Protein AF-A0A9J7LSZ1-F1 (afdb_monomer_lite)

Secondary structure (DSSP, 8-state):
-------------SS-------TT-PPPPPPP--S----------------------SSS----SSSTT-S--------HHHHHHHHHHHHHHHHTTSS-------------------------------------------------HHHHHHHHHHH-TTGGG--STT---TTTHHHHHHHHHHHH---THHHHHHHHHHHHHHHS-HHHHHHHHHHHHHHHTT-SSS--SS-HHHHHHHHHTT--HHHHHHHHHHHHHT--HHHHHHHHHHHHHHHHHHHHHHTSS-TTTHHHHHHHHHHHHHHHHHHHHHHHHHHHHHHHHHHHHHHHHHHHHHHHHHHHHHHHHHHHHHHHHTTS-TTHHHHHHHHHHHHHHHHHHHHHHHHHHHHHHHHHHHHHHHHHHHHHHHHHHHHHHHHHHHHHHHHHHHHHHHHHHHHHHHHHHHHHHHHHHHHHHHHHHHHHHHHHHHHHHHHHT-S----------------B-TTSPBP-TT-EEEEEEPSS--EEEEEEEEEEEE--SSS--EEEEEEEEEEETTEEEE-PPPEEEEGGGEEES-----EETTEEPPPPHHHHHHHHHHHHHHHHHH-

Foldseek 3Di:
DDDDDDDDDDDDDDDDDDWDADPVGDGDDDDDDDDDDDDDDDDDDDDDDDDDDDDDPPDPDDDPDDPPPPPPDDDDDDDPVNVVVVVVVVVVVVVVPPPPDDDDDDDDDDDDDDDDDDDDDDDDDDDDDDDDDDDDDDDDDDPDDDDDLCVVLVVLCVLPVCLVVDPDPPDPPPDCLVVSLVVVCVVVVDHSVVVVLCVLLSSQSNPADPLLVVLVVLLVVCVVVVNAPPDDPDDPSSVLSNLLPPDDRVLSNVLSVVRNPHDHPVRSSVSSVVVVVVVVVVVVVVPPPDPPCPVVVVVVVVVVVVVVVVVVVVVVVVVVVVVVVVVVVVVVVVVVVVVVVVVVVVVVVVVVVVVVPPPDDPPVVVVVVVVVVVVVVVVVVVVVVVVVVVVVVVVVVVVVVVVVVVVVVVVVVVVVVVVVVVVVVVVVVVVVVVVVVVVVVVVVVVVVVVVVVVVVVVVVVVVVVVVVVVVVVVVVPPDDDDDDDDDDDDPDDFDAAQVRHTDDQQFKFWFADDDDDLDIWIWGFHDWDFDPPPPTFIWTFTQTWDDDDFFTHRDDDTDIDTRHRTQDRPFDFDDPDPTTGDGDPVSVVVVVVSSVVSVVVVD

Sequence (603 aa):
MADGTGLWFFSTSDDRVVTYTDRNSKLLPVKRVRPGTVSETVHIQFTNSTSKTAYLDSYLTPPDSEWSELEGIEGGTRSFCQRFNEKFDELVRAHDFESDKEGEDKEHEEDEDEDEEESATGSVEEEVAGQVHSSPVDNAVKTGPLVDFYSIVHRMREIHPDLHTVKRPDQPLRRRLKTWCTQIEDIVGKPKKHVSDNLCVHKTVSTMSKRCFQQAQAIMVKWNNKTLRDQCSTDLTQYVFQGLQGFEEAIMFELLSGFNHESSFYEFKRRCEEVRHNRRDQTENIQKPAEGHAANVLDDAKELEAALAAKEEEIKNLIREHEKEKGDHQHAMAEKEKQMQELMKKHAEAMASHRENQTMDSQKDESRVHELEKQVALLQRQKEQLKKNASDLQERNTELEKKLSLLQAERSKAETNLKDSQKDESRVHELEKQVALLQGQKEQLKKNASDLQERNTELEKKLSLPQAERSKAETNLKRPSSEDPVPASKKRKTVSNWEGGELKAGQLVAVVYSEPQRCFYVGKVLALQTREDEGEEEEVKIQFFKPAKKFMVKEGQPEWVHKKFVLDTNVHISTAGHKLLPLTKSEQLRLKKKEEEYWSLVV

pLDDT: mean 70.09, std 21.81, range [26.55, 95.62]

Structure (mmCIF, N/CA/C/O backbone):
data_AF-A0A9J7LSZ1-F1
#
_entry.id   AF-A0A9J7LSZ1-F1
#
loop_
_atom_site.group_PDB
_atom_site.id
_atom_site.type_symbol
_atom_site.label_atom_id
_atom_site.label_alt_id
_atom_site.label_comp_id
_atom_site.label_asym_id
_atom_site.label_entity_id
_atom_site.label_seq_id
_atom_site.pdbx_PDB_ins_code
_atom_site.Cartn_x
_atom_site.Cartn_y
_atom_site.Cartn_z
_atom_site.occupancy
_atom_site.B_iso_or_equiv
_atom_site.auth_seq_id
_atom_site.auth_comp_id
_atom_site.auth_asym_id
_atom_site.auth_atom_id
_atom_site.pdbx_PDB_model_num
ATOM 1 N N . MET A 1 1 ? 2.393 41.630 -23.275 1.00 39.81 1 MET A N 1
ATOM 2 C CA . MET A 1 1 ? 1.290 40.892 -23.926 1.00 39.81 1 MET A CA 1
ATOM 3 C C . MET A 1 1 ? 1.851 40.172 -25.136 1.00 39.81 1 MET A C 1
ATOM 5 O O . MET A 1 1 ? 1.841 40.703 -26.232 1.00 39.81 1 MET A O 1
ATOM 9 N N . ALA A 1 2 ? 2.397 38.998 -24.896 1.00 35.31 2 ALA A N 1
ATOM 10 C CA . ALA A 1 2 ? 2.692 37.947 -25.854 1.00 35.31 2 ALA A CA 1
ATOM 11 C C . ALA A 1 2 ? 3.004 36.764 -24.943 1.00 35.31 2 ALA A C 1
ATOM 13 O O . ALA A 1 2 ? 3.747 36.976 -23.995 1.00 35.31 2 ALA A O 1
ATOM 14 N N . ASP A 1 3 ? 2.290 35.657 -25.117 1.00 36.84 3 ASP A N 1
ATOM 15 C CA . ASP A 1 3 ? 2.685 34.291 -24.753 1.00 36.84 3 ASP A CA 1
ATOM 16 C C . ASP A 1 3 ? 1.478 33.397 -25.040 1.00 36.84 3 ASP A C 1
ATOM 18 O O . ASP A 1 3 ? 0.404 33.536 -24.453 1.00 36.84 3 ASP A O 1
ATOM 22 N N . GLY A 1 4 ? 1.624 32.531 -26.036 1.00 32.38 4 GLY A N 1
ATOM 23 C CA . GLY A 1 4 ? 0.530 31.718 -26.546 1.00 32.38 4 GLY A CA 1
ATOM 24 C C . GLY A 1 4 ? 1.018 30.633 -27.490 1.00 32.38 4 GLY A C 1
ATOM 25 O O . GLY A 1 4 ? 0.535 30.530 -28.613 1.00 32.38 4 GLY A O 1
ATOM 26 N N . THR A 1 5 ? 1.980 29.828 -27.052 1.00 37.41 5 THR A N 1
ATOM 27 C CA . THR A 1 5 ? 2.332 28.565 -27.704 1.00 37.41 5 THR A CA 1
ATOM 28 C C . THR A 1 5 ? 1.301 27.502 -27.317 1.00 37.41 5 THR A C 1
ATOM 30 O O . THR A 1 5 ? 1.302 26.964 -26.214 1.00 37.41 5 THR A O 1
ATOM 33 N N . GLY A 1 6 ? 0.362 27.225 -28.224 1.00 34.34 6 GLY A N 1
ATOM 34 C CA . GLY A 1 6 ? -0.568 26.100 -28.109 1.00 34.34 6 GLY A CA 1
ATOM 35 C C . GLY A 1 6 ? 0.028 24.839 -28.733 1.00 34.34 6 GLY A C 1
ATOM 36 O O . GLY A 1 6 ? 0.421 24.859 -29.898 1.00 34.34 6 GLY A O 1
ATOM 37 N N . LEU A 1 7 ? 0.086 23.750 -27.965 1.00 29.39 7 LEU A N 1
ATOM 38 C CA . LEU A 1 7 ? 0.487 22.425 -28.441 1.00 29.39 7 LEU A CA 1
ATOM 39 C C . LEU A 1 7 ? -0.679 21.765 -29.198 1.00 29.39 7 LEU A C 1
ATOM 41 O O . LEU A 1 7 ? -1.789 21.678 -28.669 1.00 29.39 7 LEU A O 1
ATOM 45 N N . TRP A 1 8 ? -0.422 21.268 -30.408 1.00 35.56 8 TRP A N 1
ATOM 46 C CA . TRP A 1 8 ? -1.385 20.507 -31.210 1.00 35.56 8 TRP A CA 1
ATOM 47 C C . TRP A 1 8 ? -0.972 19.037 -31.227 1.00 35.56 8 TRP A C 1
ATOM 49 O O . TRP A 1 8 ? 0.188 18.725 -31.488 1.00 35.56 8 TRP A O 1
ATOM 59 N N . PHE A 1 9 ? -1.917 18.133 -30.967 1.00 29.89 9 PHE A N 1
ATOM 60 C CA . PHE A 1 9 ? -1.682 16.693 -31.035 1.00 29.89 9 PHE A CA 1
ATOM 61 C C . PHE A 1 9 ? -2.308 16.122 -32.303 1.00 29.89 9 PHE A C 1
ATOM 63 O O . PHE A 1 9 ? -3.503 16.289 -32.543 1.00 29.89 9 PHE A O 1
ATOM 70 N N . PHE A 1 10 ? -1.503 15.398 -33.073 1.00 32.59 10 PHE A N 1
ATOM 71 C CA . PHE A 1 10 ? -1.970 14.516 -34.134 1.00 32.59 10 PHE A CA 1
ATOM 72 C C . PHE A 1 10 ? -1.747 13.081 -33.670 1.00 32.59 10 PHE A C 1
ATOM 74 O O . PHE A 1 10 ? -0.644 12.720 -33.268 1.00 32.59 10 PHE A O 1
ATOM 81 N N . SER A 1 11 ? -2.798 12.268 -33.707 1.00 36.00 11 SER A N 1
ATOM 82 C CA . SER A 1 11 ? -2.684 10.824 -33.540 1.00 36.00 11 SER A CA 1
ATOM 83 C C . SER A 1 11 ? -2.971 10.184 -34.888 1.00 36.00 11 SER A C 1
ATOM 85 O O . SER A 1 11 ? -4.037 10.393 -35.466 1.00 36.00 11 SER A O 1
ATOM 87 N N . THR A 1 12 ? -1.999 9.440 -35.405 1.00 41.22 12 THR A N 1
ATOM 88 C CA . THR A 1 12 ? -2.173 8.588 -36.577 1.00 41.22 12 THR A CA 1
ATOM 89 C C . THR A 1 12 ? -1.989 7.146 -36.135 1.00 41.22 12 THR A C 1
ATOM 91 O O . THR A 1 12 ? -0.870 6.646 -36.060 1.00 41.22 12 THR A O 1
ATOM 94 N N . SER A 1 13 ? -3.102 6.491 -35.829 1.00 33.69 13 SER A N 1
ATOM 95 C CA . SER A 1 13 ? -3.216 5.038 -35.899 1.00 33.69 13 SER A CA 1
ATOM 96 C C . SER A 1 13 ? -4.425 4.723 -36.773 1.00 33.69 13 SER A C 1
ATOM 98 O O . SER A 1 13 ? -5.456 5.380 -36.648 1.00 33.69 13 SER A O 1
ATOM 100 N N . ASP A 1 14 ? -4.222 3.784 -37.682 1.00 37.28 14 ASP A N 1
ATOM 101 C CA . ASP A 1 14 ? -4.939 3.507 -38.926 1.00 37.28 14 ASP A CA 1
ATOM 102 C C . ASP A 1 14 ? -6.472 3.699 -39.001 1.00 37.28 14 ASP A C 1
ATOM 104 O O . ASP A 1 14 ? -7.235 3.449 -38.073 1.00 37.28 14 ASP A O 1
ATOM 108 N N . ASP A 1 15 ? -6.875 4.096 -40.216 1.00 38.56 15 ASP A N 1
ATOM 109 C CA . ASP A 1 15 ? -8.214 4.251 -40.805 1.00 38.56 15 ASP A CA 1
ATOM 110 C C . ASP A 1 15 ? -9.166 5.377 -40.322 1.00 38.56 15 ASP A C 1
ATOM 112 O O . ASP A 1 15 ? -10.153 5.199 -39.615 1.00 38.56 15 ASP A O 1
ATOM 116 N N . ARG A 1 16 ? -8.931 6.557 -40.925 1.00 47.81 16 ARG A N 1
ATOM 117 C CA . ARG A 1 16 ? -9.914 7.501 -41.508 1.00 47.81 16 ARG A CA 1
ATOM 118 C C . ARG A 1 16 ? -11.114 7.947 -40.656 1.00 47.81 16 ARG A C 1
ATOM 120 O O . ARG A 1 16 ? -12.251 7.780 -41.092 1.00 47.81 16 ARG A O 1
ATOM 127 N N . VAL A 1 17 ? -10.877 8.724 -39.598 1.00 39.44 17 VAL A N 1
ATOM 128 C CA . VAL A 1 17 ? -11.744 9.869 -39.233 1.00 39.44 17 VAL A CA 1
ATOM 129 C C . VAL A 1 17 ? -10.897 10.947 -38.546 1.00 39.44 17 VAL A C 1
ATOM 131 O O . VAL A 1 17 ? -10.288 10.684 -37.517 1.00 39.44 17 VAL A O 1
ATOM 134 N N . VAL A 1 18 ? -10.895 12.175 -39.074 1.00 36.34 18 VAL A N 1
ATOM 135 C CA . VAL A 1 18 ? -10.393 13.356 -38.349 1.00 36.34 18 VAL A CA 1
ATOM 136 C C . VAL A 1 18 ? -11.602 14.091 -37.780 1.00 36.34 18 VAL A C 1
ATOM 138 O O . VAL A 1 18 ? -12.423 14.611 -38.535 1.00 36.34 18 VAL A O 1
ATOM 141 N N . THR A 1 19 ? -11.744 14.121 -36.457 1.00 40.84 19 THR A N 1
ATOM 142 C CA . THR A 1 19 ? -12.748 14.952 -35.776 1.00 40.84 19 THR A CA 1
ATOM 143 C C . THR A 1 19 ? -12.114 16.235 -35.265 1.00 40.84 19 THR A C 1
ATOM 145 O O . THR A 1 19 ? -11.066 16.196 -34.626 1.00 40.84 19 THR A O 1
ATOM 148 N N . TYR A 1 20 ? -12.782 17.362 -35.509 1.00 40.44 20 TYR A N 1
ATOM 149 C CA . TYR A 1 20 ? -12.401 18.663 -34.969 1.00 40.44 20 TYR A CA 1
ATOM 150 C C . TYR A 1 20 ? -13.296 19.034 -33.785 1.00 40.44 20 TYR A C 1
ATOM 152 O O . TYR A 1 20 ? -14.516 18.872 -33.844 1.00 40.44 20 TYR A O 1
ATOM 160 N N . THR A 1 21 ? -12.694 19.588 -32.739 1.00 36.62 21 THR A N 1
ATOM 161 C CA . THR A 1 21 ? -13.405 20.232 -31.630 1.00 36.62 21 THR A CA 1
ATOM 162 C C . THR A 1 21 ? -12.857 21.636 -31.433 1.00 36.62 21 THR A C 1
ATOM 164 O O . THR A 1 21 ? -11.674 21.811 -31.154 1.00 36.62 21 THR A O 1
ATOM 167 N N . ASP A 1 22 ? -13.735 22.628 -31.570 1.00 42.00 22 ASP A N 1
ATOM 168 C CA . ASP A 1 22 ? -13.489 24.014 -31.160 1.00 42.00 22 ASP A CA 1
ATOM 169 C C . ASP A 1 22 ? -13.403 24.116 -29.618 1.00 42.00 22 ASP A C 1
ATOM 171 O O . ASP A 1 22 ? -13.896 23.242 -28.900 1.00 42.00 22 ASP A O 1
ATOM 175 N N . ARG A 1 23 ? -12.827 25.214 -29.104 1.00 40.62 23 ARG A N 1
ATOM 176 C CA . ARG A 1 23 ? -12.705 25.612 -27.687 1.00 40.62 23 ARG A CA 1
ATOM 177 C C . ARG A 1 23 ? -13.996 25.492 -26.867 1.00 40.62 23 ARG A C 1
ATOM 179 O O . ARG A 1 23 ? -13.913 25.447 -25.645 1.00 40.62 23 ARG A O 1
ATOM 186 N N . ASN A 1 24 ? -15.163 25.412 -27.507 1.00 43.41 24 ASN A N 1
ATOM 187 C CA . ASN A 1 24 ? -16.464 25.261 -26.849 1.00 43.41 24 ASN A CA 1
ATOM 188 C C . ASN A 1 24 ? -17.058 23.836 -26.905 1.00 43.41 24 ASN A C 1
ATOM 190 O O . ASN A 1 24 ? -18.224 23.651 -26.556 1.00 43.41 24 ASN A O 1
ATOM 194 N N . SER A 1 25 ? -16.296 22.827 -27.340 1.00 42.66 25 SER A N 1
ATOM 195 C CA . SER A 1 25 ? -16.663 21.399 -27.268 1.00 42.66 25 SER A CA 1
ATOM 196 C C . SER A 1 25 ? -18.006 21.016 -27.918 1.00 42.66 25 SER A C 1
ATOM 198 O O . SER A 1 25 ? -18.671 20.083 -27.468 1.00 42.66 25 SER A O 1
ATOM 200 N N . LYS A 1 26 ? -18.427 21.696 -28.994 1.00 38.16 26 LYS A N 1
ATOM 201 C CA . LYS A 1 26 ? -19.558 21.245 -29.826 1.00 38.16 26 LYS A CA 1
ATOM 202 C C . LYS A 1 26 ? -19.055 20.456 -31.033 1.00 38.16 26 LYS A C 1
ATOM 204 O O . LYS A 1 26 ? -18.317 20.985 -31.858 1.00 38.16 26 LYS A O 1
ATOM 209 N N . LEU A 1 27 ? -19.494 19.202 -31.142 1.00 38.78 27 LEU A N 1
ATOM 210 C CA . LEU A 1 27 ? -19.269 18.349 -32.311 1.00 38.78 27 LEU A CA 1
ATOM 211 C C . LEU A 1 27 ? -20.217 18.767 -33.443 1.00 38.78 27 LEU A C 1
ATOM 213 O O . LEU A 1 27 ? -21.434 18.790 -33.257 1.00 38.78 27 LEU A O 1
ATOM 217 N N . LEU A 1 28 ? -19.665 19.088 -34.614 1.00 39.50 28 LEU A N 1
ATOM 218 C CA . LEU A 1 28 ? -20.445 19.343 -35.829 1.00 39.50 28 LEU A CA 1
ATOM 219 C C . LEU A 1 28 ? -20.533 18.070 -36.693 1.00 39.50 28 LEU A C 1
ATOM 221 O O . LEU A 1 28 ? -19.591 17.275 -36.709 1.00 39.50 28 LEU A O 1
ATOM 225 N N . PRO A 1 29 ? -21.650 17.848 -37.413 1.00 35.62 29 PRO A N 1
ATOM 226 C CA . PRO A 1 29 ? -21.874 16.609 -38.153 1.00 35.62 29 PRO A CA 1
ATOM 227 C C . PRO A 1 29 ? -21.021 16.532 -39.429 1.00 35.62 29 PRO A C 1
ATOM 229 O O . PRO A 1 29 ? -20.993 17.456 -40.240 1.00 35.62 29 PRO A O 1
ATOM 232 N N . VAL A 1 30 ? -20.366 15.386 -39.631 1.00 37.06 30 VAL A N 1
ATOM 233 C CA . VAL A 1 30 ? -19.489 15.112 -40.781 1.00 37.06 30 VAL A CA 1
ATOM 234 C C . VAL A 1 30 ? -20.288 14.487 -41.932 1.00 37.06 30 VAL A C 1
ATOM 236 O O . VAL A 1 30 ? -20.980 13.485 -41.745 1.00 37.06 30 VAL A O 1
ATOM 239 N N . LYS A 1 31 ? -20.167 15.035 -43.150 1.00 38.34 31 LYS A N 1
ATOM 240 C CA . LYS A 1 31 ? -20.657 14.396 -44.386 1.00 38.34 31 LYS A CA 1
ATOM 241 C C . LYS A 1 31 ? -19.605 13.423 -44.934 1.00 38.34 31 LYS A C 1
ATOM 243 O O . LYS A 1 31 ? -18.449 13.789 -45.114 1.00 38.34 31 LYS A O 1
ATOM 248 N N . ARG A 1 32 ? -20.024 12.186 -45.228 1.00 32.44 32 ARG A N 1
ATOM 249 C CA . ARG A 1 32 ? -19.190 11.119 -45.817 1.00 32.44 32 ARG A CA 1
ATOM 250 C C . ARG A 1 32 ? -18.718 11.489 -47.229 1.00 32.44 32 ARG A C 1
ATOM 252 O O . ARG A 1 32 ? -19.551 11.768 -48.087 1.00 32.44 32 ARG A O 1
ATOM 259 N N . VAL A 1 33 ? -17.415 11.368 -47.489 1.00 36.56 33 VAL A N 1
ATOM 260 C CA . VAL A 1 33 ? -16.822 11.442 -48.837 1.00 36.56 33 VAL A CA 1
ATOM 261 C C . VAL A 1 33 ? -16.379 10.037 -49.267 1.00 36.56 33 VAL A C 1
ATOM 263 O O . VAL A 1 33 ? -15.793 9.301 -48.473 1.00 36.56 33 VAL A O 1
ATOM 266 N N . ARG A 1 34 ? -16.708 9.632 -50.503 1.00 36.59 34 ARG A N 1
ATOM 267 C CA . ARG A 1 34 ? -16.306 8.340 -51.098 1.00 36.59 34 ARG A CA 1
ATOM 268 C C . ARG A 1 34 ? -14.905 8.435 -51.725 1.00 36.59 34 ARG A C 1
ATOM 270 O O . ARG A 1 34 ? -14.550 9.506 -52.206 1.00 36.59 34 ARG A O 1
ATOM 277 N N . PRO A 1 35 ? -14.120 7.342 -51.754 1.00 31.83 35 PRO A N 1
ATOM 278 C CA . PRO A 1 35 ? -12.745 7.391 -52.231 1.00 31.83 35 PRO A CA 1
ATOM 279 C C . PRO A 1 35 ? -12.656 7.262 -53.756 1.00 31.83 35 PRO A C 1
ATOM 281 O O . PRO A 1 35 ? -13.192 6.315 -54.326 1.00 31.83 35 PRO A O 1
ATOM 284 N N . GLY A 1 36 ? -11.902 8.176 -54.374 1.00 39.50 36 GLY A N 1
ATOM 285 C CA . GLY A 1 36 ? -11.336 8.011 -55.714 1.00 39.50 36 GLY A CA 1
ATOM 286 C C . GLY A 1 36 ? -11.641 9.148 -56.686 1.00 39.50 36 GLY A C 1
ATOM 287 O O . GLY A 1 36 ? -12.553 8.994 -57.481 1.00 39.50 36 GLY A O 1
ATOM 288 N N . THR A 1 37 ? -10.850 10.229 -56.647 1.00 33.16 37 THR A N 1
ATOM 289 C CA . THR A 1 37 ? -10.297 10.941 -57.823 1.00 33.16 37 THR A CA 1
ATOM 290 C C . THR A 1 37 ? -9.332 12.047 -57.383 1.00 33.16 37 THR A C 1
ATOM 292 O O . THR A 1 37 ? -9.409 12.559 -56.269 1.00 33.16 37 THR A O 1
ATOM 295 N N . VAL A 1 38 ? -8.378 12.322 -58.268 1.00 40.50 38 VAL A N 1
ATOM 296 C CA . VAL A 1 38 ? -7.173 13.146 -58.124 1.00 40.50 38 VAL A CA 1
ATOM 297 C C . VAL A 1 38 ? -7.488 14.650 -58.147 1.00 40.50 38 VAL A C 1
ATOM 299 O O . VAL A 1 38 ? -8.395 15.068 -58.853 1.00 40.50 38 VAL A O 1
ATOM 302 N N . SER A 1 39 ? -6.692 15.409 -57.383 1.00 43.22 39 SER A N 1
ATOM 303 C CA . SER A 1 39 ? -6.508 16.873 -57.360 1.00 43.22 39 SER A CA 1
ATOM 304 C C . SER A 1 39 ? -7.757 17.753 -57.480 1.00 43.22 39 SER A C 1
ATOM 306 O O . SER A 1 39 ? -8.207 18.053 -58.579 1.00 43.22 39 SER A O 1
ATOM 308 N N . GLU A 1 40 ? -8.199 18.318 -56.359 1.00 32.53 40 GLU A N 1
ATOM 309 C CA . GLU A 1 40 ? -8.904 19.599 -56.371 1.00 32.53 40 GLU A CA 1
ATOM 310 C C . GLU A 1 40 ? -8.639 20.349 -55.062 1.00 32.53 40 GLU A C 1
ATOM 312 O O . GLU A 1 40 ? -8.823 19.829 -53.959 1.00 32.53 40 GLU A O 1
ATOM 317 N N . THR A 1 41 ? -8.138 21.573 -55.199 1.00 32.03 41 THR A N 1
ATOM 318 C CA . THR A 1 41 ? -7.870 22.503 -54.106 1.00 32.03 41 THR A CA 1
ATOM 319 C C . THR A 1 41 ? -9.207 22.964 -53.522 1.00 32.03 41 THR A C 1
ATOM 321 O O . THR A 1 41 ? -9.968 23.671 -54.179 1.00 32.03 41 THR A O 1
ATOM 324 N N . VAL A 1 42 ? -9.520 22.564 -52.287 1.00 29.11 42 VAL A N 1
ATOM 325 C CA . VAL A 1 42 ? -10.753 22.982 -51.602 1.00 29.11 42 VAL A CA 1
ATOM 326 C C . VAL A 1 42 ? -10.565 24.396 -51.041 1.00 29.11 42 VAL A C 1
ATOM 328 O O . VAL A 1 42 ? -9.898 24.583 -50.026 1.00 29.11 42 VAL A O 1
ATOM 331 N N . HIS A 1 43 ? -11.173 25.399 -51.678 1.00 26.55 43 HIS A N 1
ATOM 332 C CA . HIS A 1 43 ? -11.325 26.735 -51.095 1.00 26.55 43 HIS A CA 1
ATOM 333 C C . HIS A 1 43 ? -12.469 26.732 -50.071 1.00 26.55 43 HIS A C 1
ATOM 335 O O . HIS A 1 43 ? -13.634 26.564 -50.429 1.00 26.55 43 HIS A O 1
ATOM 341 N N . ILE A 1 44 ? -12.148 26.953 -48.794 1.00 30.58 44 ILE A N 1
ATOM 342 C CA . ILE A 1 44 ? -13.138 27.164 -47.730 1.00 30.58 44 ILE A CA 1
ATOM 343 C C . ILE A 1 44 ? -13.264 28.674 -47.488 1.00 30.58 44 ILE A C 1
ATOM 345 O O . ILE A 1 44 ? -12.340 29.304 -46.976 1.00 30.58 44 ILE A O 1
ATOM 349 N N . GLN A 1 45 ? -14.399 29.268 -47.866 1.00 26.69 45 GLN A N 1
ATOM 350 C CA . GLN A 1 45 ? -14.751 30.649 -47.517 1.00 26.69 45 GLN A CA 1
ATOM 351 C C . GLN A 1 45 ? -15.384 30.693 -46.120 1.00 26.69 45 GLN A C 1
ATOM 353 O O . GLN A 1 45 ? -16.408 30.057 -45.877 1.00 26.69 45 GLN A O 1
ATOM 358 N N . PHE A 1 46 ? -14.810 31.491 -45.219 1.00 29.94 46 PHE A N 1
ATOM 359 C CA . PHE A 1 46 ? -15.437 31.849 -43.949 1.00 29.94 46 PHE A CA 1
ATOM 360 C C . PHE A 1 46 ? -16.147 33.194 -44.103 1.00 29.94 46 PHE A C 1
ATOM 362 O O . PHE A 1 46 ? -15.500 34.226 -44.263 1.00 29.94 46 PHE A O 1
ATOM 369 N N . THR A 1 47 ? -17.474 33.209 -44.023 1.00 33.59 47 THR A N 1
ATOM 370 C CA . THR A 1 47 ? -18.216 34.450 -43.787 1.00 33.59 47 THR A CA 1
ATOM 371 C C . THR A 1 47 ? -18.442 34.592 -42.292 1.00 33.59 47 THR A C 1
ATOM 373 O O . THR A 1 47 ? -19.225 33.835 -41.719 1.00 33.59 47 THR A O 1
ATOM 376 N N . ASN A 1 48 ? -17.786 35.565 -41.659 1.00 29.41 48 ASN A N 1
ATOM 377 C CA . ASN A 1 48 ? -18.230 36.054 -40.362 1.00 29.41 48 ASN A CA 1
ATOM 378 C C . ASN A 1 48 ? -18.431 37.568 -40.420 1.00 29.41 48 ASN A C 1
ATOM 380 O O . ASN A 1 48 ? -17.573 38.327 -40.873 1.00 29.41 48 ASN A O 1
ATOM 384 N N . SER A 1 49 ? -19.624 37.979 -40.015 1.00 40.12 49 SER A N 1
ATOM 385 C CA . SER A 1 49 ? -20.119 39.343 -40.032 1.00 40.12 49 SER A CA 1
ATOM 386 C C . SER A 1 49 ? -19.485 40.144 -38.901 1.00 40.12 49 SER A C 1
ATOM 388 O O . SER A 1 49 ? -19.998 40.123 -37.791 1.00 40.12 49 SER A O 1
ATOM 390 N N . THR A 1 50 ? -18.396 40.852 -39.184 1.00 36.94 50 THR A N 1
ATOM 391 C CA . THR A 1 50 ? -18.121 42.192 -38.639 1.00 36.94 50 THR A CA 1
ATOM 392 C C . THR A 1 50 ? -16.872 42.757 -39.305 1.00 36.94 50 THR A C 1
ATOM 394 O O . THR A 1 50 ? -15.809 42.147 -39.327 1.00 36.94 50 THR A O 1
ATOM 397 N N . SER A 1 51 ? -17.047 43.940 -39.871 1.00 41.59 51 SER A N 1
ATOM 398 C CA . SER A 1 51 ? -16.091 44.764 -40.600 1.00 41.59 51 SER A CA 1
ATOM 399 C C . SER A 1 51 ? -14.761 45.007 -39.874 1.00 41.59 51 SER A C 1
ATOM 401 O O . SER A 1 51 ? -14.750 45.668 -38.835 1.00 41.59 51 SER A O 1
ATOM 403 N N . LYS A 1 52 ? -13.652 44.578 -40.492 1.00 31.02 52 LYS A N 1
ATOM 404 C CA . LYS A 1 52 ? -12.423 45.363 -40.747 1.00 31.02 52 LYS A CA 1
ATOM 405 C C . LYS A 1 52 ? -11.405 44.485 -41.485 1.00 31.02 52 LYS A C 1
ATOM 407 O O . LYS A 1 52 ? -10.928 43.490 -40.957 1.00 31.02 52 LYS A O 1
ATOM 412 N N . THR A 1 53 ? -11.092 44.863 -42.718 1.00 31.70 53 THR A N 1
ATOM 413 C CA . THR A 1 53 ? -10.026 44.283 -43.541 1.00 31.70 53 THR A CA 1
ATOM 414 C C . THR A 1 53 ? -8.661 44.769 -43.057 1.00 31.70 53 THR A C 1
ATOM 416 O O . THR A 1 53 ? -8.404 45.972 -43.076 1.00 31.70 53 THR A O 1
ATOM 419 N N . ALA A 1 54 ? -7.782 43.844 -42.674 1.00 31.75 54 ALA A N 1
ATOM 420 C CA . ALA A 1 54 ? -6.342 44.062 -42.579 1.00 31.75 54 ALA A CA 1
ATOM 421 C C . ALA A 1 54 ? -5.650 42.981 -43.421 1.00 31.75 54 ALA A C 1
ATOM 423 O O . ALA A 1 54 ? -5.961 41.798 -43.284 1.00 31.75 54 ALA A O 1
ATOM 424 N N . TYR A 1 55 ? -4.782 43.407 -44.338 1.00 32.56 55 TYR A N 1
ATOM 425 C CA . TYR A 1 55 ? -4.016 42.533 -45.224 1.00 32.56 55 TYR A CA 1
ATOM 426 C C . TYR A 1 55 ? -2.976 41.752 -44.414 1.00 32.56 55 TYR A C 1
ATOM 428 O O . TYR A 1 55 ? -2.223 42.342 -43.641 1.00 32.56 55 TYR A O 1
ATOM 436 N N . LEU A 1 56 ? -2.952 40.432 -44.592 1.00 31.73 56 LEU A N 1
ATOM 437 C CA . LEU A 1 56 ? -2.089 39.493 -43.877 1.00 31.73 56 LEU A CA 1
ATOM 438 C C . LEU A 1 56 ? -0.987 38.969 -44.814 1.00 31.73 56 LEU A C 1
ATOM 440 O O . LEU A 1 56 ? -0.892 37.770 -45.034 1.00 31.73 56 LEU A O 1
ATOM 444 N N . ASP A 1 57 ? -0.192 39.877 -45.384 1.00 30.89 57 ASP A N 1
ATOM 445 C CA . ASP A 1 57 ? 0.930 39.544 -46.288 1.00 30.89 57 ASP A CA 1
ATOM 446 C C . ASP A 1 57 ? 2.296 40.008 -45.737 1.00 30.89 57 ASP A C 1
ATOM 448 O O . ASP A 1 57 ? 3.276 40.137 -46.460 1.00 30.89 57 ASP A O 1
ATOM 452 N N . SER A 1 58 ? 2.382 40.264 -44.427 1.00 34.69 58 SER A N 1
ATOM 453 C CA . SER A 1 58 ? 3.576 40.826 -43.771 1.00 34.69 58 SER A CA 1
ATOM 454 C C . SER A 1 58 ? 4.083 40.036 -42.556 1.00 34.69 58 SER A C 1
ATOM 456 O O . SER A 1 58 ? 4.850 40.568 -41.762 1.00 34.69 58 SER A O 1
ATOM 458 N N . TYR A 1 59 ? 3.694 38.765 -42.401 1.00 36.12 59 TYR A N 1
ATOM 459 C CA . TYR A 1 59 ? 4.088 37.942 -41.240 1.00 36.12 59 TYR A CA 1
ATOM 460 C C . TYR A 1 59 ? 4.848 36.646 -41.572 1.00 36.12 59 TYR A C 1
ATOM 462 O O . TYR A 1 59 ? 5.042 35.820 -40.684 1.00 36.12 59 TYR A O 1
ATOM 470 N N . LEU A 1 60 ? 5.313 36.460 -42.814 1.00 35.09 60 LEU A N 1
ATOM 471 C CA . LEU A 1 60 ? 6.092 35.275 -43.218 1.00 35.09 60 LEU A CA 1
ATOM 472 C C . LEU A 1 60 ? 7.435 35.588 -43.903 1.00 35.09 60 LEU A C 1
ATOM 474 O O . LEU A 1 60 ? 7.971 34.740 -44.610 1.00 35.09 60 LEU A O 1
ATOM 478 N N . THR A 1 61 ? 8.023 36.756 -43.655 1.00 40.88 61 THR A N 1
ATOM 479 C CA . THR A 1 61 ? 9.427 37.028 -44.001 1.00 40.88 61 THR A CA 1
ATOM 480 C C . THR A 1 61 ? 10.270 37.113 -42.724 1.00 40.88 61 THR A C 1
ATOM 482 O O . THR A 1 61 ? 9.946 37.913 -41.843 1.00 40.88 61 THR A O 1
ATOM 485 N N . PRO A 1 62 ? 11.333 36.297 -42.576 1.00 41.56 62 PRO A N 1
ATOM 486 C CA . PRO A 1 62 ? 12.328 36.498 -41.526 1.00 41.56 62 PRO A CA 1
ATOM 487 C C . PRO A 1 62 ? 13.062 37.833 -41.746 1.00 41.56 62 PRO A C 1
ATOM 489 O O . PRO A 1 62 ? 13.170 38.276 -42.890 1.00 41.56 62 PRO A O 1
ATOM 492 N N . PRO A 1 63 ? 13.580 38.484 -40.691 1.00 40.84 63 PRO A N 1
ATOM 493 C CA . PRO A 1 63 ? 14.413 39.666 -40.857 1.00 40.84 63 PRO A CA 1
ATOM 494 C C . PRO A 1 63 ? 15.748 39.293 -41.524 1.00 40.84 63 PRO A C 1
ATOM 496 O O . PRO A 1 63 ? 16.585 38.606 -40.939 1.00 40.84 63 PRO A O 1
ATOM 499 N N . ASP A 1 64 ? 15.935 39.783 -42.748 1.00 45.72 64 ASP A N 1
ATOM 500 C CA . ASP A 1 64 ? 17.210 39.829 -43.463 1.00 45.72 64 ASP A CA 1
ATOM 501 C C . ASP A 1 64 ? 18.133 40.876 -42.820 1.00 45.72 64 ASP A C 1
ATOM 503 O O . ASP A 1 64 ? 18.213 42.015 -43.274 1.00 45.72 64 ASP A O 1
ATOM 507 N N . SER A 1 65 ? 18.831 40.514 -41.746 1.00 48.59 65 SER A N 1
ATOM 508 C CA . SER A 1 65 ? 20.057 41.205 -41.325 1.00 48.59 65 SER A CA 1
ATOM 509 C C . SER A 1 65 ? 20.753 40.389 -40.241 1.00 48.59 65 SER A C 1
ATOM 511 O O . SER A 1 65 ? 20.462 40.590 -39.070 1.00 48.59 65 SER A O 1
ATOM 513 N N . GLU A 1 66 ? 21.600 39.438 -40.647 1.00 38.19 66 GLU A N 1
ATOM 514 C CA . GLU A 1 66 ? 22.757 38.911 -39.877 1.00 38.19 66 GLU A CA 1
ATOM 515 C C . GLU A 1 66 ? 23.441 37.706 -40.562 1.00 38.19 66 GLU A C 1
ATOM 517 O O . GLU A 1 66 ? 24.447 37.208 -40.070 1.00 38.19 66 GLU A O 1
ATOM 522 N N . TRP A 1 67 ? 22.970 37.256 -41.735 1.00 41.47 67 TRP A N 1
ATOM 523 C CA . TRP A 1 67 ? 23.561 36.105 -42.442 1.00 41.47 67 TRP A CA 1
ATOM 524 C C . TRP A 1 67 ? 24.476 36.443 -43.628 1.00 41.47 67 TRP A C 1
ATOM 526 O O . TRP A 1 67 ? 25.093 35.542 -44.190 1.00 41.47 67 TRP A O 1
ATOM 536 N N . SER A 1 68 ? 24.644 37.718 -43.984 1.00 40.16 68 SER A N 1
ATOM 537 C CA . SER A 1 68 ? 25.447 38.104 -45.158 1.00 40.16 68 SER A CA 1
ATOM 538 C C . SER A 1 68 ? 26.957 38.233 -44.905 1.00 40.16 68 SER A C 1
ATOM 540 O O . SER A 1 68 ? 27.679 38.631 -45.812 1.00 40.16 68 SER A O 1
ATOM 542 N N . GLU A 1 69 ? 27.464 37.884 -43.718 1.00 42.84 69 GLU A N 1
ATOM 543 C CA . GLU A 1 69 ? 28.908 37.941 -43.409 1.00 42.84 69 GLU A CA 1
ATOM 544 C C . GLU A 1 69 ? 29.627 36.578 -43.411 1.00 42.84 69 GLU A C 1
ATOM 546 O O . GLU A 1 69 ? 30.795 36.496 -43.037 1.00 42.84 69 GLU A O 1
ATOM 551 N N . LEU A 1 70 ? 28.990 35.498 -43.883 1.00 38.75 70 LEU A N 1
ATOM 552 C CA . LEU A 1 70 ? 29.598 34.154 -43.877 1.00 38.75 70 LEU A CA 1
ATOM 553 C C . LEU A 1 70 ? 29.554 33.396 -45.216 1.00 38.75 70 LEU A C 1
ATOM 555 O O . LEU A 1 70 ? 29.679 32.176 -45.234 1.00 38.75 70 LEU A O 1
ATOM 559 N N . GLU A 1 71 ? 29.484 34.099 -46.349 1.00 38.53 71 GLU A N 1
ATOM 560 C CA . GLU A 1 71 ? 29.749 33.522 -47.686 1.00 38.53 71 GLU A CA 1
ATOM 561 C C . GLU A 1 71 ? 31.160 33.851 -48.206 1.00 38.53 71 GLU A C 1
ATOM 563 O O . GLU A 1 71 ? 31.382 34.100 -49.388 1.00 38.53 71 GLU A O 1
ATOM 568 N N . GLY A 1 72 ? 32.149 33.847 -47.310 1.00 42.84 72 GLY A N 1
ATOM 569 C CA . GLY A 1 72 ? 33.518 34.235 -47.644 1.00 42.84 72 GLY A CA 1
ATOM 570 C C . GLY A 1 72 ? 34.615 33.385 -47.020 1.00 42.84 72 GLY A C 1
ATOM 571 O O . GLY A 1 72 ? 35.670 33.935 -46.739 1.00 42.84 72 GLY A O 1
ATOM 572 N N . ILE A 1 73 ? 34.408 32.087 -46.763 1.00 38.53 73 ILE A N 1
ATOM 573 C CA . ILE A 1 73 ? 35.514 31.174 -46.418 1.00 38.53 73 ILE A CA 1
ATOM 574 C C . ILE A 1 73 ? 35.296 29.820 -47.104 1.00 38.53 73 ILE A C 1
ATOM 576 O O . ILE A 1 73 ? 34.580 28.944 -46.617 1.00 38.53 73 ILE A O 1
ATOM 580 N N . GLU A 1 74 ? 35.950 29.647 -48.252 1.00 46.72 74 GLU A N 1
ATOM 581 C CA . GLU A 1 74 ? 36.280 28.331 -48.791 1.00 46.72 74 GLU A CA 1
ATOM 582 C C . GLU A 1 74 ? 37.150 27.581 -47.771 1.00 46.72 74 GLU A C 1
ATOM 584 O O . GLU A 1 74 ? 38.280 27.976 -47.493 1.00 46.72 74 GLU A O 1
ATOM 589 N N . GLY A 1 75 ? 36.636 26.481 -47.217 1.00 43.09 75 GLY A N 1
ATOM 590 C CA . GLY A 1 75 ? 37.462 25.501 -46.509 1.00 43.09 75 GLY A CA 1
ATOM 591 C C . GLY A 1 75 ? 36.863 24.965 -45.213 1.00 43.09 75 GLY A C 1
ATOM 592 O O . GLY A 1 75 ? 36.947 25.591 -44.164 1.00 43.09 75 GLY A O 1
ATOM 593 N N . GLY A 1 76 ? 36.363 23.727 -45.270 1.00 43.47 76 GLY A N 1
ATOM 594 C CA . GLY A 1 76 ? 36.189 22.872 -44.092 1.00 43.47 76 GLY A CA 1
ATOM 595 C C . GLY A 1 76 ? 34.748 22.722 -43.611 1.00 43.47 76 GLY A C 1
ATOM 596 O O . GLY A 1 76 ? 34.304 23.382 -42.676 1.00 43.47 76 GLY A O 1
ATOM 597 N N . THR A 1 77 ? 34.021 21.763 -44.183 1.00 42.25 77 THR A N 1
ATOM 598 C CA . THR A 1 77 ? 32.723 21.317 -43.665 1.00 42.25 77 THR A CA 1
ATOM 599 C C . THR A 1 77 ? 32.898 20.569 -42.340 1.00 42.25 77 THR A C 1
ATOM 601 O O . THR A 1 77 ? 33.008 19.343 -42.325 1.00 42.25 77 THR A O 1
ATOM 604 N N . ARG A 1 78 ? 32.894 21.286 -41.211 1.00 55.47 78 ARG A N 1
ATOM 605 C CA . ARG A 1 78 ? 32.558 20.682 -39.912 1.00 55.47 78 ARG A CA 1
ATOM 606 C C . ARG A 1 78 ? 31.045 20.638 -39.762 1.00 55.47 78 ARG A C 1
ATOM 608 O O . ARG A 1 78 ? 30.373 21.676 -39.846 1.00 55.47 78 ARG A O 1
ATOM 615 N N . SER A 1 79 ? 30.521 19.431 -39.558 1.00 69.81 79 SER A N 1
ATOM 616 C CA . SER A 1 79 ? 29.088 19.209 -39.389 1.00 69.81 79 SER A CA 1
ATOM 617 C C . SER A 1 79 ? 28.582 19.923 -38.135 1.00 69.81 79 SER A C 1
ATOM 619 O O . SER A 1 79 ? 29.310 20.118 -37.159 1.00 69.81 79 SER A O 1
ATOM 621 N N . PHE A 1 80 ? 27.314 20.321 -38.162 1.00 50.62 80 PHE A N 1
ATOM 622 C CA . PHE A 1 80 ? 26.614 20.912 -37.022 1.00 50.62 80 PHE A CA 1
ATOM 623 C C . PHE A 1 80 ? 26.777 20.077 -35.737 1.00 50.62 80 PHE A C 1
ATOM 625 O O . PHE A 1 80 ? 27.008 20.634 -34.668 1.00 50.62 80 PHE A O 1
ATOM 632 N N . CYS A 1 81 ? 26.773 18.745 -35.851 1.00 49.19 81 CYS A N 1
ATOM 633 C CA . CYS A 1 81 ? 26.972 17.831 -34.725 1.00 49.19 81 CYS A CA 1
ATOM 634 C C . CYS A 1 81 ? 28.351 17.978 -34.066 1.00 49.19 81 CYS A C 1
ATOM 636 O O . CYS A 1 81 ? 28.461 17.867 -32.851 1.00 49.19 81 CYS A O 1
ATOM 638 N N . GLN A 1 82 ? 29.397 18.271 -34.844 1.00 62.91 82 GLN A N 1
ATOM 639 C CA . GLN A 1 82 ? 30.741 18.470 -34.303 1.00 62.91 82 GLN A CA 1
ATOM 640 C C . GLN A 1 82 ? 30.838 19.781 -33.514 1.00 62.91 82 GLN A C 1
ATOM 642 O O . GLN A 1 82 ? 31.393 19.797 -32.422 1.00 62.91 82 GLN A O 1
ATOM 647 N N . ARG A 1 83 ? 30.214 20.854 -34.019 1.00 67.06 83 ARG A N 1
ATOM 648 C CA . ARG A 1 83 ? 30.130 22.140 -33.305 1.00 67.06 83 ARG A CA 1
ATOM 649 C C . ARG A 1 83 ? 29.271 22.049 -32.045 1.00 67.06 83 ARG A C 1
ATOM 651 O O . ARG A 1 83 ? 29.603 22.669 -31.043 1.00 67.06 83 ARG A O 1
ATOM 658 N N . PHE A 1 84 ? 28.193 21.267 -32.084 1.00 70.62 84 PHE A N 1
ATOM 659 C CA . PHE A 1 84 ? 27.341 21.028 -30.921 1.00 70.62 84 PHE A CA 1
ATOM 660 C C . PHE A 1 84 ? 28.085 20.260 -29.820 1.00 70.62 84 PHE A C 1
ATOM 662 O O . PHE A 1 84 ? 28.059 20.686 -28.670 1.00 70.62 84 PHE A O 1
ATOM 669 N N . ASN A 1 85 ? 28.806 19.191 -30.173 1.00 66.06 85 ASN A N 1
ATOM 670 C CA . ASN A 1 85 ? 29.583 18.411 -29.205 1.00 66.06 85 ASN A CA 1
ATOM 671 C C . ASN A 1 85 ? 30.753 19.214 -28.618 1.00 66.06 85 ASN A C 1
ATOM 673 O O . ASN A 1 85 ? 30.956 19.178 -27.412 1.00 66.06 85 ASN A O 1
ATOM 677 N N . GLU A 1 86 ? 31.459 20.016 -29.423 1.00 76.12 86 GLU A N 1
ATOM 678 C CA . GLU A 1 86 ? 32.512 20.911 -28.913 1.00 76.12 86 GLU A CA 1
ATOM 679 C C . GLU A 1 86 ? 31.948 21.948 -27.923 1.00 76.12 86 GLU A C 1
ATOM 681 O O . GLU A 1 86 ? 32.558 22.202 -26.886 1.00 76.12 86 GLU A O 1
ATOM 686 N N . LYS A 1 87 ? 30.759 22.507 -28.200 1.00 70.31 87 LYS A N 1
ATOM 687 C CA . LYS A 1 87 ? 30.079 23.456 -27.302 1.00 70.31 87 LYS A CA 1
ATOM 688 C C . LYS A 1 87 ? 29.589 22.789 -26.013 1.00 70.31 87 LYS A C 1
ATOM 690 O O . LYS A 1 87 ? 29.621 23.402 -24.951 1.00 70.31 87 LYS A O 1
ATOM 695 N N . PHE A 1 88 ? 29.144 21.539 -26.108 1.00 74.19 88 PHE A N 1
ATOM 696 C CA . PHE A 1 88 ? 28.727 20.737 -24.964 1.00 74.19 88 PHE A CA 1
ATOM 697 C C . PHE A 1 88 ? 29.923 20.384 -24.064 1.00 74.19 88 PHE A C 1
ATOM 699 O O . PHE A 1 88 ? 29.853 20.589 -22.856 1.00 74.19 88 PHE A O 1
ATOM 706 N N . ASP A 1 89 ? 31.056 19.978 -24.643 1.00 73.81 89 ASP A N 1
ATOM 707 C CA . ASP A 1 89 ? 32.298 19.691 -23.909 1.00 73.81 89 ASP A CA 1
ATOM 708 C C . ASP A 1 89 ? 32.935 20.945 -23.283 1.00 73.81 89 ASP A C 1
ATOM 710 O O . ASP A 1 89 ? 33.663 20.853 -22.291 1.00 73.81 89 ASP A O 1
ATOM 714 N N . GLU A 1 90 ? 32.699 22.123 -23.866 1.00 78.12 90 GLU A N 1
ATOM 715 C CA . GLU A 1 90 ? 33.092 23.423 -23.310 1.00 78.12 90 GLU A CA 1
ATOM 716 C C . GLU A 1 90 ? 32.237 23.780 -22.078 1.00 78.12 90 GLU A C 1
ATOM 718 O O . GLU A 1 90 ? 32.773 24.215 -21.060 1.00 78.12 90 GLU A O 1
ATOM 723 N N . LEU A 1 91 ? 30.926 23.510 -22.127 1.00 68.94 91 LEU A N 1
ATOM 724 C CA . LEU A 1 91 ? 29.993 23.694 -21.007 1.00 68.94 91 LEU A CA 1
ATOM 725 C C . LEU A 1 91 ? 30.251 22.723 -19.847 1.00 68.94 91 LEU A C 1
ATOM 727 O O . LEU A 1 91 ? 30.188 23.132 -18.691 1.00 68.94 91 LEU A O 1
ATOM 731 N N . VAL A 1 92 ? 30.579 21.462 -20.142 1.00 71.56 92 VAL A N 1
ATOM 732 C CA . VAL A 1 92 ? 30.931 20.466 -19.116 1.00 71.56 92 VAL A CA 1
ATOM 733 C C . VAL A 1 92 ? 32.237 20.853 -18.415 1.00 71.56 92 VAL A C 1
ATOM 735 O O . VAL A 1 92 ? 32.292 20.861 -17.190 1.00 71.56 92 VAL A O 1
ATOM 738 N N . ARG A 1 93 ? 33.260 21.293 -19.162 1.00 70.81 93 ARG A N 1
ATOM 739 C CA . ARG A 1 93 ? 34.525 21.774 -18.572 1.00 70.81 93 ARG A CA 1
ATOM 740 C C . ARG A 1 93 ? 34.379 23.049 -17.745 1.00 70.81 93 ARG A C 1
ATOM 742 O O . ARG A 1 93 ? 35.140 23.236 -16.801 1.00 70.81 93 ARG A O 1
ATOM 749 N N . ALA A 1 94 ? 33.429 23.919 -18.082 1.00 65.69 94 ALA A N 1
ATOM 750 C CA . ALA A 1 94 ? 33.146 25.114 -17.290 1.00 65.69 94 ALA A CA 1
ATOM 751 C C . ALA A 1 94 ? 32.502 24.780 -15.932 1.00 65.69 94 ALA A C 1
ATOM 753 O O . ALA A 1 94 ? 32.684 25.529 -14.978 1.00 65.69 94 ALA A O 1
ATOM 754 N N . HIS A 1 95 ? 31.796 23.650 -15.829 1.00 52.94 95 HIS A N 1
ATOM 755 C CA . HIS A 1 95 ? 31.113 23.228 -14.605 1.00 52.94 95 HIS A CA 1
ATOM 756 C C . HIS A 1 95 ? 32.034 22.479 -13.618 1.00 52.94 95 HIS A C 1
ATOM 758 O O . HIS A 1 95 ? 31.737 22.426 -12.426 1.00 52.94 95 HIS A O 1
ATOM 764 N N . ASP A 1 96 ? 33.173 21.956 -14.082 1.00 53.44 96 ASP A N 1
ATOM 765 C CA . ASP A 1 96 ? 34.175 21.283 -13.237 1.00 53.44 96 ASP A CA 1
ATOM 766 C C . ASP A 1 96 ? 35.178 22.255 -12.575 1.00 53.44 96 ASP A C 1
ATOM 768 O O . ASP A 1 96 ? 36.006 21.837 -11.772 1.00 53.44 96 ASP A O 1
ATOM 772 N N . PHE A 1 97 ? 35.117 23.561 -12.872 1.00 44.50 97 PHE A N 1
ATOM 773 C CA . PHE A 1 97 ? 36.058 24.561 -12.338 1.00 44.50 97 PHE A CA 1
ATOM 774 C C . PHE A 1 97 ? 35.561 25.330 -11.099 1.00 44.50 97 PHE A C 1
ATOM 776 O O . PHE A 1 97 ? 36.306 26.151 -10.562 1.00 44.50 97 PHE A O 1
ATOM 783 N N . GLU A 1 98 ? 34.338 25.073 -10.620 1.00 47.09 98 GLU A N 1
ATOM 784 C CA . GLU A 1 98 ? 33.751 25.784 -9.468 1.00 47.09 98 GLU A CA 1
ATOM 785 C C . GLU A 1 98 ? 33.803 25.014 -8.129 1.00 47.09 98 GLU A C 1
ATOM 787 O O . GLU A 1 98 ? 33.356 25.558 -7.123 1.00 47.09 98 GLU A O 1
ATOM 792 N N . SER A 1 99 ? 34.374 23.800 -8.048 1.00 46.31 99 SER A N 1
ATOM 793 C CA . SER A 1 99 ? 34.370 23.024 -6.784 1.00 46.31 99 SER A CA 1
ATOM 794 C C . SER A 1 99 ? 35.620 23.120 -5.900 1.00 46.31 99 SER A C 1
ATOM 796 O O . SER A 1 99 ? 35.579 22.616 -4.782 1.00 46.31 99 SER A O 1
ATOM 798 N N . ASP A 1 100 ? 36.705 23.771 -6.334 1.00 48.41 100 ASP A N 1
ATOM 799 C CA . ASP A 1 100 ? 38.016 23.652 -5.662 1.00 48.41 100 ASP A CA 1
ATOM 800 C C . ASP A 1 100 ? 38.540 24.966 -5.055 1.00 48.41 100 ASP A C 1
ATOM 802 O O . ASP A 1 100 ? 39.720 25.309 -5.170 1.00 48.41 100 ASP A O 1
ATOM 806 N N . LYS A 1 101 ? 37.680 25.718 -4.360 1.00 46.53 101 LYS A N 1
ATOM 807 C CA . LYS A 1 101 ? 38.128 26.756 -3.420 1.00 46.53 101 LYS A CA 1
ATOM 808 C C . LYS A 1 101 ? 37.233 26.794 -2.192 1.00 46.53 101 LYS A C 1
ATOM 810 O O . LYS A 1 101 ? 36.162 27.375 -2.252 1.00 46.53 101 LYS A O 1
ATOM 815 N N . GLU A 1 102 ? 37.707 26.194 -1.104 1.00 42.06 102 GLU A N 1
ATOM 816 C CA . GLU A 1 102 ? 37.780 26.813 0.229 1.00 42.06 102 GLU A CA 1
ATOM 817 C C . GLU A 1 102 ? 38.256 25.775 1.254 1.00 42.06 102 GLU A C 1
ATOM 819 O O . GLU A 1 102 ? 37.498 24.967 1.785 1.00 42.06 102 GLU A O 1
ATOM 824 N N . GLY A 1 103 ? 39.556 25.816 1.527 1.00 38.69 103 GLY A N 1
ATOM 825 C CA . GLY A 1 103 ? 40.149 25.313 2.753 1.00 38.69 103 GLY A CA 1
ATOM 826 C C . GLY A 1 103 ? 41.256 26.281 3.134 1.00 38.69 103 GLY A C 1
ATOM 827 O O . GLY A 1 103 ? 42.198 26.419 2.363 1.00 38.69 103 GLY A O 1
ATOM 828 N N . GLU A 1 104 ? 41.090 26.988 4.251 1.00 39.50 104 GLU A N 1
ATOM 829 C CA . GLU A 1 104 ? 42.180 27.480 5.105 1.00 39.50 104 GLU A CA 1
ATOM 830 C C . GLU A 1 104 ? 41.594 28.074 6.402 1.00 39.50 104 GLU A C 1
ATOM 832 O O . GLU A 1 104 ? 40.983 29.142 6.423 1.00 39.50 104 GLU A O 1
ATOM 837 N N . ASP A 1 105 ? 41.715 27.277 7.464 1.00 46.06 105 ASP A N 1
ATOM 838 C CA . ASP A 1 105 ? 42.180 27.610 8.813 1.00 46.06 105 ASP A CA 1
ATOM 839 C C . ASP A 1 105 ? 41.940 29.022 9.367 1.00 46.06 105 ASP A C 1
ATOM 841 O O . ASP A 1 105 ? 42.598 29.980 8.966 1.00 46.06 105 ASP A O 1
ATOM 845 N N . LYS A 1 106 ? 41.147 29.100 10.448 1.00 40.00 106 LYS A N 1
ATOM 846 C CA . LYS A 1 106 ? 41.459 29.952 11.609 1.00 40.00 106 LYS A CA 1
ATOM 847 C C . LYS A 1 106 ? 41.009 29.297 12.913 1.00 40.00 106 LYS A C 1
ATOM 849 O O . LYS A 1 106 ? 39.823 29.256 13.229 1.00 40.00 106 LYS A O 1
ATOM 854 N N . GLU A 1 107 ? 41.998 28.830 13.663 1.00 47.38 107 GLU A N 1
ATOM 855 C CA . GLU A 1 107 ? 41.959 28.719 15.117 1.00 47.38 107 GLU A CA 1
ATOM 856 C C . GLU A 1 107 ? 41.781 30.123 15.723 1.00 47.38 107 GLU A C 1
ATOM 858 O O . GLU A 1 107 ? 42.460 31.064 15.306 1.00 47.38 107 GLU A O 1
ATOM 863 N N . HIS A 1 108 ? 40.888 30.273 16.704 1.00 42.19 108 HIS A N 1
ATOM 864 C CA . HIS A 1 108 ? 41.127 31.181 17.824 1.00 42.19 108 HIS A CA 1
ATOM 865 C C . HIS A 1 108 ? 40.314 30.776 19.058 1.00 42.19 108 HIS A C 1
ATOM 867 O O . HIS A 1 108 ? 39.167 30.341 18.968 1.00 42.19 108 HIS A O 1
ATOM 873 N N . GLU A 1 109 ? 41.025 30.897 20.170 1.00 40.78 109 GLU A N 1
ATOM 874 C CA . GLU A 1 109 ? 40.765 30.543 21.558 1.00 40.78 109 GLU A CA 1
ATOM 875 C C . GLU A 1 109 ? 39.653 31.366 22.236 1.00 40.78 109 GLU A C 1
ATOM 877 O O . GLU A 1 109 ? 39.451 32.526 21.891 1.00 40.78 109 GLU A O 1
ATOM 882 N N . GLU A 1 110 ? 39.005 30.695 23.198 1.00 42.44 110 GLU A N 1
ATOM 883 C CA . GLU A 1 110 ? 38.721 31.098 24.596 1.00 42.44 110 GLU A CA 1
ATOM 884 C C . GLU A 1 110 ? 37.933 32.387 24.944 1.00 42.44 110 GLU A C 1
ATOM 886 O O . GLU A 1 110 ? 37.663 33.254 24.122 1.00 42.44 110 GLU A O 1
ATOM 891 N N . ASP A 1 111 ? 37.557 32.412 26.230 1.00 40.16 111 ASP A N 1
ATOM 892 C CA . ASP A 1 111 ? 36.829 33.392 27.055 1.00 40.16 111 ASP A CA 1
ATOM 893 C C . ASP A 1 111 ? 35.289 33.276 27.017 1.00 40.16 111 ASP A C 1
ATOM 895 O O . ASP A 1 111 ? 34.635 33.538 26.008 1.00 40.16 111 ASP A O 1
ATOM 899 N N . GLU A 1 112 ? 34.646 32.630 27.999 1.00 41.56 112 GLU A N 1
ATOM 900 C CA . GLU A 1 112 ? 34.433 32.993 29.424 1.00 41.56 112 GLU A CA 1
ATOM 901 C C . GLU A 1 112 ? 33.377 34.095 29.637 1.00 41.56 112 GLU A C 1
ATOM 903 O O . GLU A 1 112 ? 33.334 35.096 28.926 1.00 41.56 112 GLU A O 1
ATOM 908 N N . ASP A 1 113 ? 32.552 33.841 30.663 1.00 38.34 113 ASP A N 1
ATOM 909 C CA . ASP A 1 113 ? 31.680 34.764 31.403 1.00 38.34 113 ASP A CA 1
ATOM 910 C C . ASP A 1 113 ? 30.393 35.254 30.707 1.00 38.34 113 ASP A C 1
ATOM 912 O O . ASP A 1 113 ? 30.308 35.418 29.496 1.00 38.34 113 ASP A O 1
ATOM 916 N N . GLU A 1 114 ? 29.278 35.517 31.380 1.00 40.19 114 GLU A N 1
ATOM 917 C CA . GLU A 1 114 ? 28.839 35.368 32.767 1.00 40.19 114 GLU A CA 1
ATOM 918 C C . GLU A 1 114 ? 27.302 35.511 32.737 1.00 40.19 114 GLU A C 1
ATOM 920 O O . GLU A 1 114 ? 26.687 35.808 31.706 1.00 40.19 114 GLU A O 1
ATOM 925 N N . ASP A 1 115 ? 26.701 35.249 33.886 1.00 40.62 115 ASP A N 1
ATOM 926 C CA . ASP A 1 115 ? 25.286 35.342 34.212 1.00 40.62 115 ASP A CA 1
ATOM 927 C C . ASP A 1 115 ? 24.608 36.671 33.813 1.00 40.62 115 ASP A C 1
ATOM 929 O O . ASP A 1 115 ? 25.243 37.711 33.695 1.00 40.62 115 ASP A O 1
ATOM 933 N N . GLU A 1 116 ? 23.280 36.653 33.674 1.00 43.94 116 GLU A N 1
ATOM 934 C CA . GLU A 1 116 ? 22.401 37.418 34.574 1.00 43.94 116 GLU A CA 1
ATOM 935 C C . GLU A 1 116 ? 20.924 37.206 34.207 1.00 43.94 116 GLU A C 1
ATOM 937 O O . GLU A 1 116 ? 20.443 37.471 33.100 1.00 43.94 116 GLU A O 1
ATOM 942 N N . GLU A 1 117 ? 20.192 36.689 35.192 1.00 42.16 117 GLU A N 1
ATOM 943 C CA . GLU A 1 117 ? 18.756 36.879 35.314 1.00 42.16 117 GLU A CA 1
ATOM 944 C C . GLU A 1 117 ? 18.449 38.382 35.373 1.00 42.16 117 GLU A C 1
ATOM 946 O O . GLU A 1 117 ? 19.170 39.111 36.035 1.00 42.16 117 GLU A O 1
ATOM 951 N N . GLU A 1 118 ? 17.319 38.835 34.824 1.00 40.50 118 GLU A N 1
ATOM 952 C CA . GLU A 1 118 ? 16.383 39.574 35.672 1.00 40.50 118 GLU A CA 1
ATOM 953 C C . GLU A 1 118 ? 14.980 39.721 35.072 1.00 40.50 118 GLU A C 1
ATOM 955 O O . GLU A 1 118 ? 14.728 39.875 33.876 1.00 40.50 118 GLU A O 1
ATOM 960 N N . SER A 1 119 ? 14.059 39.617 36.017 1.00 38.16 119 SER A N 1
ATOM 961 C CA . SER A 1 119 ? 12.622 39.819 35.995 1.00 38.16 119 SER A CA 1
ATOM 962 C C . SER A 1 119 ? 12.169 41.233 35.626 1.00 38.16 119 SER A C 1
ATOM 964 O O . SER A 1 119 ? 12.927 42.178 35.785 1.00 38.16 119 SER A O 1
ATOM 966 N N . ALA A 1 120 ? 10.875 41.362 35.294 1.00 35.91 120 ALA A N 1
ATOM 967 C CA . ALA A 1 120 ? 9.928 42.403 35.757 1.00 35.91 120 ALA A CA 1
ATOM 968 C C . ALA A 1 120 ? 8.909 42.709 34.643 1.00 35.91 120 ALA A C 1
ATOM 970 O O . ALA A 1 120 ? 9.241 43.213 33.579 1.00 35.91 120 ALA A O 1
ATOM 971 N N . THR A 1 121 ? 7.676 42.210 34.743 1.00 33.06 121 THR A N 1
ATOM 972 C CA . THR A 1 121 ? 6.505 42.930 35.288 1.00 33.06 121 THR A CA 1
ATOM 973 C C . THR A 1 121 ? 6.207 44.266 34.607 1.00 33.06 121 THR A C 1
ATOM 975 O O . THR A 1 121 ? 6.919 45.245 34.789 1.00 33.06 121 THR A O 1
ATOM 978 N N . GLY A 1 122 ? 5.061 44.323 33.932 1.00 32.41 122 GLY A N 1
ATOM 979 C CA . GLY A 1 122 ? 4.452 45.559 33.455 1.00 32.41 122 GLY A CA 1
ATOM 980 C C . GLY A 1 122 ? 2.998 45.312 33.077 1.00 32.41 122 GLY A C 1
ATOM 981 O O . GLY A 1 122 ? 2.686 45.011 31.931 1.00 32.41 122 GLY A O 1
ATOM 982 N N . SER A 1 123 ? 2.123 45.362 34.077 1.00 35.34 123 SER A N 1
ATOM 983 C CA . SER A 1 123 ? 0.690 45.596 33.901 1.00 35.34 123 SER A CA 1
ATOM 984 C C . SER A 1 123 ? 0.464 47.084 33.618 1.00 35.34 123 SER A C 1
ATOM 986 O O . SER A 1 123 ? 1.264 47.897 34.066 1.00 35.34 123 SER A O 1
ATOM 988 N N . VAL A 1 124 ? -0.599 47.425 32.884 1.00 36.06 124 VAL A N 1
ATOM 989 C CA . VAL A 1 124 ? -1.574 48.493 33.190 1.00 36.06 124 VAL A CA 1
ATOM 990 C C . VAL A 1 124 ? -2.655 48.499 32.097 1.00 36.06 124 VAL A C 1
ATOM 992 O O . VAL A 1 124 ? -2.406 48.199 30.931 1.00 36.06 124 VAL A O 1
ATOM 995 N N . GLU A 1 125 ? -3.863 48.749 32.588 1.00 34.41 125 GLU A N 1
ATOM 996 C CA . GLU A 1 125 ? -5.184 48.933 31.980 1.00 34.41 125 GLU A CA 1
ATOM 997 C C . GLU A 1 125 ? -5.156 50.029 30.879 1.00 34.41 125 GLU A C 1
ATOM 999 O O . GLU A 1 125 ? -4.154 50.703 30.688 1.00 34.41 125 GLU A O 1
ATOM 1004 N N . GLU A 1 126 ? -6.152 50.261 30.027 1.00 33.97 126 GLU A N 1
ATOM 1005 C CA . GLU A 1 126 ? -7.529 50.638 30.338 1.00 33.97 126 GLU A CA 1
ATOM 1006 C C . GLU A 1 126 ? -8.298 50.843 29.010 1.00 33.97 126 GLU A C 1
ATOM 1008 O O . GLU A 1 126 ? -7.727 50.882 27.919 1.00 33.97 126 GLU A O 1
ATOM 1013 N N . GLU A 1 127 ? -9.617 50.921 29.142 1.00 35.75 127 GLU A N 1
ATOM 1014 C CA . GLU A 1 127 ? -10.690 51.002 28.152 1.00 35.75 127 GLU A CA 1
ATOM 1015 C C . GLU A 1 127 ? -10.570 52.106 27.077 1.00 35.75 127 GLU A C 1
ATOM 1017 O O . GLU A 1 127 ? -9.862 53.090 27.243 1.00 35.75 127 GLU A O 1
ATOM 1022 N N . VAL A 1 128 ? -11.363 51.987 25.997 1.00 33.53 128 VAL A N 1
ATOM 1023 C CA . VAL A 1 128 ? -12.402 52.978 25.620 1.00 33.53 128 VAL A CA 1
ATOM 1024 C C . VAL A 1 128 ? -13.253 52.445 24.451 1.00 33.53 128 VAL A C 1
ATOM 1026 O O . VAL A 1 128 ? -12.769 51.864 23.481 1.00 33.53 128 VAL A O 1
ATOM 1029 N N . ALA A 1 129 ? -14.563 52.638 24.598 1.00 34.88 129 ALA A N 1
ATOM 1030 C CA . ALA A 1 129 ? -15.654 52.253 23.709 1.00 34.88 129 ALA A CA 1
ATOM 1031 C C . ALA A 1 129 ? -15.675 52.981 22.346 1.00 34.88 129 ALA A C 1
ATOM 1033 O O . ALA A 1 129 ? -15.183 54.099 22.217 1.00 34.88 129 ALA A O 1
ATOM 1034 N N . GLY A 1 130 ? -16.356 52.394 21.348 1.00 30.64 130 GLY A N 1
ATOM 1035 C CA . GLY A 1 130 ? -16.581 53.065 20.061 1.00 30.64 130 GLY A CA 1
ATOM 1036 C C . GLY A 1 130 ? -17.443 52.325 19.032 1.00 30.64 130 GLY A C 1
ATOM 1037 O O . GLY A 1 130 ? -16.932 51.844 18.035 1.00 30.64 130 GLY A O 1
ATOM 1038 N N . GLN A 1 131 ? -18.750 52.279 19.296 1.00 32.66 131 GLN A N 1
ATOM 1039 C CA . GLN A 1 131 ? -19.861 52.568 18.370 1.00 32.66 131 GLN A CA 1
ATOM 1040 C C . GLN A 1 131 ? -20.039 51.817 17.023 1.00 32.66 131 GLN A C 1
ATOM 1042 O O . GLN A 1 131 ? -19.238 51.843 16.096 1.00 32.66 131 GLN A O 1
ATOM 1047 N N . VAL A 1 132 ? -21.236 51.234 16.927 1.00 36.16 132 VAL A N 1
ATOM 1048 C CA . VAL A 1 132 ? -21.858 50.493 15.824 1.00 36.16 132 VAL A CA 1
ATOM 1049 C C . VAL A 1 132 ? -22.349 51.427 14.709 1.00 36.16 132 VAL A C 1
ATOM 1051 O O . VAL A 1 132 ? -23.107 52.352 14.988 1.00 36.16 132 VAL A O 1
ATOM 1054 N N . HIS A 1 133 ? -22.050 51.098 13.447 1.00 32.47 133 HIS A N 1
ATOM 1055 C CA . HIS A 1 133 ? -22.874 51.478 12.293 1.00 32.47 133 HIS A CA 1
ATOM 1056 C C . HIS A 1 133 ? -22.975 50.321 11.290 1.00 32.47 133 HIS A C 1
ATOM 1058 O O . HIS A 1 133 ? -21.988 49.883 10.705 1.00 32.47 133 HIS A O 1
ATOM 1064 N N . SER A 1 134 ? -24.196 49.822 11.110 1.00 33.84 134 SER A N 1
ATOM 1065 C CA . SER A 1 134 ? -24.583 48.833 10.105 1.00 33.84 134 SER A CA 1
ATOM 1066 C C . SER A 1 134 ? -25.100 49.530 8.846 1.00 33.84 134 SER A C 1
ATOM 1068 O O . SER A 1 134 ? -26.085 50.265 8.926 1.00 33.84 134 SER A O 1
ATOM 1070 N N . SER A 1 135 ? -24.494 49.229 7.699 1.00 31.45 135 SER A N 1
ATOM 1071 C CA . SER A 1 135 ? -25.028 49.541 6.367 1.00 31.45 135 SER A CA 1
ATOM 1072 C C . SER A 1 135 ? -25.363 48.239 5.621 1.00 31.45 135 SER A C 1
ATOM 1074 O O . SER A 1 135 ? -24.641 47.253 5.790 1.00 31.45 135 SER A O 1
ATOM 1076 N N . PRO A 1 136 ? -26.440 48.200 4.814 1.00 38.44 136 PRO A N 1
ATOM 1077 C CA . PRO A 1 136 ? -26.894 46.990 4.137 1.00 38.44 136 PRO A CA 1
ATOM 1078 C C . PRO A 1 136 ? -26.110 46.747 2.840 1.00 38.44 136 PRO A C 1
ATOM 1080 O O . PRO A 1 136 ? -25.890 47.667 2.056 1.00 38.44 136 PRO A O 1
ATOM 1083 N N . VAL A 1 137 ? -25.693 45.497 2.621 1.00 34.59 137 VAL A N 1
ATOM 1084 C CA . VAL A 1 137 ? -24.987 45.040 1.413 1.00 34.59 137 VAL A CA 1
ATOM 1085 C C . VAL A 1 137 ? -25.948 44.228 0.543 1.00 34.59 137 VAL A C 1
ATOM 1087 O O . VAL A 1 137 ? -26.458 43.192 0.975 1.00 34.59 137 VAL A O 1
ATOM 1090 N N . ASP A 1 138 ? -26.158 44.691 -0.689 1.00 33.00 138 ASP A N 1
ATOM 1091 C CA . ASP A 1 138 ? -26.861 43.980 -1.757 1.00 33.00 138 ASP A CA 1
ATOM 1092 C C . ASP A 1 138 ? -26.026 42.791 -2.268 1.00 33.00 138 ASP A C 1
ATOM 1094 O O . ASP A 1 138 ? -24.935 42.952 -2.819 1.00 33.00 138 ASP A O 1
ATOM 1098 N N . ASN A 1 139 ? -26.552 41.574 -2.110 1.00 35.38 139 ASN A N 1
ATOM 1099 C CA . ASN A 1 139 ? -25.909 40.333 -2.550 1.00 35.38 139 ASN A CA 1
ATOM 1100 C C . ASN A 1 139 ? -26.294 39.978 -3.996 1.00 35.38 139 ASN A C 1
ATOM 1102 O O . ASN A 1 139 ? -27.158 39.135 -4.237 1.00 35.38 139 ASN A O 1
ATOM 1106 N N . ALA A 1 140 ? -25.604 40.570 -4.972 1.00 32.25 140 ALA A N 1
ATOM 1107 C CA . ALA A 1 140 ? -25.539 40.023 -6.326 1.00 32.25 140 ALA A CA 1
ATOM 1108 C C . ALA A 1 140 ? -24.400 38.988 -6.399 1.00 32.25 140 ALA A C 1
ATOM 1110 O O . ALA A 1 140 ? -23.219 39.338 -6.412 1.00 32.25 140 ALA A O 1
ATOM 1111 N N . VAL A 1 141 ? -24.750 37.698 -6.435 1.00 37.25 141 VAL A N 1
ATOM 1112 C CA . VAL A 1 141 ? -23.791 36.588 -6.557 1.00 37.25 141 VAL A CA 1
ATOM 1113 C C . VAL A 1 141 ? -23.156 36.616 -7.953 1.00 37.25 141 VAL A C 1
ATOM 1115 O O . VAL A 1 141 ? -23.715 36.110 -8.922 1.00 37.25 141 VAL A O 1
ATOM 1118 N N . LYS A 1 142 ? -21.966 37.217 -8.062 1.00 35.66 142 LYS A N 1
ATOM 1119 C CA . LYS A 1 142 ? -21.080 37.062 -9.223 1.00 35.66 142 LYS A CA 1
ATOM 1120 C C . LYS A 1 142 ? -20.497 35.648 -9.204 1.00 35.66 142 LYS A C 1
ATOM 1122 O O . LYS A 1 142 ? -19.672 35.325 -8.353 1.00 35.66 142 LYS A O 1
ATOM 1127 N N . THR A 1 143 ? -20.890 34.810 -10.158 1.00 38.22 143 THR A N 1
ATOM 1128 C CA . THR A 1 143 ? -20.188 33.557 -10.456 1.00 38.22 143 THR A CA 1
ATOM 1129 C C . THR A 1 143 ? -18.808 33.898 -11.021 1.00 38.22 143 THR A C 1
ATOM 1131 O O . THR A 1 143 ? -18.693 34.318 -12.173 1.00 38.22 143 THR A O 1
ATOM 1134 N N . GLY A 1 144 ? -17.770 33.792 -10.191 1.00 36.78 144 GLY A N 1
ATOM 1135 C CA . GLY A 1 144 ? -16.380 33.955 -10.618 1.00 36.78 144 GLY A CA 1
ATOM 1136 C C . GLY A 1 144 ? -15.948 32.881 -11.632 1.00 36.78 144 GLY A C 1
ATOM 1137 O O . GLY A 1 144 ? -16.618 31.853 -11.763 1.00 36.78 144 GLY A O 1
ATOM 1138 N N . PRO A 1 145 ? -14.845 33.109 -12.368 1.00 40.88 145 PRO A N 1
ATOM 1139 C CA . PRO A 1 145 ? -14.349 32.176 -13.377 1.00 40.88 145 PRO A CA 1
ATOM 1140 C C . PRO A 1 145 ? -14.004 30.813 -12.757 1.00 40.88 145 PRO A C 1
ATOM 1142 O O . PRO A 1 145 ? -13.411 30.751 -11.678 1.00 40.88 145 PRO A O 1
ATOM 1145 N N . LEU A 1 146 ? -14.372 29.721 -13.444 1.00 46.44 146 LEU A N 1
ATOM 1146 C CA . LEU A 1 146 ? -13.958 28.364 -13.076 1.00 46.44 146 LEU A CA 1
ATOM 1147 C C . LEU A 1 146 ? -12.426 28.306 -13.045 1.00 46.44 146 LEU A C 1
ATOM 1149 O O . LEU A 1 146 ? -11.771 28.408 -14.079 1.00 46.44 146 LEU A O 1
ATOM 1153 N N . VAL A 1 147 ? -11.863 28.142 -11.853 1.00 54.84 147 VAL A N 1
ATOM 1154 C CA . VAL A 1 147 ? -10.430 27.910 -11.663 1.00 54.84 147 VAL A CA 1
ATOM 1155 C C . VAL A 1 147 ? -10.089 26.502 -12.168 1.00 54.84 147 VAL A C 1
ATOM 1157 O O . VAL A 1 147 ? -10.819 25.550 -11.880 1.00 54.84 147 VAL A O 1
ATOM 1160 N N . ASP A 1 148 ? -8.996 26.366 -12.925 1.00 64.62 148 ASP A N 1
ATOM 1161 C CA . ASP A 1 148 ? -8.540 25.086 -13.478 1.00 64.62 148 ASP A CA 1
ATOM 1162 C C . ASP A 1 148 ? -8.193 24.082 -12.361 1.00 64.62 148 ASP A C 1
ATOM 1164 O O . ASP A 1 148 ? -7.414 24.364 -11.445 1.00 64.62 148 ASP A O 1
ATOM 1168 N N . PHE A 1 149 ? -8.783 22.888 -12.450 1.00 53.72 149 PHE A N 1
ATOM 1169 C CA . PHE A 1 149 ? -8.580 21.776 -11.521 1.00 53.72 149 PHE A CA 1
ATOM 1170 C C . PHE A 1 149 ? -7.105 21.403 -11.390 1.00 53.72 149 PHE A C 1
ATOM 1172 O O . PHE A 1 149 ? -6.640 21.152 -10.277 1.00 53.72 149 PHE A O 1
ATOM 1179 N N . TYR A 1 150 ? -6.364 21.387 -12.503 1.00 56.91 150 TYR A N 1
ATOM 1180 C CA . TYR A 1 150 ? -4.947 21.048 -12.461 1.00 56.91 150 TYR A CA 1
ATOM 1181 C C . TYR A 1 150 ? -4.162 22.104 -11.705 1.00 56.91 150 TYR A C 1
ATOM 1183 O O . TYR A 1 150 ? -3.349 21.731 -10.874 1.00 56.91 150 TYR A O 1
ATOM 1191 N N . SER A 1 151 ? -4.460 23.392 -11.877 1.00 66.94 151 SER A N 1
ATOM 1192 C CA . SER A 1 151 ? -3.822 24.447 -11.087 1.00 66.94 151 SER A CA 1
ATOM 1193 C C . SER A 1 151 ? -4.131 24.329 -9.592 1.00 66.94 151 SER A C 1
ATOM 1195 O O . SER A 1 151 ? -3.235 24.514 -8.776 1.00 66.94 151 SER A O 1
ATOM 1197 N N . ILE A 1 152 ? -5.363 23.973 -9.205 1.00 63.84 152 ILE A N 1
ATOM 1198 C CA . ILE A 1 152 ? -5.723 23.780 -7.788 1.00 63.84 152 ILE A CA 1
ATOM 1199 C C . ILE A 1 152 ? -5.005 22.563 -7.203 1.00 63.84 152 ILE A C 1
ATOM 1201 O O . ILE A 1 152 ? -4.396 22.665 -6.141 1.00 63.84 152 ILE A O 1
ATOM 1205 N N . VAL A 1 153 ? -5.055 21.413 -7.878 1.00 58.81 153 VAL A N 1
ATOM 1206 C CA . VAL A 1 153 ? -4.425 20.180 -7.388 1.00 58.81 153 VAL A CA 1
ATOM 1207 C C . VAL A 1 153 ? -2.906 20.278 -7.422 1.00 58.81 153 VAL A C 1
ATOM 1209 O O . VAL A 1 153 ? -2.263 19.826 -6.482 1.00 58.81 153 VAL A O 1
ATOM 1212 N N . HIS A 1 154 ? -2.328 20.892 -8.454 1.00 65.44 154 HIS A N 1
ATOM 1213 C CA . HIS A 1 154 ? -0.893 21.147 -8.551 1.00 65.44 154 HIS A CA 1
ATOM 1214 C C . HIS A 1 154 ? -0.441 22.063 -7.421 1.00 65.44 154 HIS A C 1
ATOM 1216 O O . HIS A 1 154 ? 0.453 21.690 -6.677 1.00 65.44 154 HIS A O 1
ATOM 1222 N N . ARG A 1 155 ? -1.143 23.176 -7.180 1.00 67.31 155 ARG A N 1
ATOM 1223 C CA . ARG A 1 155 ? -0.844 24.076 -6.059 1.00 67.31 155 ARG A CA 1
ATOM 1224 C C . ARG A 1 155 ? -1.028 23.394 -4.702 1.00 67.31 155 ARG A C 1
ATOM 1226 O O . ARG A 1 155 ? -0.239 23.610 -3.791 1.00 67.31 155 ARG A O 1
ATOM 1233 N N . MET A 1 156 ? -2.023 22.515 -4.558 1.00 61.97 156 MET A N 1
ATOM 1234 C CA . MET A 1 156 ? -2.177 21.690 -3.354 1.00 61.97 156 MET A CA 1
ATOM 1235 C C . MET A 1 156 ? -1.042 20.667 -3.194 1.00 61.97 156 MET A C 1
ATOM 1237 O O . MET A 1 156 ? -0.617 20.423 -2.071 1.00 61.97 156 MET A O 1
ATOM 1241 N N . ARG A 1 157 ? -0.530 20.078 -4.280 1.00 65.25 157 ARG A N 1
ATOM 1242 C CA . ARG A 1 157 ? 0.612 19.146 -4.253 1.00 65.25 157 ARG A CA 1
ATOM 1243 C C . ARG A 1 157 ? 1.944 19.864 -4.026 1.00 65.25 157 ARG A C 1
ATOM 1245 O O . ARG A 1 157 ? 2.776 19.337 -3.304 1.00 65.25 157 ARG A O 1
ATOM 1252 N N . GLU A 1 158 ? 2.114 21.078 -4.543 1.00 67.31 158 GLU A N 1
ATOM 1253 C CA . GLU A 1 158 ? 3.259 21.957 -4.262 1.00 67.31 158 GLU A CA 1
ATOM 1254 C C . GLU A 1 158 ? 3.320 22.346 -2.783 1.00 67.31 158 GLU A C 1
ATOM 1256 O O . GLU A 1 158 ? 4.380 22.288 -2.166 1.00 67.31 158 GLU A O 1
ATOM 1261 N N . ILE A 1 159 ? 2.173 22.689 -2.185 1.00 61.97 159 ILE A N 1
ATOM 1262 C CA . ILE A 1 159 ? 2.075 22.966 -0.743 1.00 61.97 159 ILE A CA 1
ATOM 1263 C C . ILE A 1 159 ? 2.321 21.681 0.078 1.00 61.97 159 ILE A C 1
ATOM 1265 O O . ILE A 1 159 ? 2.709 21.750 1.248 1.00 61.97 159 ILE A O 1
ATOM 1269 N N . HIS A 1 160 ? 2.124 20.500 -0.520 1.00 59.81 160 HIS A N 1
ATOM 1270 C CA . HIS A 1 160 ? 2.147 19.212 0.168 1.00 59.81 160 HIS A CA 1
ATOM 1271 C C . HIS A 1 160 ? 2.870 18.081 -0.600 1.00 59.81 160 HIS A C 1
ATOM 1273 O O . HIS A 1 160 ? 2.230 17.085 -0.953 1.00 59.81 160 HIS A O 1
ATOM 1279 N N . PRO A 1 161 ? 4.200 18.149 -0.793 1.00 63.62 161 PRO A N 1
ATOM 1280 C CA . PRO A 1 161 ? 4.947 17.095 -1.492 1.00 63.62 161 PRO A CA 1
ATOM 1281 C C . PRO A 1 161 ? 4.873 15.735 -0.767 1.00 63.62 161 PRO A C 1
ATOM 1283 O O . PRO A 1 161 ? 4.845 14.681 -1.400 1.00 63.62 161 PRO A O 1
ATOM 1286 N N . ASP A 1 162 ? 4.729 15.752 0.563 1.00 59.69 162 ASP A N 1
ATOM 1287 C CA . ASP A 1 162 ? 4.716 14.548 1.404 1.00 59.69 162 ASP A CA 1
ATOM 1288 C C . ASP A 1 162 ? 3.320 13.929 1.587 1.00 59.69 162 ASP A C 1
ATOM 1290 O O . ASP A 1 162 ? 3.177 12.896 2.245 1.00 59.69 162 ASP A O 1
ATOM 1294 N N . LEU A 1 163 ? 2.255 14.529 1.043 1.00 55.16 163 LEU A N 1
ATOM 1295 C CA . LEU A 1 163 ? 0.872 14.124 1.340 1.00 55.16 163 LEU A CA 1
ATOM 1296 C C . LEU A 1 163 ? 0.576 12.666 0.952 1.00 55.16 163 LEU A C 1
ATOM 1298 O O . LEU A 1 163 ? -0.203 11.981 1.620 1.00 55.16 163 LEU A O 1
ATOM 1302 N N . HIS A 1 164 ? 1.242 12.185 -0.099 1.00 50.53 164 HIS A N 1
ATOM 1303 C CA . HIS A 1 164 ? 1.149 10.817 -0.612 1.00 50.53 164 HIS A CA 1
ATOM 1304 C C . HIS A 1 164 ? 1.798 9.781 0.325 1.00 50.53 164 HIS A C 1
ATOM 1306 O O . HIS A 1 164 ? 1.504 8.592 0.238 1.00 50.53 164 HIS A O 1
ATOM 1312 N N . THR A 1 165 ? 2.655 10.224 1.250 1.00 52.44 165 THR A N 1
ATOM 1313 C CA . THR A 1 165 ? 3.420 9.356 2.159 1.00 52.44 165 THR A CA 1
ATOM 1314 C C . THR A 1 165 ? 2.718 9.109 3.503 1.00 52.44 165 THR A C 1
ATOM 1316 O O . THR A 1 165 ? 3.096 8.198 4.245 1.00 52.44 165 THR A O 1
ATOM 1319 N N . VAL A 1 166 ? 1.654 9.863 3.817 1.00 49.03 166 VAL A N 1
ATOM 1320 C CA . VAL A 1 166 ? 0.924 9.766 5.093 1.00 49.03 166 VAL A CA 1
ATOM 1321 C C . VAL A 1 166 ? -0.074 8.607 5.066 1.00 49.03 166 VAL A C 1
ATOM 1323 O O . VAL A 1 166 ? -1.188 8.727 4.546 1.00 49.03 166 VAL A O 1
ATOM 1326 N N . LYS A 1 167 ? 0.299 7.487 5.689 1.00 44.72 167 LYS A N 1
ATOM 1327 C CA . LYS A 1 167 ? -0.455 6.222 5.631 1.00 44.72 167 LYS A CA 1
ATOM 1328 C C . LYS A 1 167 ? -1.646 6.138 6.590 1.00 44.72 167 LYS A C 1
ATOM 1330 O O . LYS A 1 167 ? -2.548 5.348 6.327 1.00 44.72 167 LYS A O 1
ATOM 1335 N N . ARG A 1 168 ? -1.693 6.929 7.674 1.00 42.41 168 ARG A N 1
ATOM 1336 C CA . ARG A 1 168 ? -2.806 6.887 8.649 1.00 42.41 168 ARG A CA 1
ATOM 1337 C C . ARG A 1 168 ? -3.513 8.244 8.817 1.00 42.41 168 ARG A C 1
ATOM 1339 O O . ARG A 1 168 ? -2.849 9.272 8.693 1.00 42.41 168 ARG A O 1
ATOM 1346 N N . PRO A 1 169 ? -4.840 8.286 9.065 1.00 42.16 169 PRO A N 1
ATOM 1347 C CA . PRO A 1 169 ? -5.589 9.536 9.265 1.00 42.16 169 PRO A CA 1
ATOM 1348 C C . PRO A 1 169 ? -5.179 10.312 10.526 1.00 42.16 169 PRO A C 1
ATOM 1350 O O . PRO A 1 169 ? -5.366 11.520 10.592 1.00 42.16 169 PRO A O 1
ATOM 1353 N N . ASP A 1 170 ? -4.627 9.612 11.514 1.00 42.38 170 ASP A N 1
ATOM 1354 C CA . ASP A 1 170 ? -4.223 10.102 12.833 1.00 42.38 170 ASP A CA 1
ATOM 1355 C C . ASP A 1 170 ? -2.715 10.373 12.949 1.00 42.38 170 ASP A C 1
ATOM 1357 O O . ASP A 1 170 ? -2.265 10.872 13.978 1.00 42.38 170 ASP A O 1
ATOM 1361 N N . GLN A 1 171 ? -1.923 10.069 11.912 1.00 47.19 171 GLN A N 1
ATOM 1362 C CA . GLN A 1 171 ? -0.481 10.303 11.911 1.00 47.19 171 GLN A CA 1
ATOM 1363 C C . GLN A 1 171 ? -0.212 11.817 11.885 1.00 47.19 171 GLN A C 1
ATOM 1365 O O . GLN A 1 171 ? -0.479 12.464 10.869 1.00 47.19 171 GLN A O 1
ATOM 1370 N N . PRO A 1 172 ? 0.322 12.416 12.969 1.00 42.59 172 PRO A N 1
ATOM 1371 C CA . PRO A 1 172 ? 0.632 13.834 12.959 1.00 42.59 172 PRO A CA 1
ATOM 1372 C C . PRO A 1 172 ? 1.771 14.074 11.966 1.00 42.59 172 PRO A C 1
ATOM 1374 O O . PRO A 1 172 ? 2.803 13.403 12.036 1.00 42.59 172 PRO A O 1
ATOM 1377 N N . LEU A 1 173 ? 1.602 15.042 11.062 1.00 45.97 173 LEU A N 1
ATOM 1378 C CA . LEU A 1 173 ? 2.684 15.576 10.230 1.00 45.97 173 LEU A CA 1
ATOM 1379 C C . LEU A 1 173 ? 3.713 16.238 11.165 1.00 45.97 173 LEU A C 1
ATOM 1381 O O . LEU A 1 173 ? 3.628 17.421 11.506 1.00 45.97 173 LEU A O 1
ATOM 1385 N N . ARG A 1 174 ? 4.643 15.434 11.690 1.00 42.41 174 ARG A N 1
ATOM 1386 C CA . ARG A 1 174 ? 5.603 15.846 12.717 1.00 42.41 174 ARG A CA 1
ATOM 1387 C C . ARG A 1 174 ? 6.675 16.734 12.093 1.00 42.41 174 ARG A C 1
ATOM 1389 O O . ARG A 1 174 ? 7.677 16.230 11.609 1.00 42.41 174 ARG A O 1
ATOM 1396 N N . ARG A 1 175 ? 6.434 18.051 12.130 1.00 41.16 175 ARG A N 1
ATOM 1397 C CA . ARG A 1 175 ? 7.390 19.164 12.381 1.00 41.16 175 ARG A CA 1
ATOM 1398 C C . ARG A 1 175 ? 6.962 20.481 11.730 1.00 41.16 175 ARG A C 1
ATOM 1400 O O . ARG A 1 175 ? 7.367 21.527 12.214 1.00 41.16 175 ARG A O 1
ATOM 1407 N N . ARG A 1 176 ? 6.086 20.467 10.718 1.00 46.56 176 ARG A N 1
ATOM 1408 C CA . ARG A 1 176 ? 5.658 21.693 10.006 1.00 46.56 176 ARG A CA 1
ATOM 1409 C C . ARG A 1 176 ? 4.215 22.134 10.264 1.00 46.56 176 ARG A C 1
ATOM 1411 O O . ARG A 1 176 ? 3.795 23.138 9.711 1.00 46.56 176 ARG A O 1
ATOM 1418 N N . LEU A 1 177 ? 3.462 21.453 11.136 1.00 44.94 177 LEU A N 1
ATOM 1419 C CA . LEU A 1 177 ? 2.034 21.737 11.367 1.00 44.94 177 LEU A CA 1
ATOM 1420 C C . LEU A 1 177 ? 1.758 23.170 11.871 1.00 44.94 177 LEU A C 1
ATOM 1422 O O . LEU A 1 177 ? 0.754 23.771 11.509 1.00 44.94 177 LEU A O 1
ATOM 1426 N N . LYS A 1 178 ? 2.652 23.727 12.702 1.00 49.81 178 LYS A N 1
ATOM 1427 C CA . LYS A 1 178 ? 2.497 25.079 13.267 1.00 49.81 178 LYS A CA 1
ATOM 1428 C C . LYS A 1 178 ? 2.735 26.158 12.209 1.00 49.81 178 LYS A C 1
ATOM 1430 O O . LYS A 1 178 ? 1.949 27.091 12.128 1.00 49.81 178 LYS A O 1
ATOM 1435 N N . THR A 1 179 ? 3.774 25.994 11.390 1.00 53.72 179 THR A N 1
ATOM 1436 C CA . THR A 1 179 ? 4.102 26.873 10.256 1.00 53.72 179 THR A CA 1
ATOM 1437 C C . THR A 1 179 ? 3.045 26.765 9.156 1.00 53.72 179 THR A C 1
ATOM 1439 O O . THR A 1 179 ? 2.623 27.770 8.602 1.00 53.72 179 THR A O 1
ATOM 1442 N N . TRP A 1 180 ? 2.543 25.552 8.924 1.00 52.31 180 TRP A N 1
ATOM 1443 C CA . TRP A 1 180 ? 1.492 25.238 7.960 1.00 52.31 180 TRP A CA 1
ATOM 1444 C C . TRP A 1 180 ? 0.140 25.870 8.308 1.00 52.31 180 TRP A C 1
ATOM 1446 O O . TRP A 1 180 ? -0.464 26.511 7.452 1.00 52.31 180 TRP A O 1
ATOM 1456 N N . CYS A 1 181 ? -0.330 25.742 9.557 1.00 50.78 181 CYS A N 1
ATOM 1457 C CA . CYS A 1 181 ? -1.583 26.380 9.969 1.00 50.78 181 CYS A CA 1
ATOM 1458 C C . CYS A 1 181 ? -1.526 27.901 9.794 1.00 50.78 181 CYS A C 1
ATOM 1460 O O . CYS A 1 181 ? -2.528 28.485 9.406 1.00 50.78 181 CYS A O 1
ATOM 1462 N N . THR A 1 182 ? -0.366 28.515 10.055 1.00 57.00 182 THR A N 1
ATOM 1463 C CA . THR A 1 182 ? -0.148 29.957 9.878 1.00 57.00 182 THR A CA 1
ATOM 1464 C C . THR A 1 182 ? -0.111 30.345 8.391 1.00 57.00 182 THR A C 1
ATOM 1466 O O . THR A 1 182 ? -0.797 31.273 7.999 1.00 57.00 182 THR A O 1
ATOM 1469 N N . GLN A 1 183 ? 0.573 29.582 7.529 1.00 53.03 183 GLN A N 1
ATOM 1470 C CA . GLN A 1 183 ? 0.608 29.849 6.079 1.00 53.03 183 GLN A CA 1
ATOM 1471 C C . GLN A 1 183 ? -0.762 29.683 5.399 1.00 53.03 183 GLN A C 1
ATOM 1473 O O . GLN A 1 183 ? -1.103 30.435 4.491 1.00 53.03 183 GLN A O 1
ATOM 1478 N N . ILE A 1 184 ? -1.569 28.706 5.824 1.00 49.16 184 ILE A N 1
ATOM 1479 C CA . ILE A 1 184 ? -2.941 28.534 5.317 1.00 49.16 184 ILE A CA 1
ATOM 1480 C C . ILE A 1 184 ? -3.861 29.638 5.859 1.00 49.16 184 ILE A C 1
ATOM 1482 O O . ILE A 1 184 ? -4.731 30.109 5.132 1.00 49.16 184 ILE A O 1
ATOM 1486 N N . GLU A 1 185 ? -3.683 30.057 7.114 1.00 57.84 185 GLU A N 1
ATOM 1487 C CA . GLU A 1 185 ? -4.403 31.189 7.714 1.00 57.84 185 GLU A CA 1
ATOM 1488 C C . GLU A 1 185 ? -4.115 32.493 6.957 1.00 57.84 185 GLU A C 1
ATOM 1490 O O . GLU A 1 185 ? -5.066 33.200 6.627 1.00 57.84 185 GLU A O 1
ATOM 1495 N N . ASP A 1 186 ? -2.862 32.734 6.558 1.00 57.62 186 ASP A N 1
ATOM 1496 C CA . ASP A 1 186 ? -2.462 33.888 5.739 1.00 57.62 186 ASP A CA 1
ATOM 1497 C C . ASP A 1 186 ? -3.080 33.861 4.327 1.00 57.62 186 ASP A C 1
ATOM 1499 O O . ASP A 1 186 ? -3.458 34.899 3.787 1.00 57.62 186 ASP A O 1
ATOM 1503 N N . ILE A 1 187 ? -3.228 32.676 3.720 1.00 50.62 187 ILE A N 1
ATOM 1504 C CA . ILE A 1 187 ? -3.785 32.522 2.362 1.00 50.62 187 ILE A CA 1
ATOM 1505 C C . ILE A 1 187 ? -5.321 32.567 2.354 1.00 50.62 187 ILE A C 1
ATOM 1507 O O . ILE A 1 187 ? -5.927 33.111 1.432 1.00 50.62 187 ILE A O 1
ATOM 1511 N N . VAL A 1 188 ? -5.966 31.949 3.345 1.00 51.88 188 VAL A N 1
ATOM 1512 C CA . VAL A 1 188 ? -7.430 31.775 3.397 1.00 51.88 188 VAL A CA 1
ATOM 1513 C C . VAL A 1 188 ? -8.104 32.877 4.226 1.00 51.88 188 VAL A C 1
ATOM 1515 O O . VAL A 1 188 ? -9.321 33.053 4.139 1.00 51.88 188 VAL A O 1
ATOM 1518 N N . GLY A 1 189 ? -7.340 33.622 5.031 1.00 65.31 189 GLY A N 1
ATOM 1519 C CA . GLY A 1 189 ? -7.839 34.666 5.929 1.00 65.31 189 GLY A CA 1
ATOM 1520 C C . GLY A 1 189 ? -8.715 34.129 7.065 1.00 65.31 189 GLY A C 1
ATOM 1521 O O . GLY A 1 189 ? -9.591 34.841 7.554 1.00 65.31 189 GLY A O 1
ATOM 1522 N N . LYS A 1 190 ? -8.557 32.852 7.448 1.00 58.66 190 LYS A N 1
ATOM 1523 C CA . LYS A 1 190 ? -9.416 32.174 8.439 1.00 58.66 190 LYS A CA 1
ATOM 1524 C C . LYS A 1 190 ? -8.616 31.579 9.603 1.00 58.66 190 LYS A C 1
ATOM 1526 O O . LYS A 1 190 ? -7.563 30.993 9.366 1.00 58.66 190 LYS A O 1
ATOM 1531 N N . PRO A 1 191 ? -9.160 31.619 10.838 1.00 59.38 191 PRO A N 1
ATOM 1532 C CA . PRO A 1 191 ? -8.447 31.210 12.045 1.00 59.38 191 PRO A CA 1
ATOM 1533 C C . PRO A 1 191 ? -8.102 29.715 12.084 1.00 59.38 191 PRO A C 1
ATOM 1535 O O . PRO A 1 191 ? -8.872 28.873 11.614 1.00 59.38 191 PRO A O 1
ATOM 1538 N N . LYS A 1 192 ? -6.995 29.367 12.761 1.00 51.09 192 LYS A N 1
ATOM 1539 C CA . LYS A 1 192 ? -6.401 28.007 12.869 1.00 51.09 192 LYS A CA 1
ATOM 1540 C C . LYS A 1 192 ? -7.367 26.841 13.119 1.00 51.09 192 LYS A C 1
ATOM 1542 O O . LYS A 1 192 ? -7.102 25.730 12.668 1.00 51.09 192 LYS A O 1
ATOM 1547 N N . LYS A 1 193 ? -8.488 27.059 13.817 1.00 51.28 193 LYS A N 1
ATOM 1548 C CA . LYS A 1 193 ? -9.509 26.017 14.049 1.00 51.28 193 LYS A CA 1
ATOM 1549 C C . LYS A 1 193 ? -10.174 25.523 12.764 1.00 51.28 193 LYS A C 1
ATOM 1551 O O . LYS A 1 193 ? -10.495 24.350 12.678 1.00 51.28 193 LYS A O 1
ATOM 1556 N N . HIS A 1 194 ? -10.345 26.384 11.766 1.00 50.78 194 HIS A N 1
ATOM 1557 C CA . HIS A 1 194 ? -10.930 25.992 10.483 1.00 50.78 194 HIS A CA 1
ATOM 1558 C C . HIS A 1 194 ? -9.920 25.302 9.558 1.00 50.78 194 HIS A C 1
ATOM 1560 O O . HIS A 1 194 ? -10.308 24.690 8.569 1.00 50.78 194 HIS A O 1
ATOM 1566 N N . VAL A 1 195 ? -8.625 25.368 9.874 1.00 47.53 195 VAL A N 1
ATOM 1567 C CA . VAL A 1 195 ? -7.559 24.793 9.047 1.00 47.53 195 VAL A CA 1
ATOM 1568 C C . VAL A 1 195 ? -7.389 23.287 9.298 1.00 47.53 195 VAL A C 1
ATOM 1570 O O . VAL A 1 195 ? -7.246 22.533 8.337 1.00 47.53 195 VAL A O 1
ATOM 1573 N N . SER A 1 196 ? -7.491 22.808 10.550 1.00 51.97 196 SER A N 1
ATOM 1574 C CA . SER A 1 196 ? -7.435 21.358 10.850 1.00 51.97 196 SER A CA 1
ATOM 1575 C C . SER A 1 196 ? -8.585 20.584 10.214 1.00 51.97 196 SER A C 1
ATOM 1577 O O . SER A 1 196 ? -8.403 19.487 9.692 1.00 51.97 196 SER A O 1
ATOM 1579 N N . ASP A 1 197 ? -9.756 21.202 10.226 1.00 53.22 197 ASP A N 1
ATOM 1580 C CA . ASP A 1 197 ? -11.015 20.674 9.719 1.00 53.22 197 ASP A CA 1
ATOM 1581 C C . ASP A 1 197 ? -11.010 20.512 8.188 1.00 53.22 197 ASP A C 1
ATOM 1583 O O . ASP A 1 197 ? -11.642 19.610 7.637 1.00 53.22 197 ASP A O 1
ATOM 1587 N N . ASN A 1 198 ? -10.213 21.326 7.493 1.00 62.28 198 ASN A N 1
ATOM 1588 C CA . ASN A 1 198 ? -10.027 21.240 6.049 1.00 62.28 198 ASN A CA 1
ATOM 1589 C C . ASN A 1 198 ? -8.954 20.222 5.629 1.00 62.28 198 ASN A C 1
ATOM 1591 O O . ASN A 1 198 ? -8.908 19.848 4.460 1.00 62.28 198 ASN A O 1
ATOM 1595 N N . LEU A 1 199 ? -8.111 19.709 6.534 1.00 65.81 199 LEU A N 1
ATOM 1596 C CA . LEU A 1 199 ? -7.019 18.797 6.156 1.00 65.81 199 LEU A CA 1
ATOM 1597 C C . LEU A 1 199 ? -7.533 17.481 5.546 1.00 65.81 199 LEU A C 1
ATOM 1599 O O . LEU A 1 199 ? -6.947 16.968 4.594 1.00 65.81 199 LEU A O 1
ATOM 1603 N N . CYS A 1 200 ? -8.645 16.946 6.057 1.00 64.19 200 CYS A N 1
ATOM 1604 C CA . CYS A 1 200 ? -9.273 15.742 5.502 1.00 64.19 200 CYS A CA 1
ATOM 1605 C C . CYS A 1 200 ? -9.839 16.000 4.094 1.00 64.19 200 CYS A C 1
ATOM 1607 O O . CYS A 1 200 ? -9.674 15.176 3.190 1.00 64.19 200 CYS A O 1
ATOM 1609 N N . VAL A 1 201 ? -10.416 17.189 3.884 1.00 71.12 201 VAL A N 1
ATOM 1610 C CA . VAL A 1 201 ? -10.879 17.663 2.574 1.00 71.12 201 VAL A CA 1
ATOM 1611 C C . VAL A 1 201 ? -9.697 17.781 1.609 1.00 71.12 201 VAL A C 1
ATOM 1613 O O . VAL A 1 201 ? -9.737 17.199 0.531 1.00 71.12 201 VAL A O 1
ATOM 1616 N N . HIS A 1 202 ? -8.601 18.423 2.020 1.00 70.44 202 HIS A N 1
ATOM 1617 C CA . HIS A 1 202 ? -7.386 18.566 1.211 1.00 70.44 202 HIS A CA 1
ATOM 1618 C C . HIS A 1 202 ? -6.744 17.220 0.854 1.00 70.44 202 HIS A C 1
ATOM 1620 O O . HIS A 1 202 ? -6.378 16.991 -0.303 1.00 70.44 202 HIS A O 1
ATOM 1626 N N . LYS A 1 203 ? -6.641 16.296 1.817 1.00 76.06 203 LYS A N 1
ATOM 1627 C CA . LYS A 1 203 ? -6.100 14.952 1.574 1.00 76.06 203 LYS A CA 1
ATOM 1628 C C . LYS A 1 203 ? -6.960 14.166 0.590 1.00 76.06 203 LYS A C 1
ATOM 1630 O O . LYS A 1 203 ? -6.420 13.510 -0.286 1.00 76.06 203 LYS A O 1
ATOM 1635 N N . THR A 1 204 ? -8.279 14.259 0.701 1.00 76.62 204 THR A N 1
ATOM 1636 C CA . THR A 1 204 ? -9.180 13.540 -0.206 1.00 76.62 204 THR A CA 1
ATOM 1637 C C . THR A 1 204 ? -9.140 14.152 -1.605 1.00 76.62 204 THR A C 1
ATOM 1639 O O . THR A 1 204 ? -8.909 13.441 -2.578 1.00 76.62 204 THR A O 1
ATOM 1642 N N . VAL A 1 205 ? -9.258 15.478 -1.715 1.00 78.88 205 VAL A N 1
ATOM 1643 C CA . VAL A 1 205 ? -9.250 16.205 -2.996 1.00 78.88 205 VAL A CA 1
ATOM 1644 C C . VAL A 1 205 ? -7.951 15.988 -3.781 1.00 78.88 205 VAL A C 1
ATOM 1646 O O . VAL A 1 205 ? -7.990 15.814 -4.996 1.00 78.88 205 VAL A O 1
ATOM 1649 N N . SER A 1 206 ? -6.800 15.940 -3.109 1.00 77.44 206 SER A N 1
ATOM 1650 C CA . SER A 1 206 ? -5.489 15.741 -3.755 1.00 77.44 206 SER A CA 1
ATOM 1651 C C . SER A 1 206 ? -5.259 14.323 -4.302 1.00 77.44 206 SER A C 1
ATOM 1653 O O . SER A 1 206 ? -4.465 14.150 -5.238 1.00 77.44 206 SER A O 1
ATOM 1655 N N . THR A 1 207 ? -5.950 13.324 -3.740 1.00 81.31 207 THR A N 1
ATOM 1656 C CA . THR A 1 207 ? -5.922 11.919 -4.185 1.00 81.31 207 THR A CA 1
ATOM 1657 C C . THR A 1 207 ? -7.034 11.577 -5.176 1.00 81.31 207 THR A C 1
ATOM 1659 O O . THR A 1 207 ? -7.031 10.490 -5.746 1.00 81.31 207 THR A O 1
ATOM 1662 N N . MET A 1 208 ? -7.995 12.478 -5.392 1.00 87.25 208 MET A N 1
ATOM 1663 C CA . MET A 1 208 ? -9.083 12.267 -6.344 1.00 87.25 208 MET A CA 1
ATOM 1664 C C . MET A 1 208 ? -8.601 12.449 -7.780 1.00 87.25 208 MET A C 1
ATOM 1666 O O . MET A 1 208 ? -7.804 13.334 -8.095 1.00 87.25 208 MET A O 1
ATOM 1670 N N . SER A 1 209 ? -9.143 11.639 -8.684 1.00 91.12 209 SER A N 1
ATOM 1671 C CA . SER A 1 209 ? -8.976 11.877 -10.111 1.00 91.12 209 SER A CA 1
ATOM 1672 C C . SER A 1 209 ? -9.843 13.042 -10.587 1.00 91.12 209 SER A C 1
ATOM 1674 O O . SER A 1 209 ? -10.805 13.451 -9.927 1.00 91.12 209 SER A O 1
ATOM 1676 N N . LYS A 1 210 ? -9.538 13.548 -11.788 1.00 88.31 210 LYS A N 1
ATOM 1677 C CA . LYS A 1 210 ? -10.276 14.649 -12.425 1.00 88.31 210 LYS A CA 1
ATOM 1678 C C . LYS A 1 210 ? -11.783 14.389 -12.490 1.00 88.31 210 LYS A C 1
ATOM 1680 O O . LYS A 1 210 ? -12.567 15.282 -12.182 1.00 88.31 210 LYS A O 1
ATOM 1685 N N . ARG A 1 211 ? -12.195 13.164 -12.842 1.00 92.06 211 ARG A N 1
ATOM 1686 C CA . ARG A 1 211 ? -13.619 12.797 -12.939 1.00 92.06 211 ARG A CA 1
ATOM 1687 C C . ARG A 1 211 ? -14.316 12.817 -11.576 1.00 92.06 211 ARG A C 1
ATOM 1689 O O . ARG A 1 211 ? -15.416 13.349 -11.471 1.00 92.06 211 ARG A O 1
ATOM 1696 N N . CYS A 1 212 ? -13.671 12.306 -10.526 1.00 92.50 212 CYS A N 1
ATOM 1697 C CA . CYS A 1 212 ? -14.227 12.324 -9.173 1.00 92.50 212 CYS A CA 1
ATOM 1698 C C . CYS A 1 212 ? -14.342 13.760 -8.657 1.00 92.50 212 CYS A C 1
ATOM 1700 O O . CYS A 1 212 ? -15.354 14.129 -8.066 1.00 92.50 212 CYS A O 1
ATOM 1702 N N . PHE A 1 213 ? -13.332 14.592 -8.917 1.00 89.88 213 PHE A N 1
ATOM 1703 C CA . PHE A 1 213 ? -13.368 15.993 -8.517 1.00 89.88 213 PHE A CA 1
ATOM 1704 C C . PHE A 1 213 ? -14.496 16.768 -9.201 1.00 89.88 213 PHE A C 1
ATOM 1706 O O . PHE A 1 213 ? -15.207 17.512 -8.535 1.00 89.88 213 PHE A O 1
ATOM 1713 N N . GLN A 1 214 ? -14.710 16.563 -10.504 1.00 91.25 214 GLN A N 1
ATOM 1714 C CA . GLN A 1 214 ? -15.817 17.194 -11.231 1.00 91.25 214 GLN A CA 1
ATOM 1715 C C . GLN A 1 214 ? -17.182 16.820 -10.638 1.00 91.25 214 GLN A C 1
ATOM 1717 O O . GLN A 1 214 ? -18.034 17.692 -10.470 1.00 91.25 214 GLN A O 1
ATOM 1722 N N . GLN A 1 215 ? -17.379 15.551 -10.261 1.00 93.38 215 GLN A N 1
ATOM 1723 C CA . GLN A 1 215 ? -18.604 15.121 -9.579 1.00 93.38 215 GLN A CA 1
ATOM 1724 C C . GLN A 1 215 ? -18.749 15.788 -8.206 1.00 93.38 215 GLN A C 1
ATOM 1726 O O . GLN A 1 215 ? -19.802 16.344 -7.900 1.00 93.38 215 GLN A O 1
ATOM 1731 N N . ALA A 1 216 ? -17.682 15.820 -7.405 1.00 89.75 216 ALA A N 1
ATOM 1732 C CA . ALA A 1 216 ? -17.693 16.499 -6.111 1.00 89.75 216 ALA A CA 1
ATOM 1733 C C . ALA A 1 216 ? -17.970 18.007 -6.241 1.00 89.75 216 ALA A C 1
ATOM 1735 O O . ALA A 1 216 ? -18.718 18.571 -5.445 1.00 89.75 216 ALA A O 1
ATOM 1736 N N . GLN A 1 217 ? -17.433 18.662 -7.271 1.00 87.38 217 GLN A N 1
ATOM 1737 C CA . GLN A 1 217 ? -17.699 20.068 -7.555 1.00 87.38 217 GLN A CA 1
ATOM 1738 C C . GLN A 1 217 ? -19.163 20.303 -7.941 1.00 87.38 217 GLN A C 1
ATOM 1740 O O . GLN A 1 217 ? -19.778 21.234 -7.426 1.00 87.38 217 GLN A O 1
ATOM 1745 N N . ALA A 1 218 ? -19.748 19.445 -8.782 1.00 89.94 218 ALA A N 1
ATOM 1746 C CA . ALA A 1 218 ? -21.166 19.521 -9.132 1.00 89.94 218 ALA A CA 1
ATOM 1747 C C . ALA A 1 218 ? -22.068 19.390 -7.891 1.00 89.94 218 ALA A C 1
ATOM 1749 O O . ALA A 1 218 ? -23.012 20.163 -7.724 1.00 89.94 218 ALA A O 1
ATOM 1750 N N . ILE A 1 219 ? -21.726 18.475 -6.983 1.00 88.81 219 ILE A N 1
ATOM 1751 C CA . ILE A 1 219 ? -22.413 18.286 -5.700 1.00 88.81 219 ILE A CA 1
ATOM 1752 C C . ILE A 1 219 ? -22.285 19.538 -4.823 1.00 88.81 219 ILE A C 1
ATOM 1754 O O . ILE A 1 219 ? -23.288 20.019 -4.300 1.00 88.81 219 ILE A O 1
ATOM 1758 N N . MET A 1 220 ? -21.085 20.118 -4.702 1.00 85.19 220 MET A N 1
ATOM 1759 C CA . MET A 1 220 ? -20.871 21.355 -3.937 1.00 85.19 220 MET A CA 1
ATOM 1760 C C . MET A 1 220 ? -21.669 22.537 -4.506 1.00 85.19 220 MET A C 1
ATOM 1762 O O . MET A 1 220 ? -22.250 23.309 -3.744 1.00 85.19 220 MET A O 1
ATOM 1766 N N . VAL A 1 221 ? -21.758 22.665 -5.834 1.00 87.12 221 VAL A N 1
ATOM 1767 C CA . VAL A 1 221 ? -22.586 23.693 -6.488 1.00 87.12 221 VAL A CA 1
ATOM 1768 C C . VAL A 1 221 ? -24.066 23.472 -6.176 1.00 87.12 221 VAL A C 1
ATOM 1770 O O . VAL A 1 221 ? -24.752 24.408 -5.763 1.00 87.12 221 VAL A O 1
ATOM 1773 N N . LYS A 1 222 ? -24.562 22.234 -6.304 1.00 87.31 222 LYS A N 1
ATOM 1774 C CA . LYS A 1 222 ? -25.952 21.900 -5.961 1.00 87.31 222 LYS A CA 1
ATOM 1775 C C . LYS A 1 222 ? -26.267 22.168 -4.490 1.00 87.31 222 LYS A C 1
ATOM 1777 O O . LYS A 1 222 ? -27.369 22.631 -4.181 1.00 87.31 222 LYS A O 1
ATOM 1782 N N . TRP A 1 223 ? -25.308 21.917 -3.600 1.00 83.69 223 TRP A N 1
ATOM 1783 C CA . TRP A 1 223 ? -25.435 22.185 -2.170 1.00 83.69 223 TRP A CA 1
ATOM 1784 C C . TRP A 1 223 ? -25.535 23.676 -1.871 1.00 83.69 223 TRP A C 1
ATOM 1786 O O . TRP A 1 223 ? -26.481 24.100 -1.209 1.00 83.69 223 TRP A O 1
ATOM 1796 N N . ASN A 1 224 ? -24.613 24.476 -2.411 1.00 82.12 224 ASN A N 1
ATOM 1797 C CA . ASN A 1 224 ? -24.616 25.929 -2.236 1.00 82.12 224 ASN A CA 1
ATOM 1798 C C . ASN A 1 224 ? -25.904 26.566 -2.770 1.00 82.12 224 ASN A C 1
ATOM 1800 O O . ASN A 1 224 ? -26.437 27.490 -2.160 1.00 82.12 224 ASN A O 1
ATOM 1804 N N . ASN A 1 225 ? -26.449 26.020 -3.858 1.00 87.31 225 ASN A N 1
ATOM 1805 C CA . ASN A 1 225 ? -27.706 26.476 -4.446 1.00 87.31 225 ASN A CA 1
ATOM 1806 C C . ASN A 1 225 ? -28.958 25.957 -3.716 1.00 87.31 225 ASN A C 1
ATOM 1808 O O . ASN A 1 225 ? -30.069 26.228 -4.162 1.00 87.31 225 ASN A O 1
ATOM 1812 N N . LYS A 1 226 ? -28.806 25.200 -2.621 1.00 86.19 226 LYS A N 1
ATOM 1813 C CA . LYS A 1 226 ? -29.913 24.577 -1.873 1.00 86.19 226 LYS A CA 1
ATOM 1814 C C . LYS A 1 226 ? -30.805 23.654 -2.713 1.00 86.19 226 LYS A C 1
ATOM 1816 O O . LYS A 1 226 ? -31.992 23.510 -2.447 1.00 86.19 226 LYS A O 1
ATOM 1821 N N . THR A 1 227 ? -30.225 23.029 -3.737 1.00 85.56 227 THR A N 1
ATOM 1822 C CA . THR A 1 227 ? -30.942 22.142 -4.676 1.00 85.56 227 THR A CA 1
ATOM 1823 C C . THR A 1 227 ? -30.822 20.655 -4.335 1.00 85.56 227 THR A C 1
ATOM 1825 O O . THR A 1 227 ? -31.537 19.838 -4.910 1.00 85.56 227 THR A O 1
ATOM 1828 N N . LEU A 1 228 ? -29.939 20.287 -3.400 1.00 83.69 228 LEU A N 1
ATOM 1829 C CA . LEU A 1 228 ? -29.869 18.928 -2.855 1.00 83.69 228 LEU A CA 1
ATOM 1830 C C . LEU A 1 228 ? -31.005 18.709 -1.847 1.00 83.69 228 LEU A C 1
ATOM 1832 O O . LEU A 1 228 ? -31.242 19.563 -0.993 1.00 83.69 228 LEU A O 1
ATOM 1836 N N . ARG A 1 229 ? -31.693 17.564 -1.936 1.00 75.19 229 ARG A N 1
ATOM 1837 C CA . ARG A 1 229 ? -32.711 17.161 -0.951 1.00 75.19 229 ARG A CA 1
ATOM 1838 C C . ARG A 1 229 ? -32.053 16.853 0.398 1.00 75.19 229 ARG A C 1
ATOM 1840 O O . ARG A 1 229 ? -30.928 16.361 0.437 1.00 75.19 229 ARG A O 1
ATOM 1847 N N . ASP A 1 230 ? -32.777 17.128 1.481 1.00 77.31 230 ASP A N 1
ATOM 1848 C CA . ASP A 1 230 ? -32.386 16.816 2.863 1.00 77.31 230 ASP A CA 1
ATOM 1849 C C . ASP A 1 230 ? -31.067 17.469 3.307 1.00 77.31 230 ASP A C 1
ATOM 1851 O O . ASP A 1 230 ? -30.138 16.809 3.779 1.00 77.31 230 ASP A O 1
ATOM 1855 N N . GLN A 1 231 ? -30.967 18.793 3.150 1.00 67.75 231 GLN A N 1
ATOM 1856 C CA . GLN A 1 231 ? -29.799 19.536 3.621 1.00 67.75 231 GLN A CA 1
ATOM 1857 C C . GLN A 1 231 ? -29.708 19.521 5.152 1.00 67.75 231 GLN A C 1
ATOM 1859 O O . GLN A 1 231 ? -30.442 20.220 5.849 1.00 67.75 231 GLN A O 1
ATOM 1864 N N . CYS A 1 232 ? -28.760 18.753 5.679 1.00 65.31 232 CYS A N 1
ATOM 1865 C CA . CYS A 1 232 ? -28.319 18.853 7.067 1.00 65.31 232 CYS A CA 1
ATOM 1866 C C . CYS A 1 232 ? -27.610 20.205 7.295 1.00 65.31 232 CYS A C 1
ATOM 1868 O O . CYS A 1 232 ? -26.860 20.654 6.432 1.00 65.31 232 CYS A O 1
ATOM 1870 N N . SER A 1 233 ? -27.763 20.839 8.466 1.00 56.53 233 SER A N 1
ATOM 1871 C CA . SER A 1 233 ? -27.155 22.158 8.761 1.00 56.53 233 SER A CA 1
ATOM 1872 C C . SER A 1 233 ? -25.625 22.140 8.965 1.00 56.53 233 SER A C 1
ATOM 1874 O O . SER A 1 233 ? -25.049 23.136 9.400 1.00 56.53 233 SER A O 1
ATOM 1876 N N . THR A 1 234 ? -24.972 21.002 8.743 1.00 61.09 234 THR A N 1
ATOM 1877 C CA . THR A 1 234 ? -23.544 20.755 8.996 1.00 61.09 234 THR A CA 1
ATOM 1878 C C . THR A 1 234 ? -22.703 20.882 7.722 1.00 61.09 234 THR A C 1
ATOM 1880 O O . THR A 1 234 ? -23.208 20.633 6.630 1.00 61.09 234 THR A O 1
ATOM 1883 N N . ASP A 1 235 ? -21.411 21.212 7.864 1.00 72.19 235 ASP A N 1
ATOM 1884 C CA . ASP A 1 235 ? -20.438 21.351 6.763 1.00 72.19 235 ASP A CA 1
ATOM 1885 C C . ASP A 1 235 ? -20.372 20.093 5.872 1.00 72.19 235 ASP A C 1
ATOM 1887 O O . ASP A 1 235 ? -19.703 19.104 6.189 1.00 72.19 235 ASP A O 1
ATOM 1891 N N . LEU A 1 236 ? -21.057 20.139 4.723 1.00 72.69 236 LEU A N 1
ATOM 1892 C CA . LEU A 1 236 ? -21.102 19.058 3.730 1.00 72.69 236 LEU A CA 1
ATOM 1893 C C . LEU A 1 236 ? -19.703 18.641 3.268 1.00 72.69 236 LEU A C 1
ATOM 1895 O O . LEU A 1 236 ? -19.436 17.455 3.076 1.00 72.69 236 LEU A O 1
ATOM 1899 N N . THR A 1 237 ? -18.815 19.617 3.097 1.00 73.44 237 THR A N 1
ATOM 1900 C CA . THR A 1 237 ? -17.431 19.428 2.660 1.00 73.44 237 THR A CA 1
ATOM 1901 C C . THR A 1 237 ? -16.718 18.417 3.551 1.00 73.44 237 THR A C 1
ATOM 1903 O O . THR A 1 237 ? -16.133 17.465 3.048 1.00 73.44 237 THR A O 1
ATOM 1906 N N . GLN A 1 238 ? -16.828 18.535 4.873 1.00 76.38 238 GLN A N 1
ATOM 1907 C CA . GLN A 1 238 ? -16.166 17.586 5.767 1.00 76.38 238 GLN A CA 1
ATOM 1908 C C . GLN A 1 238 ? -16.728 16.174 5.604 1.00 76.38 238 GLN A C 1
ATOM 1910 O O . GLN A 1 238 ? -15.966 15.229 5.424 1.00 76.38 238 GLN A O 1
ATOM 1915 N N . TYR A 1 239 ? -18.051 16.025 5.603 1.00 78.06 239 TYR A N 1
ATOM 1916 C CA . TYR A 1 239 ? -18.680 14.705 5.606 1.00 78.06 239 TYR A CA 1
ATOM 1917 C C . TYR A 1 239 ? -18.537 13.950 4.287 1.00 78.06 239 TYR A C 1
ATOM 1919 O O . TYR A 1 239 ? -18.264 12.748 4.304 1.00 78.06 239 TYR A O 1
ATOM 1927 N N . VAL A 1 240 ? -18.700 14.632 3.151 1.00 82.75 240 VAL A N 1
ATOM 1928 C CA . VAL A 1 240 ? -18.569 13.990 1.837 1.00 82.75 240 VAL A CA 1
ATOM 1929 C C . VAL A 1 240 ? -17.136 13.517 1.637 1.00 82.75 240 VAL A C 1
ATOM 1931 O O . VAL A 1 240 ? -16.914 12.353 1.313 1.00 82.75 240 VAL A O 1
ATOM 1934 N N . PHE A 1 241 ? -16.149 14.374 1.903 1.00 84.25 241 PHE A N 1
ATOM 1935 C CA . PHE A 1 241 ? -14.752 14.016 1.673 1.00 84.25 241 PHE A CA 1
ATOM 1936 C C . PHE A 1 241 ? -14.217 13.024 2.719 1.00 84.25 241 PHE A C 1
ATOM 1938 O O . PHE A 1 241 ? -13.535 12.069 2.355 1.00 84.25 241 PHE A O 1
ATOM 1945 N N . GLN A 1 242 ? -14.602 13.140 3.993 1.00 84.31 242 GLN A N 1
ATOM 1946 C CA . GLN A 1 242 ? -14.222 12.165 5.024 1.00 84.31 242 GLN A CA 1
ATOM 1947 C C . GLN A 1 242 ? -14.855 10.783 4.789 1.00 84.31 242 GLN A C 1
ATOM 1949 O O . GLN A 1 242 ? -14.243 9.748 5.071 1.00 84.31 242 GLN A O 1
ATOM 1954 N N . GLY A 1 243 ? -16.076 10.744 4.249 1.00 82.88 243 GLY A N 1
ATOM 1955 C CA . GLY A 1 243 ? -16.732 9.508 3.825 1.00 82.88 243 GLY A CA 1
ATOM 1956 C C . GLY A 1 243 ? -15.955 8.781 2.728 1.00 82.88 243 GLY A C 1
ATOM 1957 O O . GLY A 1 243 ? -15.884 7.556 2.745 1.00 82.88 243 GLY A O 1
ATOM 1958 N N . LEU A 1 244 ? -15.302 9.526 1.835 1.00 89.06 244 LEU A N 1
ATOM 1959 C CA . LEU A 1 244 ? -14.629 8.975 0.659 1.00 89.06 244 LEU A CA 1
ATOM 1960 C C . LEU A 1 244 ? -13.178 8.539 0.899 1.00 89.06 244 LEU A C 1
ATOM 1962 O O . LEU A 1 244 ? -12.582 7.864 0.058 1.00 89.06 244 LEU A O 1
ATOM 1966 N N . GLN A 1 245 ? -12.600 8.900 2.045 1.00 87.62 245 GLN A N 1
ATOM 1967 C CA . GLN A 1 245 ? -11.209 8.598 2.349 1.00 87.62 245 GLN A CA 1
ATOM 1968 C C . GLN A 1 245 ? -10.938 7.080 2.341 1.00 87.62 245 GLN A C 1
ATOM 1970 O O . GLN A 1 245 ? -11.552 6.317 3.089 1.00 87.62 245 GLN A O 1
ATOM 1975 N N . GLY A 1 246 ? -9.963 6.659 1.527 1.00 86.69 246 GLY A N 1
ATOM 1976 C CA . GLY A 1 246 ? -9.473 5.277 1.458 1.00 86.69 246 GLY A CA 1
ATOM 1977 C C . GLY A 1 246 ? -10.184 4.370 0.448 1.00 86.69 246 GLY A C 1
ATOM 1978 O O . GLY A 1 246 ? -9.819 3.196 0.347 1.00 86.69 246 GLY A O 1
ATOM 1979 N N . PHE A 1 247 ? -11.168 4.880 -0.296 1.00 91.25 247 PHE A N 1
ATOM 1980 C CA . PHE A 1 247 ? -11.752 4.152 -1.422 1.00 91.25 247 PHE A CA 1
ATOM 1981 C C . PHE A 1 247 ? -10.883 4.242 -2.676 1.00 91.25 247 PHE A C 1
ATOM 1983 O O . PHE A 1 247 ? -10.138 5.200 -2.877 1.00 91.25 247 PHE A O 1
ATOM 1990 N N . GLU A 1 248 ? -11.009 3.233 -3.532 1.00 92.25 248 GLU A N 1
ATOM 1991 C CA . GLU A 1 248 ? -10.443 3.256 -4.877 1.00 92.25 248 GLU A CA 1
ATOM 1992 C C . GLU A 1 248 ? -11.215 4.222 -5.776 1.00 92.25 248 GLU A C 1
ATOM 1994 O O . GLU A 1 248 ? -12.381 4.543 -5.534 1.00 92.25 248 GLU A O 1
ATOM 1999 N N . GLU A 1 249 ? -10.565 4.686 -6.841 1.00 92.56 249 GLU A N 1
ATOM 2000 C CA . GLU A 1 249 ? -11.113 5.716 -7.719 1.00 92.56 249 GLU A CA 1
ATOM 2001 C C . GLU A 1 249 ? -12.466 5.333 -8.336 1.00 92.56 249 GLU A C 1
ATOM 2003 O O . GLU A 1 249 ? -13.370 6.166 -8.379 1.00 92.56 249 GLU A O 1
ATOM 2008 N N . ALA A 1 250 ? -12.618 4.080 -8.779 1.00 93.19 250 ALA A N 1
ATOM 2009 C CA . ALA A 1 250 ? -13.857 3.587 -9.380 1.00 93.19 250 ALA A CA 1
ATOM 2010 C C . ALA A 1 250 ? -15.037 3.665 -8.396 1.00 93.19 250 ALA A C 1
ATOM 2012 O O . ALA A 1 250 ? -16.088 4.205 -8.733 1.00 93.19 250 ALA A O 1
ATOM 2013 N N . ILE A 1 251 ? -14.813 3.224 -7.157 1.00 94.00 251 ILE A N 1
ATOM 2014 C CA . ILE A 1 251 ? -15.798 3.255 -6.071 1.00 94.00 251 ILE A CA 1
ATOM 2015 C C . ILE A 1 251 ? -16.126 4.701 -5.684 1.00 94.00 251 ILE A C 1
ATOM 2017 O O . ILE A 1 251 ? -17.293 5.056 -5.538 1.00 94.00 251 ILE A O 1
ATOM 2021 N N . MET A 1 252 ? -15.110 5.564 -5.543 1.00 94.75 252 MET A N 1
ATOM 2022 C CA . MET A 1 252 ? -15.336 6.985 -5.254 1.00 94.75 252 MET A CA 1
ATOM 2023 C C . MET A 1 252 ? -16.193 7.646 -6.331 1.00 94.75 252 MET A C 1
ATOM 2025 O O . MET A 1 252 ? -17.093 8.418 -6.004 1.00 94.75 252 MET A O 1
ATOM 2029 N N . PHE A 1 253 ? -15.918 7.354 -7.604 1.00 95.62 253 PHE A N 1
ATOM 2030 C CA . PHE A 1 253 ? -16.681 7.899 -8.719 1.00 95.62 253 PHE A CA 1
ATOM 2031 C C . PHE A 1 253 ? -18.140 7.439 -8.684 1.00 95.62 253 PHE A C 1
ATOM 2033 O O . PHE A 1 253 ? -19.030 8.269 -8.844 1.00 95.62 253 PHE A O 1
ATOM 2040 N N . GLU A 1 254 ? -18.389 6.154 -8.435 1.00 95.44 254 GLU A N 1
ATOM 2041 C CA . GLU A 1 254 ? -19.740 5.595 -8.326 1.00 95.44 254 GLU A CA 1
ATOM 2042 C C . GLU A 1 254 ? -20.529 6.227 -7.170 1.00 95.44 254 GLU A C 1
ATOM 2044 O O . GLU A 1 254 ? -21.646 6.706 -7.370 1.00 95.44 254 GLU A O 1
ATOM 2049 N N . LEU A 1 255 ? -19.918 6.326 -5.983 1.00 95.12 255 LEU A N 1
ATOM 2050 C CA . LEU A 1 255 ? -20.529 6.948 -4.805 1.00 95.12 255 LEU A CA 1
ATOM 2051 C C . LEU A 1 255 ? -20.868 8.427 -5.048 1.00 95.12 255 LEU A C 1
ATOM 2053 O O . LEU A 1 255 ? -21.965 8.880 -4.718 1.00 95.12 255 LEU A O 1
ATOM 2057 N N . LEU A 1 256 ? -19.944 9.182 -5.650 1.00 94.94 256 LEU A N 1
ATOM 2058 C CA . LEU A 1 256 ? -20.147 10.594 -5.979 1.00 94.94 256 LEU A CA 1
ATOM 2059 C C . LEU A 1 256 ? -21.171 10.793 -7.098 1.00 94.94 256 LEU A C 1
ATOM 2061 O O . LEU A 1 256 ? -21.982 11.711 -7.022 1.00 94.94 256 LEU A O 1
ATOM 2065 N N . SER A 1 257 ? -21.155 9.950 -8.128 1.00 94.88 257 SER A N 1
ATOM 2066 C CA . SER A 1 257 ? -22.120 10.013 -9.226 1.00 94.88 257 SER A CA 1
ATOM 2067 C C . SER A 1 257 ? -23.532 9.702 -8.729 1.00 94.88 257 SER A C 1
ATOM 2069 O O . SER A 1 257 ? -24.454 10.457 -9.037 1.00 94.88 257 SER A O 1
ATOM 2071 N N . GLY A 1 258 ? -23.695 8.677 -7.885 1.00 94.19 258 GLY A N 1
ATOM 2072 C CA . GLY A 1 258 ? -24.968 8.378 -7.227 1.00 94.19 258 GLY A CA 1
ATOM 2073 C C . GLY A 1 258 ? -25.468 9.546 -6.374 1.00 94.19 258 GLY A C 1
ATOM 2074 O O . GLY A 1 258 ? -26.627 9.946 -6.490 1.00 94.19 258 GLY A O 1
ATOM 2075 N N . PHE A 1 259 ? -24.573 10.165 -5.594 1.00 93.88 259 PHE A N 1
ATOM 2076 C CA . PHE A 1 259 ? -24.921 11.337 -4.788 1.00 93.88 259 PHE A CA 1
ATOM 2077 C C . PHE A 1 259 ? -25.287 12.565 -5.623 1.00 93.88 259 PHE A C 1
ATOM 2079 O O . PHE A 1 259 ? -26.194 13.312 -5.268 1.00 93.88 259 PHE A O 1
ATOM 2086 N N . ASN A 1 260 ? -24.623 12.768 -6.761 1.00 92.75 260 ASN A N 1
ATOM 2087 C CA . ASN A 1 260 ? -24.949 13.865 -7.659 1.00 92.75 260 ASN A CA 1
ATOM 2088 C C . ASN A 1 260 ? -26.309 13.670 -8.344 1.00 92.75 260 ASN A C 1
ATOM 2090 O O . ASN A 1 260 ? -26.994 14.661 -8.599 1.00 92.75 260 ASN A O 1
ATOM 2094 N N . HIS A 1 261 ? -26.697 12.438 -8.683 1.00 88.00 261 HIS A N 1
ATOM 2095 C CA . HIS A 1 261 ? -27.895 12.216 -9.487 1.00 88.00 261 HIS A CA 1
ATOM 2096 C C . HIS A 1 261 ? -29.190 12.391 -8.706 1.00 88.00 261 HIS A C 1
ATOM 2098 O O . HIS A 1 261 ? -29.997 13.198 -9.148 1.00 88.00 261 HIS A O 1
ATOM 2104 N N . GLU A 1 262 ? -29.380 11.740 -7.560 1.00 71.38 262 GLU A N 1
ATOM 2105 C CA . GLU A 1 262 ? -30.675 11.823 -6.857 1.00 71.38 262 GLU A CA 1
ATOM 2106 C C . GLU A 1 262 ? -30.653 11.367 -5.393 1.00 71.38 262 GLU A C 1
ATOM 2108 O O . GLU A 1 262 ? -31.671 11.473 -4.706 1.00 71.38 262 GLU A O 1
ATOM 2113 N N . SER A 1 263 ? -29.515 10.889 -4.886 1.00 75.38 263 SER A N 1
ATOM 2114 C CA . SER A 1 263 ? -29.463 10.356 -3.529 1.00 75.38 263 SER A CA 1
ATOM 2115 C C . SER A 1 263 ? -29.515 11.459 -2.477 1.00 75.38 263 SER A C 1
ATOM 2117 O O . SER A 1 263 ? -28.798 12.461 -2.548 1.00 75.38 263 SER A O 1
ATOM 2119 N N . SER A 1 264 ? -30.337 11.246 -1.448 1.00 88.56 264 SER A N 1
ATOM 2120 C CA . SER A 1 264 ? -30.256 12.050 -0.232 1.00 88.56 264 SER A CA 1
ATOM 2121 C C . SER A 1 264 ? -28.889 11.853 0.425 1.00 88.56 264 SER A C 1
ATOM 2123 O O . SER A 1 264 ? -28.214 10.832 0.241 1.00 88.56 264 SER A O 1
ATOM 2125 N N . PHE A 1 265 ? -28.473 12.821 1.240 1.00 87.00 265 PHE A N 1
ATOM 2126 C CA . PHE A 1 265 ? -27.221 12.709 1.990 1.00 87.00 265 PHE A CA 1
ATOM 2127 C C . PHE A 1 265 ? -27.166 11.429 2.852 1.00 87.00 265 PHE A C 1
ATOM 2129 O O . PHE A 1 265 ? -26.114 10.799 2.976 1.00 87.00 265 PHE A O 1
ATOM 2136 N N . TYR A 1 266 ? -28.309 11.002 3.398 1.00 87.88 266 TYR A N 1
ATOM 2137 C CA . TYR A 1 266 ? -28.428 9.766 4.173 1.00 87.88 266 TYR A CA 1
ATOM 2138 C C . TYR A 1 266 ? -28.145 8.513 3.345 1.00 87.88 266 TYR A C 1
ATOM 2140 O O . TYR A 1 266 ? -27.439 7.618 3.811 1.00 87.88 266 TYR A O 1
ATOM 2148 N N . GLU A 1 267 ? -28.657 8.448 2.118 1.00 89.38 267 GLU A N 1
ATOM 2149 C CA . GLU A 1 267 ? -28.419 7.313 1.228 1.00 89.38 267 GLU A CA 1
ATOM 2150 C C . GLU A 1 267 ? -26.946 7.241 0.799 1.00 89.38 267 GLU A C 1
ATOM 2152 O O . GLU A 1 267 ? -26.343 6.166 0.831 1.00 89.38 267 GLU A O 1
ATOM 2157 N N . PHE A 1 268 ? -26.328 8.388 0.496 1.00 91.31 268 PHE A N 1
ATOM 2158 C CA . PHE A 1 268 ? -24.891 8.461 0.214 1.00 91.31 268 PHE A CA 1
ATOM 2159 C C . PHE A 1 268 ? -24.049 7.950 1.391 1.00 91.31 268 PHE A C 1
ATOM 2161 O O . PHE A 1 268 ? -23.144 7.131 1.207 1.00 91.31 268 PHE A O 1
ATOM 2168 N N . LYS A 1 269 ? -24.368 8.390 2.615 1.00 90.75 269 LYS A N 1
ATOM 2169 C CA . LYS A 1 269 ? -23.675 7.940 3.826 1.00 90.75 269 LYS A CA 1
ATOM 2170 C C . LYS A 1 269 ? -23.825 6.431 4.029 1.00 90.75 269 LYS A C 1
ATOM 2172 O O . LYS A 1 269 ? -22.824 5.754 4.257 1.00 90.75 269 LYS A O 1
ATOM 2177 N N . ARG A 1 270 ? -25.048 5.907 3.894 1.00 92.81 270 ARG A N 1
ATOM 2178 C CA . ARG A 1 270 ? -25.341 4.470 4.005 1.00 92.81 270 ARG A CA 1
ATOM 2179 C C . ARG A 1 270 ? -24.513 3.658 3.010 1.00 92.81 270 ARG A C 1
ATOM 2181 O O . ARG A 1 270 ? -23.875 2.691 3.411 1.00 92.81 270 ARG A O 1
ATOM 2188 N N . ARG A 1 271 ? -24.458 4.085 1.745 1.00 93.69 271 ARG A N 1
ATOM 2189 C CA . ARG A 1 271 ? -23.644 3.427 0.710 1.00 93.69 271 ARG A CA 1
ATOM 2190 C C . ARG A 1 271 ? -22.151 3.445 1.038 1.00 93.69 271 ARG A C 1
ATOM 2192 O O . ARG A 1 271 ? -21.480 2.433 0.872 1.00 93.69 271 ARG A O 1
ATOM 2199 N N . CYS A 1 272 ? -21.621 4.557 1.554 1.00 92.69 272 CYS A N 1
ATOM 2200 C CA . CYS A 1 272 ? -20.223 4.604 1.995 1.00 92.69 272 CYS A CA 1
ATOM 2201 C C . CYS A 1 272 ? -19.942 3.605 3.137 1.00 92.69 272 CYS A C 1
ATOM 2203 O O . CYS A 1 272 ? -18.883 2.979 3.172 1.00 92.69 272 CYS A O 1
ATOM 2205 N N . GLU A 1 273 ? -20.864 3.449 4.088 1.00 93.06 273 GLU A N 1
ATOM 2206 C CA . GLU A 1 273 ? -20.721 2.490 5.193 1.00 93.06 273 GLU A CA 1
ATOM 2207 C C . GLU A 1 273 ? -20.831 1.034 4.716 1.00 93.06 273 GLU A C 1
ATOM 2209 O O . GLU A 1 273 ? -20.016 0.204 5.119 1.00 93.06 273 GLU A O 1
ATOM 2214 N N . GLU A 1 274 ? -21.753 0.744 3.799 1.00 94.19 274 GLU A N 1
ATOM 2215 C CA . GLU A 1 274 ? -21.938 -0.576 3.185 1.00 94.19 274 GLU A CA 1
ATOM 2216 C C . GLU A 1 274 ? -20.684 -1.039 2.432 1.00 94.19 274 GLU A C 1
ATOM 2218 O O . GLU A 1 274 ? -20.178 -2.135 2.673 1.00 94.19 274 GLU A O 1
ATOM 2223 N N . VAL A 1 275 ? -20.094 -0.172 1.602 1.00 93.81 275 VAL A N 1
ATOM 2224 C CA . VAL A 1 275 ? -18.847 -0.497 0.892 1.00 93.81 275 VAL A CA 1
ATOM 2225 C C . VAL A 1 275 ? -17.692 -0.741 1.872 1.00 93.81 275 VAL A C 1
ATOM 2227 O O . VAL A 1 275 ? -16.871 -1.637 1.661 1.00 93.81 275 VAL A O 1
ATOM 2230 N N . ARG A 1 276 ? -17.616 0.017 2.977 1.00 91.94 276 ARG A N 1
ATOM 2231 C CA . ARG A 1 276 ? -16.604 -0.218 4.023 1.00 91.94 276 ARG A CA 1
ATOM 2232 C C . ARG A 1 276 ? -16.793 -1.562 4.716 1.00 91.94 276 ARG A C 1
ATOM 2234 O O . ARG A 1 276 ? -15.790 -2.194 5.039 1.00 91.94 276 ARG A O 1
ATOM 2241 N N . HIS A 1 277 ? -18.034 -1.974 4.963 1.00 91.25 277 HIS A N 1
ATOM 2242 C CA . HIS A 1 277 ? -18.326 -3.256 5.593 1.00 91.25 277 HIS A CA 1
ATOM 2243 C C . HIS A 1 277 ? -17.970 -4.418 4.666 1.00 91.25 277 HIS A C 1
ATOM 2245 O O . HIS A 1 277 ? -17.167 -5.261 5.054 1.00 91.25 277 HIS A O 1
ATOM 2251 N N . ASN A 1 278 ? -18.423 -4.370 3.409 1.00 90.62 278 ASN A N 1
ATOM 2252 C CA . ASN A 1 278 ? -18.114 -5.387 2.402 1.00 90.62 278 ASN A CA 1
ATOM 2253 C C . ASN A 1 278 ? -16.599 -5.577 2.227 1.00 90.62 278 ASN A C 1
ATOM 2255 O O . ASN A 1 278 ? -16.118 -6.699 2.078 1.00 90.62 278 ASN A O 1
ATOM 2259 N N . ARG A 1 279 ? -15.821 -4.487 2.292 1.00 87.69 279 ARG A N 1
ATOM 2260 C CA . ARG A 1 279 ? -14.357 -4.561 2.222 1.00 87.69 279 ARG A CA 1
ATOM 2261 C C . ARG A 1 279 ? -13.737 -5.228 3.452 1.00 87.69 279 ARG A C 1
ATOM 2263 O O . ARG A 1 279 ? -12.781 -5.980 3.290 1.00 87.69 279 ARG A O 1
ATOM 2270 N N . ARG A 1 280 ? -14.250 -4.967 4.663 1.00 85.25 280 ARG A N 1
ATOM 2271 C CA . ARG A 1 280 ? -13.764 -5.647 5.879 1.00 85.25 280 ARG A CA 1
ATOM 2272 C C . ARG A 1 280 ? -14.034 -7.141 5.814 1.00 85.25 280 ARG A C 1
ATOM 2274 O O . ARG A 1 280 ? -13.117 -7.919 6.053 1.00 85.25 280 ARG A O 1
ATOM 2281 N N . ASP A 1 281 ? -15.233 -7.522 5.399 1.00 83.75 281 ASP A N 1
ATOM 2282 C CA . ASP A 1 281 ? -15.640 -8.923 5.334 1.00 83.75 281 ASP A CA 1
ATOM 2283 C C . ASP A 1 281 ? -14.796 -9.692 4.306 1.00 83.75 281 ASP A C 1
ATOM 2285 O O . ASP A 1 281 ? -14.354 -10.810 4.567 1.00 83.75 281 ASP A O 1
ATOM 2289 N N . GLN A 1 282 ? -14.469 -9.063 3.169 1.00 80.31 282 GLN A N 1
ATOM 2290 C CA . GLN A 1 282 ? -13.512 -9.619 2.207 1.00 80.31 282 GLN A CA 1
ATOM 2291 C C . GLN A 1 282 ? -12.116 -9.803 2.818 1.00 80.31 282 GLN A C 1
ATOM 2293 O O . GLN A 1 282 ? -11.503 -10.851 2.625 1.00 80.31 282 GLN A O 1
ATOM 2298 N N . THR A 1 283 ? -11.608 -8.826 3.578 1.00 74.69 283 THR A N 1
ATOM 2299 C CA . THR A 1 283 ? -10.280 -8.941 4.207 1.00 74.69 283 THR A CA 1
ATOM 2300 C C . THR A 1 283 ? -10.225 -9.974 5.334 1.00 74.69 283 THR A C 1
ATOM 2302 O O . THR A 1 283 ? -9.230 -10.686 5.446 1.00 74.69 283 THR A O 1
ATOM 2305 N N . GLU A 1 284 ? -11.288 -10.111 6.130 1.00 73.62 284 GLU A N 1
ATOM 2306 C CA . GLU A 1 284 ? -11.361 -11.098 7.216 1.00 73.62 284 GLU A CA 1
ATOM 2307 C C . GLU A 1 284 ? -11.497 -12.530 6.682 1.00 73.62 284 GLU A C 1
ATOM 2309 O O . GLU A 1 284 ? -10.957 -13.467 7.272 1.00 73.62 284 GLU A O 1
ATOM 2314 N N . ASN A 1 285 ? -12.157 -12.713 5.534 1.00 63.53 285 ASN A N 1
ATOM 2315 C CA . ASN A 1 285 ? -12.295 -14.028 4.910 1.00 63.53 285 ASN A CA 1
ATOM 2316 C C . ASN A 1 285 ? -10.976 -14.524 4.280 1.00 63.53 285 ASN A C 1
ATOM 2318 O O . ASN A 1 285 ? -10.709 -15.723 4.252 1.00 63.53 285 ASN A O 1
ATOM 2322 N N . ILE A 1 286 ? -10.102 -13.609 3.846 1.00 63.41 286 ILE A N 1
ATOM 2323 C CA . ILE A 1 286 ? -8.775 -13.949 3.300 1.00 63.41 286 ILE A CA 1
ATOM 2324 C C . ILE A 1 286 ? -7.790 -14.374 4.409 1.00 63.41 286 ILE A C 1
ATOM 2326 O O . ILE A 1 286 ? -6.860 -15.131 4.148 1.00 63.41 286 ILE A O 1
ATOM 2330 N N . GLN A 1 287 ? -7.997 -13.960 5.664 1.00 54.38 287 GLN A N 1
ATOM 2331 C CA . GLN A 1 287 ? -7.070 -14.250 6.770 1.00 54.38 287 GLN A CA 1
ATOM 2332 C C . GLN A 1 287 ? -7.213 -15.644 7.411 1.00 54.38 287 GLN A C 1
ATOM 2334 O O . GLN A 1 287 ? -6.412 -15.982 8.281 1.00 54.38 287 GLN A O 1
ATOM 2339 N N . LYS A 1 288 ? -8.187 -16.476 7.012 1.00 49.56 288 LYS A N 1
ATOM 2340 C CA . LYS A 1 288 ? -8.471 -17.758 7.693 1.00 49.56 288 LYS A CA 1
ATOM 2341 C C . LYS A 1 288 ? -7.769 -19.038 7.194 1.00 49.56 288 LYS A C 1
ATOM 2343 O O . LYS A 1 288 ? -7.885 -20.028 7.914 1.00 49.56 288 LYS A O 1
ATOM 2348 N N . PRO A 1 289 ? -6.986 -19.079 6.096 1.00 49.97 289 PRO A N 1
ATOM 2349 C CA . PRO A 1 289 ? -6.161 -20.252 5.802 1.00 49.97 289 PRO A CA 1
ATOM 2350 C C . PRO A 1 289 ? -4.689 -19.869 5.560 1.00 49.97 289 PRO A C 1
ATOM 2352 O O . PRO A 1 289 ? -4.203 -19.992 4.443 1.00 49.97 289 PRO A O 1
ATOM 2355 N N . ALA A 1 290 ? -3.961 -19.385 6.572 1.00 48.12 290 ALA A N 1
ATOM 2356 C CA . ALA A 1 290 ? -2.551 -18.992 6.391 1.00 48.12 290 ALA A CA 1
ATOM 2357 C C . ALA A 1 290 ? -1.540 -19.726 7.290 1.00 48.12 290 ALA A C 1
ATOM 2359 O O . ALA A 1 290 ? -0.341 -19.602 7.065 1.00 48.12 290 ALA A O 1
ATOM 2360 N N . GLU A 1 291 ? -1.971 -20.545 8.253 1.00 52.34 291 GLU A N 1
ATOM 2361 C CA . GLU A 1 291 ? -1.020 -21.247 9.136 1.00 52.34 291 GLU A CA 1
ATOM 2362 C C . GLU A 1 291 ? -0.376 -22.486 8.480 1.00 52.34 291 GLU A C 1
ATOM 2364 O O . GLU A 1 291 ? 0.661 -22.951 8.936 1.00 52.34 291 GLU A O 1
ATOM 2369 N N . GLY A 1 292 ? -0.924 -22.988 7.364 1.00 54.41 292 GLY A N 1
ATOM 2370 C CA . GLY A 1 292 ? -0.365 -24.135 6.629 1.00 54.41 292 GLY A CA 1
ATOM 2371 C C . GLY A 1 292 ? 0.475 -23.795 5.390 1.00 54.41 292 GLY A C 1
ATOM 2372 O O . GLY A 1 292 ? 1.119 -24.684 4.848 1.00 54.41 292 GLY A O 1
ATOM 2373 N N . HIS A 1 293 ? 0.460 -22.546 4.905 1.00 55.16 293 HIS A N 1
ATOM 2374 C CA . HIS A 1 293 ? 1.148 -22.151 3.659 1.00 55.16 293 HIS A CA 1
ATOM 2375 C C . HIS A 1 293 ? 2.486 -21.432 3.881 1.00 55.16 293 HIS A C 1
ATOM 2377 O O . HIS A 1 293 ? 3.278 -21.338 2.950 1.00 55.16 293 HIS A O 1
ATOM 2383 N N . ALA A 1 294 ? 2.779 -20.969 5.099 1.00 55.72 294 ALA A N 1
ATOM 2384 C CA . ALA A 1 294 ? 4.009 -20.229 5.383 1.00 55.72 294 ALA A CA 1
ATOM 2385 C C . ALA A 1 294 ? 5.292 -21.067 5.195 1.00 55.72 294 ALA A C 1
ATOM 2387 O O . ALA A 1 294 ? 6.323 -20.520 4.817 1.00 55.72 294 ALA A O 1
ATOM 2388 N N . ALA A 1 295 ? 5.230 -22.387 5.409 1.00 59.25 295 ALA A N 1
ATOM 2389 C CA . ALA A 1 295 ? 6.384 -23.271 5.226 1.00 59.25 295 ALA A CA 1
ATOM 2390 C C . ALA A 1 295 ? 6.762 -23.457 3.744 1.00 59.25 295 ALA A C 1
ATOM 2392 O O . ALA A 1 295 ? 7.942 -23.436 3.417 1.00 59.25 295 ALA A O 1
ATOM 2393 N N . ASN A 1 296 ? 5.775 -23.553 2.845 1.00 63.34 296 ASN A N 1
ATOM 2394 C CA . ASN A 1 296 ? 6.032 -23.739 1.412 1.00 63.34 296 ASN A CA 1
ATOM 2395 C C . ASN A 1 296 ? 6.552 -22.455 0.747 1.00 63.34 296 ASN A C 1
ATOM 2397 O O . ASN A 1 296 ? 7.419 -22.518 -0.114 1.00 63.34 296 ASN A O 1
ATOM 2401 N N . VAL A 1 297 ? 6.092 -21.282 1.198 1.00 71.38 297 VAL A N 1
ATOM 2402 C CA . VAL A 1 297 ? 6.542 -19.989 0.649 1.00 71.38 297 VAL A CA 1
ATOM 2403 C C . VAL A 1 297 ? 8.034 -19.745 0.905 1.00 71.38 297 VAL A C 1
ATOM 2405 O O . VAL A 1 297 ? 8.698 -19.111 0.089 1.00 71.38 297 VAL A O 1
ATOM 2408 N N . LEU A 1 298 ? 8.584 -20.258 2.011 1.00 74.12 298 LEU A N 1
ATOM 2409 C CA . LEU A 1 298 ? 10.007 -20.103 2.320 1.00 74.12 298 LEU A CA 1
ATOM 2410 C C . LEU A 1 298 ? 10.900 -20.958 1.406 1.00 74.12 298 LEU A C 1
ATOM 2412 O O . LEU A 1 298 ? 12.006 -20.539 1.064 1.00 74.12 298 LEU A O 1
ATOM 2416 N N . ASP A 1 299 ? 10.429 -22.142 1.017 1.00 76.31 299 ASP A N 1
ATOM 2417 C CA . ASP A 1 299 ? 11.153 -23.017 0.093 1.00 76.31 299 ASP A CA 1
ATOM 2418 C C . ASP A 1 299 ? 11.061 -22.488 -1.348 1.00 76.31 299 ASP A C 1
ATOM 2420 O O . ASP A 1 299 ? 12.089 -22.403 -2.022 1.00 76.31 299 ASP A O 1
ATOM 2424 N N . ASP A 1 300 ? 9.893 -21.986 -1.764 1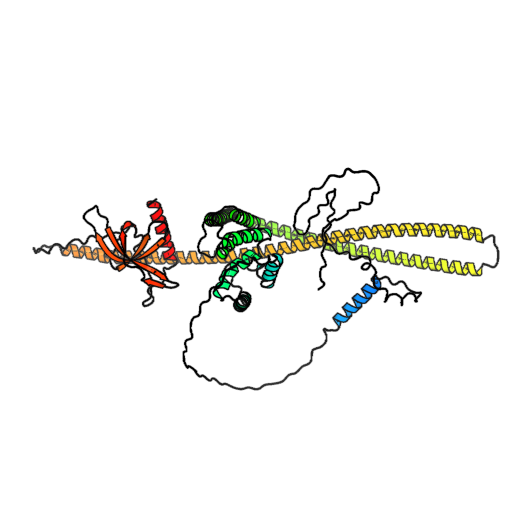.00 79.50 300 ASP A N 1
ATOM 2425 C CA . ASP A 1 300 ? 9.715 -21.314 -3.061 1.00 79.50 300 ASP A CA 1
ATOM 2426 C C . ASP A 1 300 ? 10.589 -20.047 -3.175 1.00 79.50 300 ASP A C 1
ATOM 2428 O O . ASP A 1 300 ? 11.171 -19.767 -4.226 1.00 79.50 300 ASP A O 1
ATOM 2432 N N . ALA A 1 301 ? 10.731 -19.280 -2.085 1.00 77.81 301 ALA A N 1
ATOM 2433 C CA . ALA A 1 301 ? 11.593 -18.098 -2.051 1.00 77.81 301 ALA A CA 1
ATOM 2434 C C . ALA A 1 301 ? 13.076 -18.458 -2.239 1.00 77.81 301 ALA A C 1
ATOM 2436 O O . ALA A 1 301 ? 13.776 -17.796 -3.006 1.00 77.81 301 ALA A O 1
ATOM 2437 N N . LYS A 1 302 ? 13.550 -19.540 -1.607 1.00 85.56 302 LYS A N 1
ATOM 2438 C CA . LYS A 1 302 ? 14.928 -20.029 -1.786 1.00 85.56 302 LYS A CA 1
ATOM 2439 C C . LYS A 1 302 ? 15.178 -20.550 -3.199 1.00 85.56 302 LYS A C 1
ATOM 2441 O O . LYS A 1 302 ? 16.264 -20.342 -3.738 1.00 85.56 302 LYS A O 1
ATOM 2446 N N . GLU A 1 303 ? 14.197 -21.217 -3.805 1.00 91.06 303 GLU A N 1
ATOM 2447 C CA . GLU A 1 303 ? 14.298 -21.670 -5.196 1.00 91.06 303 GLU A CA 1
ATOM 2448 C C . GLU A 1 303 ? 14.382 -20.478 -6.163 1.00 91.06 303 GLU A C 1
ATOM 2450 O O . GLU A 1 303 ? 15.219 -20.469 -7.069 1.00 91.06 303 GLU A O 1
ATOM 2455 N N . LEU A 1 304 ? 13.592 -19.427 -5.924 1.00 89.38 304 LEU A N 1
ATOM 2456 C CA . LEU A 1 304 ? 13.650 -18.183 -6.694 1.00 89.38 304 LEU A CA 1
ATOM 2457 C C . LEU A 1 304 ? 14.984 -17.443 -6.534 1.00 89.38 304 LEU A C 1
ATOM 2459 O O . LEU A 1 304 ? 15.524 -16.956 -7.528 1.00 89.38 304 LEU A O 1
ATOM 2463 N N . GLU A 1 305 ? 15.547 -17.382 -5.326 1.00 87.62 305 GLU A N 1
ATOM 2464 C CA . GLU A 1 305 ? 16.877 -16.800 -5.097 1.00 87.62 305 GLU A CA 1
ATOM 2465 C C . GLU A 1 305 ? 17.974 -17.578 -5.836 1.00 87.62 305 GLU A C 1
ATOM 2467 O O . GLU A 1 305 ? 18.830 -16.977 -6.490 1.00 87.62 305 GLU A O 1
ATOM 2472 N N . ALA A 1 306 ? 17.924 -18.914 -5.808 1.00 91.62 306 ALA A N 1
ATOM 2473 C CA . ALA A 1 306 ? 18.863 -19.753 -6.547 1.00 91.62 306 ALA A CA 1
ATOM 2474 C C . ALA A 1 306 ? 18.729 -19.566 -8.071 1.00 91.62 306 ALA A C 1
ATOM 2476 O O . ALA A 1 306 ? 19.736 -19.491 -8.782 1.00 91.62 306 ALA A O 1
ATOM 2477 N N . ALA A 1 307 ? 17.499 -19.439 -8.577 1.00 89.88 307 ALA A N 1
ATOM 2478 C CA . ALA A 1 307 ? 17.237 -19.174 -9.988 1.00 89.88 307 ALA A CA 1
ATOM 2479 C C . ALA A 1 307 ? 17.739 -17.786 -10.424 1.00 89.88 307 ALA A C 1
ATOM 2481 O O . ALA A 1 307 ? 18.317 -17.655 -11.507 1.00 89.88 307 ALA A O 1
ATOM 2482 N N . LEU A 1 308 ? 17.574 -16.761 -9.580 1.00 86.06 308 LEU A N 1
ATOM 2483 C CA . LEU A 1 308 ? 18.114 -15.422 -9.822 1.00 86.06 308 LEU A CA 1
ATOM 2484 C C . LEU A 1 308 ? 19.645 -15.437 -9.878 1.00 86.06 308 LEU A C 1
ATOM 2486 O O . LEU A 1 308 ? 20.215 -14.930 -10.842 1.00 86.06 308 LEU A O 1
ATOM 2490 N N . ALA A 1 309 ? 20.307 -16.093 -8.922 1.00 91.69 309 ALA A N 1
ATOM 2491 C CA . ALA A 1 309 ? 21.765 -16.218 -8.914 1.00 91.69 309 ALA A CA 1
ATOM 2492 C C . ALA A 1 309 ? 22.298 -16.938 -10.169 1.00 91.69 309 ALA A C 1
ATOM 2494 O O . ALA A 1 309 ? 23.296 -16.520 -10.760 1.00 91.69 309 ALA A O 1
ATOM 2495 N N . ALA A 1 310 ? 21.606 -17.986 -10.631 1.00 93.62 310 ALA A N 1
ATOM 2496 C CA . ALA A 1 310 ? 21.962 -18.686 -11.866 1.00 93.62 310 ALA A CA 1
ATOM 2497 C C . ALA A 1 310 ? 21.836 -17.779 -13.105 1.00 93.62 310 ALA A C 1
ATOM 2499 O O . ALA A 1 310 ? 22.696 -17.808 -13.989 1.00 93.62 310 ALA A O 1
ATOM 2500 N N . LYS A 1 311 ? 20.792 -16.943 -13.160 1.00 91.06 311 LYS A N 1
ATOM 2501 C CA . LYS A 1 311 ? 20.582 -15.984 -14.255 1.00 91.06 311 LYS A CA 1
ATOM 2502 C C . LYS A 1 311 ? 21.601 -14.846 -14.246 1.00 91.06 311 LYS A C 1
ATOM 2504 O O . LYS A 1 311 ? 22.043 -14.427 -15.313 1.00 91.06 311 LYS A O 1
ATOM 2509 N N . GLU A 1 312 ? 22.027 -14.380 -13.077 1.00 90.12 312 GLU A N 1
ATOM 2510 C CA . GLU A 1 312 ? 23.094 -13.381 -12.969 1.00 90.12 312 GLU A CA 1
ATOM 2511 C C . GLU A 1 312 ? 24.436 -13.899 -13.509 1.00 90.12 312 GLU A C 1
ATOM 2513 O O . GLU A 1 312 ? 25.135 -13.168 -14.214 1.00 90.12 312 GLU A O 1
ATOM 2518 N N . GLU A 1 313 ? 24.792 -15.159 -13.245 1.00 95.56 313 GLU A N 1
ATOM 2519 C CA . GLU A 1 313 ? 26.001 -15.769 -13.818 1.00 95.56 313 GLU A CA 1
ATOM 2520 C C . GLU A 1 313 ? 25.901 -15.969 -15.338 1.00 95.56 313 GLU A C 1
ATOM 2522 O O . GLU A 1 313 ? 26.879 -15.738 -16.055 1.00 95.56 313 GLU A O 1
ATOM 2527 N N . GLU A 1 314 ? 24.721 -16.321 -15.859 1.00 93.94 314 GLU A N 1
ATOM 2528 C CA . GLU A 1 314 ? 24.470 -16.383 -17.306 1.00 93.94 314 GLU A CA 1
ATOM 2529 C C . GLU A 1 314 ? 24.706 -15.015 -17.971 1.00 93.94 314 GLU A C 1
ATOM 2531 O O . GLU A 1 314 ? 25.426 -14.923 -18.967 1.00 93.94 314 GLU A O 1
ATOM 2536 N N . ILE A 1 315 ? 24.198 -13.933 -17.369 1.00 88.56 315 ILE A N 1
ATOM 2537 C CA . ILE A 1 315 ? 24.420 -12.562 -17.850 1.00 88.56 315 ILE A CA 1
ATOM 2538 C C . ILE A 1 315 ? 25.912 -12.198 -17.821 1.00 88.56 315 ILE A C 1
ATOM 2540 O O . ILE A 1 315 ? 26.427 -11.644 -18.793 1.00 88.56 315 ILE A O 1
ATOM 2544 N N . LYS A 1 316 ? 26.643 -12.533 -16.749 1.00 93.00 316 LYS A N 1
ATOM 2545 C CA . LYS A 1 316 ? 28.093 -12.272 -16.670 1.00 93.00 316 LYS A CA 1
ATOM 2546 C C . LYS A 1 316 ? 28.885 -13.029 -17.737 1.00 93.00 316 LYS A C 1
ATOM 2548 O O . LYS A 1 316 ? 29.860 -12.488 -18.259 1.00 93.00 316 LYS A O 1
ATOM 2553 N N . ASN A 1 317 ? 28.499 -14.266 -18.054 1.00 95.31 317 ASN A N 1
ATOM 2554 C CA . ASN A 1 317 ? 29.129 -15.038 -19.127 1.00 95.31 317 ASN A CA 1
ATOM 2555 C C . ASN A 1 317 ? 28.878 -14.389 -20.497 1.00 95.31 317 ASN A C 1
ATOM 2557 O O . ASN A 1 317 ? 29.832 -14.201 -21.249 1.00 95.31 317 ASN A O 1
ATOM 2561 N N . LEU A 1 318 ? 27.642 -13.961 -20.776 1.00 91.88 318 LEU A N 1
ATOM 2562 C CA . LEU A 1 318 ? 27.297 -13.266 -22.022 1.00 91.88 318 LEU A CA 1
ATOM 2563 C C . LEU A 1 318 ? 28.060 -11.942 -22.188 1.00 91.88 318 LEU A C 1
ATOM 2565 O O . LEU A 1 318 ? 28.507 -11.626 -23.288 1.00 91.88 318 LEU A O 1
ATOM 2569 N N . ILE A 1 319 ? 28.268 -11.185 -21.104 1.00 90.69 319 ILE A N 1
ATOM 2570 C CA . ILE A 1 319 ? 29.089 -9.962 -21.136 1.00 90.69 319 ILE A CA 1
ATOM 2571 C C . ILE A 1 319 ? 30.540 -10.291 -21.516 1.00 90.69 319 ILE A C 1
ATOM 2573 O O . ILE A 1 319 ? 31.098 -9.638 -22.397 1.00 90.69 319 ILE A O 1
ATOM 2577 N N . ARG A 1 320 ? 31.136 -11.329 -20.913 1.00 95.38 320 ARG A N 1
ATOM 2578 C CA . ARG A 1 320 ? 32.509 -11.765 -21.233 1.00 95.38 320 ARG A CA 1
ATOM 2579 C C . ARG A 1 320 ? 32.654 -12.229 -22.684 1.00 95.38 320 ARG A C 1
ATOM 2581 O O . ARG A 1 320 ? 33.661 -11.924 -23.320 1.00 95.38 320 ARG A O 1
ATOM 2588 N N . GLU A 1 321 ? 31.668 -12.950 -23.216 1.00 94.19 321 GLU A N 1
ATOM 2589 C CA . GLU A 1 321 ? 31.657 -13.353 -24.629 1.00 94.19 321 GLU A CA 1
ATOM 2590 C C . GLU A 1 321 ? 31.564 -12.142 -25.559 1.00 94.19 321 GLU A C 1
ATOM 2592 O O . GLU A 1 321 ? 32.366 -12.023 -26.483 1.00 94.19 321 GLU A O 1
ATOM 2597 N N . HIS A 1 322 ? 30.673 -11.194 -25.267 1.00 91.06 322 HIS A N 1
ATOM 2598 C CA . HIS A 1 322 ? 30.534 -9.973 -26.056 1.00 91.06 322 HIS A CA 1
ATOM 2599 C C . HIS A 1 322 ? 31.809 -9.108 -26.037 1.00 91.06 322 HIS A C 1
ATOM 2601 O O . HIS A 1 322 ? 32.216 -8.564 -27.064 1.00 91.06 322 HIS A O 1
ATOM 2607 N N . GLU A 1 323 ? 32.483 -8.987 -24.890 1.00 91.88 323 GLU A N 1
ATOM 2608 C CA . GLU A 1 323 ? 33.769 -8.284 -24.793 1.00 91.88 323 GLU A CA 1
ATOM 2609 C C . GLU A 1 323 ? 34.867 -8.965 -25.616 1.00 91.88 323 GLU A C 1
ATOM 2611 O O . GLU A 1 323 ? 35.649 -8.283 -26.286 1.00 91.88 323 GLU A O 1
ATOM 2616 N N . LYS A 1 324 ? 34.897 -10.303 -25.626 1.00 94.94 324 LYS A N 1
ATOM 2617 C CA . LYS A 1 324 ? 35.819 -11.076 -26.460 1.00 94.94 324 LYS A CA 1
ATOM 2618 C C . LYS A 1 324 ? 35.540 -10.866 -27.950 1.00 94.94 324 LYS A C 1
ATOM 2620 O O . LYS A 1 324 ? 36.463 -10.537 -28.691 1.00 94.94 324 LYS A O 1
ATOM 2625 N N . GLU A 1 325 ? 34.284 -10.979 -28.379 1.00 92.62 325 GLU A N 1
ATOM 2626 C CA . GLU A 1 325 ? 33.886 -10.745 -29.775 1.00 92.62 325 GLU A CA 1
ATOM 2627 C C . GLU A 1 325 ? 34.207 -9.316 -30.229 1.00 92.62 325 GLU A C 1
ATOM 2629 O O . GLU A 1 325 ? 34.673 -9.099 -31.349 1.00 92.62 325 GLU A O 1
ATOM 2634 N N . LYS A 1 326 ? 34.025 -8.328 -29.344 1.00 90.56 326 LYS A N 1
ATOM 2635 C CA . LYS A 1 326 ? 34.419 -6.939 -29.599 1.00 90.56 326 LYS A CA 1
ATOM 2636 C C . LYS A 1 326 ? 35.932 -6.806 -29.795 1.00 90.56 326 LYS A C 1
ATOM 2638 O O . LYS A 1 326 ? 36.354 -6.094 -30.708 1.00 90.56 326 LYS A O 1
ATOM 2643 N N . GLY A 1 327 ? 36.737 -7.490 -28.980 1.00 92.44 327 GLY A N 1
ATOM 2644 C CA . GLY A 1 327 ? 38.194 -7.539 -29.128 1.00 92.44 327 GLY A CA 1
ATOM 2645 C C . GLY A 1 327 ? 38.629 -8.172 -30.454 1.00 92.44 327 GLY A C 1
ATOM 2646 O O . GLY A 1 327 ? 39.418 -7.579 -31.192 1.00 92.44 327 GLY A O 1
ATOM 2647 N N . ASP A 1 328 ? 38.046 -9.319 -30.807 1.00 91.75 328 ASP A N 1
ATOM 2648 C CA . ASP A 1 328 ? 38.313 -10.014 -32.072 1.00 91.75 328 ASP A CA 1
ATOM 2649 C C . ASP A 1 328 ? 37.914 -9.145 -33.281 1.00 91.75 328 ASP A C 1
ATOM 2651 O O . ASP A 1 328 ? 38.646 -9.058 -34.272 1.00 91.75 328 ASP A O 1
ATOM 2655 N N . HIS A 1 329 ? 36.791 -8.425 -33.189 1.00 88.06 329 HIS A N 1
ATOM 2656 C CA . HIS A 1 329 ? 36.351 -7.496 -34.227 1.00 88.06 329 HIS A CA 1
ATOM 2657 C C . HIS A 1 329 ? 37.300 -6.300 -34.387 1.00 88.06 329 HIS A C 1
ATOM 2659 O O . HIS A 1 329 ? 37.644 -5.935 -35.512 1.00 88.06 329 HIS A O 1
ATOM 2665 N N . GLN A 1 330 ? 37.760 -5.703 -33.283 1.00 89.94 330 GLN A N 1
ATOM 2666 C CA . GLN A 1 330 ? 38.741 -4.615 -33.320 1.00 89.94 330 GLN A CA 1
ATOM 2667 C C . GLN A 1 330 ? 40.066 -5.071 -33.938 1.00 89.94 330 GLN A C 1
ATOM 2669 O O . GLN A 1 330 ? 40.621 -4.361 -34.778 1.00 89.94 330 GLN A O 1
ATOM 2674 N N . HIS A 1 331 ? 40.537 -6.275 -33.598 1.00 92.44 331 HIS A N 1
ATOM 2675 C CA . HIS A 1 331 ? 41.729 -6.856 -34.210 1.00 92.44 331 HIS A CA 1
ATOM 2676 C C . HIS A 1 331 ? 41.540 -7.076 -35.719 1.00 92.44 331 HIS A C 1
ATOM 2678 O O . HIS A 1 331 ? 42.393 -6.684 -36.514 1.00 92.44 331 HIS A O 1
ATOM 2684 N N . ALA A 1 332 ? 40.399 -7.632 -36.138 1.00 92.56 332 ALA A N 1
ATOM 2685 C CA . ALA A 1 332 ? 40.086 -7.832 -37.552 1.00 92.56 332 ALA A CA 1
ATOM 2686 C C . ALA A 1 332 ? 39.994 -6.508 -38.336 1.00 92.56 332 ALA A C 1
ATOM 2688 O O . ALA A 1 332 ? 40.402 -6.442 -39.499 1.00 92.56 332 ALA A O 1
ATOM 2689 N N . MET A 1 333 ? 39.477 -5.443 -37.717 1.00 87.44 333 MET A N 1
ATOM 2690 C CA . MET A 1 333 ? 39.440 -4.105 -38.315 1.00 87.44 333 MET A CA 1
ATOM 2691 C C . MET A 1 333 ? 40.844 -3.504 -38.450 1.00 87.44 333 MET A C 1
ATOM 2693 O O . MET A 1 333 ? 41.179 -3.010 -39.527 1.00 87.44 333 MET A O 1
ATOM 2697 N N . ALA A 1 334 ? 41.688 -3.619 -37.420 1.00 91.75 334 ALA A N 1
ATOM 2698 C CA . ALA A 1 334 ? 43.081 -3.171 -37.469 1.00 91.75 334 ALA A CA 1
ATOM 2699 C C . ALA A 1 334 ? 43.904 -3.942 -38.519 1.00 91.75 334 ALA A C 1
ATOM 2701 O O . ALA A 1 334 ? 44.714 -3.359 -39.243 1.00 91.75 334 ALA A O 1
ATOM 2702 N N . GLU A 1 335 ? 43.670 -5.249 -38.660 1.00 94.38 335 GLU A N 1
ATOM 2703 C CA . GLU A 1 335 ? 44.322 -6.069 -39.681 1.00 94.38 335 GLU A CA 1
ATOM 2704 C C . GLU A 1 335 ? 43.908 -5.649 -41.099 1.00 94.38 335 GLU A C 1
ATOM 2706 O O . GLU A 1 335 ? 44.767 -5.474 -41.966 1.00 94.38 335 GLU A O 1
ATOM 2711 N N . LYS A 1 336 ? 42.611 -5.406 -41.336 1.00 90.56 336 LYS A N 1
ATOM 2712 C CA . LYS A 1 336 ? 42.122 -4.878 -42.621 1.00 90.56 336 LYS A CA 1
ATOM 2713 C C . LYS A 1 336 ? 42.683 -3.495 -42.932 1.00 90.56 336 LYS A C 1
ATOM 2715 O O . LYS A 1 336 ? 43.023 -3.227 -44.083 1.00 90.56 336 LYS A O 1
ATOM 2720 N N . GLU A 1 337 ? 42.808 -2.625 -41.934 1.00 91.12 337 GLU A N 1
ATOM 2721 C CA . GLU A 1 337 ? 43.417 -1.307 -42.108 1.00 91.12 337 GLU A CA 1
ATOM 2722 C C . GLU A 1 337 ? 44.895 -1.423 -42.503 1.00 91.12 337 GLU A C 1
ATOM 2724 O O . GLU A 1 337 ? 45.328 -0.782 -43.461 1.00 91.12 337 GLU A O 1
ATOM 2729 N N . LYS A 1 338 ? 45.649 -2.318 -41.855 1.00 93.69 338 LYS A N 1
ATOM 2730 C CA . LYS A 1 338 ? 47.041 -2.611 -42.218 1.00 93.69 338 LYS A CA 1
ATOM 2731 C C . LYS A 1 338 ? 47.160 -3.155 -43.646 1.00 93.69 338 LYS A C 1
ATOM 2733 O O . LYS A 1 338 ? 48.015 -2.694 -44.402 1.00 93.69 338 LYS A O 1
ATOM 2738 N N . GLN A 1 339 ? 46.285 -4.082 -44.043 1.00 92.44 339 GLN A N 1
ATOM 2739 C CA . GLN A 1 339 ? 46.233 -4.600 -45.418 1.00 92.44 339 GLN A CA 1
ATOM 2740 C C . GLN A 1 339 ? 45.924 -3.485 -46.431 1.00 92.44 339 GLN A C 1
ATOM 2742 O O . GLN A 1 339 ? 46.554 -3.408 -47.486 1.00 92.44 339 GLN A O 1
ATOM 2747 N N . MET A 1 340 ? 44.994 -2.584 -46.103 1.00 90.69 340 MET A N 1
ATOM 2748 C CA . MET A 1 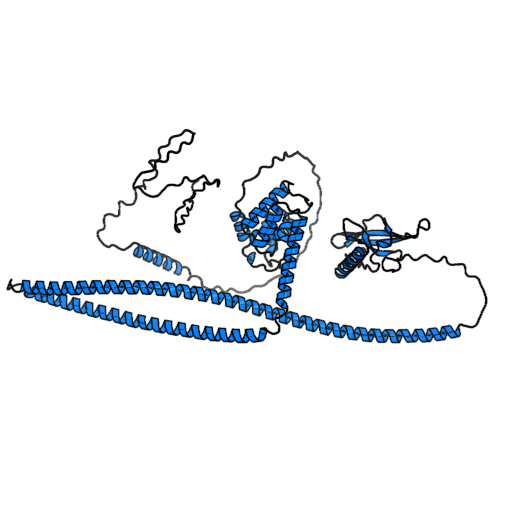340 ? 44.648 -1.439 -46.946 1.00 90.69 340 MET A CA 1
ATOM 2749 C C . MET A 1 340 ? 45.815 -0.448 -47.082 1.00 90.69 340 MET A C 1
ATOM 2751 O O . MET A 1 340 ? 46.089 0.020 -48.187 1.00 90.69 340 MET A O 1
ATOM 2755 N N . GLN A 1 341 ? 46.538 -0.157 -45.997 1.00 91.19 341 GLN A N 1
ATOM 2756 C CA . GLN A 1 341 ? 47.738 0.686 -46.031 1.00 91.19 341 GLN A CA 1
ATOM 2757 C C . GLN A 1 341 ? 48.854 0.056 -46.877 1.00 91.19 341 GLN A C 1
ATOM 2759 O O . GLN A 1 341 ? 49.498 0.751 -47.664 1.00 91.19 341 GLN A O 1
ATOM 2764 N N . GLU A 1 342 ? 49.058 -1.261 -46.779 1.00 93.12 342 GLU A N 1
ATOM 2765 C CA . GLU A 1 342 ? 50.039 -1.975 -47.602 1.00 93.12 342 GLU A CA 1
ATOM 2766 C C . GLU A 1 342 ? 49.667 -1.946 -49.093 1.00 93.12 342 GLU A C 1
ATOM 2768 O O . GLU A 1 342 ? 50.532 -1.726 -49.944 1.00 93.12 342 GLU A O 1
ATOM 2773 N N . LEU A 1 343 ? 48.380 -2.099 -49.424 1.00 90.00 343 LEU A N 1
ATOM 2774 C CA . LEU A 1 343 ? 47.885 -1.944 -50.794 1.00 90.00 343 LEU A CA 1
ATOM 2775 C C . LEU A 1 343 ? 48.072 -0.516 -51.316 1.00 90.00 343 LEU A C 1
ATOM 2777 O O . LEU A 1 343 ? 48.543 -0.344 -52.440 1.00 90.00 343 LEU A O 1
ATOM 2781 N N . MET A 1 344 ? 47.768 0.506 -50.508 1.00 86.44 344 MET A N 1
ATOM 2782 C CA . MET A 1 344 ? 48.009 1.904 -50.885 1.00 86.44 344 MET A CA 1
ATOM 2783 C C . MET A 1 344 ? 49.496 2.182 -51.122 1.00 86.44 344 MET A C 1
ATOM 2785 O O . MET A 1 344 ? 49.844 2.863 -52.086 1.00 86.44 344 MET A O 1
ATOM 2789 N N . LYS A 1 345 ? 50.383 1.604 -50.304 1.00 91.88 345 LYS A N 1
ATOM 2790 C CA . LYS A 1 345 ? 51.834 1.703 -50.490 1.00 91.88 345 LYS A CA 1
ATOM 2791 C C . LYS A 1 345 ? 52.289 1.040 -51.794 1.00 91.88 345 LYS A C 1
ATOM 2793 O O . LYS A 1 345 ? 52.970 1.687 -52.585 1.00 91.88 345 LYS A O 1
ATOM 2798 N N . LYS A 1 346 ? 51.858 -0.198 -52.066 1.00 90.44 346 LYS A N 1
ATOM 2799 C CA . LYS A 1 346 ? 52.163 -0.903 -53.328 1.00 90.44 346 LYS A CA 1
ATOM 2800 C C . LYS A 1 346 ? 51.647 -0.138 -54.547 1.00 90.44 346 LYS A C 1
ATOM 2802 O O . LYS A 1 346 ? 52.340 -0.050 -55.557 1.00 90.44 346 LYS A O 1
ATOM 2807 N N . HIS A 1 347 ? 50.458 0.455 -54.451 1.00 85.81 347 HIS A N 1
ATOM 2808 C CA . HIS A 1 347 ? 49.907 1.299 -55.508 1.00 85.81 347 HIS A CA 1
ATOM 2809 C C . HIS A 1 347 ? 50.752 2.566 -55.722 1.00 85.81 347 HIS A C 1
ATOM 2811 O O . HIS A 1 347 ? 51.043 2.925 -56.862 1.00 85.81 347 HIS A O 1
ATOM 2817 N N . ALA A 1 348 ? 51.188 3.236 -54.651 1.00 85.38 348 ALA A N 1
ATOM 2818 C CA . ALA A 1 348 ? 52.061 4.406 -54.747 1.00 85.38 348 ALA A CA 1
ATOM 2819 C C . ALA A 1 348 ? 53.422 4.068 -55.386 1.00 85.38 348 ALA A C 1
ATOM 2821 O O . ALA A 1 348 ? 53.881 4.796 -56.265 1.00 85.38 348 ALA A O 1
ATOM 2822 N N . GLU A 1 349 ? 54.029 2.938 -55.012 1.00 85.88 349 GLU A N 1
ATOM 2823 C CA . GLU A 1 349 ? 55.274 2.431 -55.609 1.00 85.88 349 GLU A CA 1
ATOM 2824 C C . GLU A 1 349 ? 55.096 2.091 -57.100 1.00 85.88 349 GLU A C 1
ATOM 2826 O O . GLU A 1 349 ? 55.922 2.473 -57.931 1.00 85.88 349 GLU A O 1
ATOM 2831 N N . ALA A 1 350 ? 53.981 1.451 -57.474 1.00 82.94 350 ALA A N 1
ATOM 2832 C CA . ALA A 1 350 ? 53.656 1.152 -58.869 1.00 82.94 350 ALA A CA 1
ATOM 2833 C C . ALA A 1 350 ? 53.423 2.422 -59.708 1.00 82.94 350 ALA A C 1
ATOM 2835 O O . ALA A 1 350 ? 53.831 2.481 -60.871 1.00 82.94 350 ALA A O 1
ATOM 2836 N N . MET A 1 351 ? 52.801 3.452 -59.126 1.00 79.31 351 MET A N 1
ATOM 2837 C CA . MET A 1 351 ? 52.611 4.756 -59.769 1.00 79.31 351 MET A CA 1
ATOM 2838 C C . MET A 1 351 ? 53.936 5.507 -59.941 1.00 79.31 351 MET A C 1
ATOM 2840 O O . MET A 1 351 ? 54.165 6.094 -60.998 1.00 79.31 351 MET A O 1
ATOM 2844 N N . ALA A 1 352 ? 54.833 5.449 -58.953 1.00 77.31 352 ALA A N 1
ATOM 2845 C CA . ALA A 1 352 ? 56.174 6.021 -59.059 1.00 77.31 352 ALA A CA 1
ATOM 2846 C C . ALA A 1 352 ? 57.003 5.319 -60.151 1.00 77.31 352 ALA A C 1
ATOM 2848 O O . ALA A 1 352 ? 57.546 5.986 -61.030 1.00 77.31 352 ALA A O 1
ATOM 2849 N N . SER A 1 353 ? 56.997 3.981 -60.178 1.00 76.19 353 SER A N 1
ATOM 2850 C CA . SER A 1 353 ? 57.668 3.182 -61.215 1.00 76.19 353 SER A CA 1
ATOM 2851 C C . SER A 1 353 ? 57.063 3.383 -62.613 1.00 76.19 353 SER A C 1
ATOM 2853 O O . SER A 1 353 ? 57.769 3.334 -63.623 1.00 76.19 353 SER A O 1
ATOM 2855 N N . HIS A 1 354 ? 55.755 3.648 -62.709 1.00 68.19 354 HIS A N 1
ATOM 2856 C CA . HIS A 1 354 ? 55.133 4.012 -63.982 1.00 68.19 354 HIS A CA 1
ATOM 2857 C C . HIS A 1 354 ? 55.592 5.379 -64.481 1.00 68.19 354 HIS A C 1
ATOM 2859 O O . HIS A 1 354 ? 55.873 5.520 -65.668 1.00 68.19 354 HIS A O 1
ATOM 2865 N N . ARG A 1 355 ? 55.698 6.360 -63.578 1.00 67.94 355 ARG A N 1
ATOM 2866 C CA . ARG A 1 355 ? 56.145 7.719 -63.900 1.00 67.94 355 ARG A CA 1
ATOM 2867 C C . ARG A 1 355 ? 57.595 7.751 -64.389 1.00 67.94 355 ARG A C 1
ATOM 2869 O O . ARG A 1 355 ? 57.936 8.598 -65.202 1.00 67.94 355 ARG A O 1
ATOM 2876 N N . GLU A 1 356 ? 58.418 6.807 -63.939 1.00 59.38 356 GLU A N 1
ATOM 2877 C CA . GLU A 1 356 ? 59.815 6.651 -64.364 1.00 59.38 356 GLU A CA 1
ATOM 2878 C C . GLU A 1 356 ? 59.958 5.936 -65.725 1.00 59.38 356 GLU A C 1
ATOM 2880 O O . GLU A 1 356 ? 60.885 6.216 -66.477 1.00 59.38 356 GLU A O 1
ATOM 2885 N N . ASN A 1 357 ? 59.001 5.077 -66.101 1.00 55.25 357 ASN A N 1
ATOM 2886 C CA . ASN A 1 357 ? 59.021 4.324 -67.365 1.00 55.25 357 ASN A CA 1
ATOM 2887 C C . ASN A 1 357 ? 58.224 4.975 -68.520 1.00 55.25 357 ASN A C 1
ATOM 2889 O O . ASN A 1 357 ? 58.232 4.451 -69.633 1.00 55.25 357 ASN A O 1
ATOM 2893 N N . GLN A 1 358 ? 57.557 6.115 -68.302 1.00 48.84 358 GLN A N 1
ATOM 2894 C CA . GLN A 1 358 ? 56.829 6.874 -69.335 1.00 48.84 358 GLN A CA 1
ATOM 2895 C C . GLN A 1 358 ? 57.765 7.716 -70.233 1.00 48.84 358 GLN A C 1
ATOM 2897 O O . GLN A 1 358 ? 57.591 8.923 -70.388 1.00 48.84 358 GLN A O 1
ATOM 2902 N N . THR A 1 359 ? 58.763 7.075 -70.848 1.00 50.44 359 THR A N 1
ATOM 2903 C CA . THR A 1 359 ? 59.518 7.651 -71.982 1.00 50.44 359 THR A CA 1
ATOM 2904 C C . THR A 1 359 ? 59.644 6.733 -73.201 1.00 50.44 359 THR A C 1
ATOM 2906 O O . THR A 1 359 ? 60.148 7.198 -74.217 1.00 50.44 359 THR A O 1
ATOM 2909 N N . MET A 1 360 ? 59.132 5.494 -73.187 1.00 52.38 360 MET A N 1
ATOM 2910 C CA . MET A 1 360 ? 59.091 4.636 -74.384 1.00 52.38 360 MET A CA 1
ATOM 2911 C C . MET A 1 360 ? 57.851 3.716 -74.390 1.00 52.38 360 MET A C 1
ATOM 2913 O O . MET A 1 360 ? 57.594 3.020 -73.412 1.00 52.38 360 MET A O 1
ATOM 2917 N N . ASP A 1 361 ? 57.158 3.687 -75.536 1.00 50.97 361 ASP A N 1
ATOM 2918 C CA . ASP A 1 361 ? 56.188 2.682 -76.026 1.00 50.97 361 ASP A CA 1
ATOM 2919 C C . ASP A 1 361 ? 54.683 2.795 -75.684 1.00 50.97 361 ASP A C 1
ATOM 2921 O O . ASP A 1 361 ? 54.148 2.141 -74.788 1.00 50.97 361 ASP A O 1
ATOM 2925 N N . SER A 1 362 ? 53.952 3.474 -76.579 1.00 50.62 362 SER A N 1
ATOM 2926 C CA . SER A 1 362 ? 52.484 3.638 -76.602 1.00 50.62 362 SER A CA 1
ATOM 2927 C C . SER A 1 362 ? 51.639 2.377 -76.884 1.00 50.62 362 SER A C 1
ATOM 2929 O O . SER A 1 362 ? 50.429 2.499 -77.033 1.00 50.62 362 SER A O 1
ATOM 2931 N N . GLN A 1 363 ? 52.203 1.165 -76.949 1.00 55.88 363 GLN A N 1
ATOM 2932 C CA . GLN A 1 363 ? 51.411 -0.080 -77.086 1.00 55.88 363 GLN A CA 1
ATOM 2933 C C . GLN A 1 363 ? 51.323 -0.908 -75.793 1.00 55.88 363 GLN A C 1
ATOM 2935 O O . GLN A 1 363 ? 50.471 -1.788 -75.678 1.00 55.88 363 GLN A O 1
ATOM 2940 N N . LYS A 1 364 ? 52.151 -0.618 -74.781 1.00 58.34 364 LYS A N 1
ATOM 2941 C CA . LYS A 1 364 ? 52.113 -1.305 -73.476 1.00 58.34 364 LYS A CA 1
ATOM 2942 C C . LYS A 1 364 ? 51.073 -0.703 -72.520 1.00 58.34 364 LYS A C 1
ATOM 2944 O O . LYS A 1 364 ? 50.661 -1.356 -71.558 1.00 58.34 364 LYS A O 1
ATOM 2949 N N . ASP A 1 365 ? 50.627 0.517 -72.807 1.00 64.69 365 ASP A N 1
ATOM 2950 C CA . ASP A 1 365 ? 49.703 1.270 -71.962 1.00 64.69 365 ASP A CA 1
ATOM 2951 C C . ASP A 1 365 ? 48.267 0.730 -72.021 1.00 64.69 365 ASP A C 1
ATOM 2953 O O . ASP A 1 365 ? 47.624 0.638 -70.979 1.00 64.69 365 ASP A O 1
ATOM 2957 N N . GLU A 1 366 ? 47.783 0.248 -73.171 1.00 69.56 366 GLU A N 1
ATOM 2958 C CA . GLU A 1 366 ? 46.414 -0.288 -73.284 1.00 69.56 366 GLU A CA 1
ATOM 2959 C C . GLU A 1 366 ? 46.202 -1.557 -72.439 1.00 69.56 366 GLU A C 1
ATOM 2961 O O . GLU A 1 366 ? 45.197 -1.691 -71.739 1.00 69.56 366 GLU A O 1
ATOM 2966 N N . SER A 1 367 ? 47.181 -2.470 -72.416 1.00 73.81 367 SER A N 1
ATOM 2967 C CA . SER A 1 367 ? 47.108 -3.672 -71.566 1.00 73.81 367 SER A CA 1
ATOM 2968 C C . SER A 1 367 ? 47.177 -3.336 -70.070 1.00 73.81 367 SER A C 1
ATOM 2970 O O . SER A 1 367 ? 46.533 -3.998 -69.256 1.00 73.81 367 SER A O 1
ATOM 2972 N N . ARG A 1 368 ? 47.922 -2.288 -69.692 1.00 78.50 368 ARG A N 1
ATOM 2973 C CA . ARG A 1 368 ? 47.971 -1.793 -68.306 1.00 78.50 368 ARG A CA 1
ATOM 2974 C C . ARG A 1 368 ? 46.663 -1.142 -67.886 1.00 78.50 368 ARG A C 1
ATOM 2976 O O . ARG A 1 368 ? 46.220 -1.377 -66.766 1.00 78.50 368 ARG A O 1
ATOM 2983 N N . VAL A 1 369 ? 46.052 -0.352 -68.765 1.00 80.00 369 VAL A N 1
ATOM 2984 C CA . VAL A 1 369 ? 44.746 0.266 -68.513 1.00 80.00 369 VAL A CA 1
ATOM 2985 C C . VAL A 1 369 ? 43.697 -0.819 -68.279 1.00 80.00 369 VAL A C 1
ATOM 2987 O O . VAL A 1 369 ? 43.019 -0.778 -67.257 1.00 80.00 369 VAL A O 1
ATOM 2990 N N . HIS A 1 370 ? 43.651 -1.855 -69.121 1.00 80.31 370 HIS A N 1
ATOM 2991 C CA . HIS A 1 370 ? 42.696 -2.952 -68.948 1.00 80.31 370 HIS A CA 1
ATOM 2992 C C . HIS A 1 370 ? 42.902 -3.726 -67.624 1.00 80.31 370 HIS A C 1
ATOM 2994 O O . HIS A 1 370 ? 41.938 -4.190 -67.006 1.00 80.31 370 HIS A O 1
ATOM 3000 N N . GLU A 1 371 ? 44.142 -3.898 -67.159 1.00 87.25 371 GLU A N 1
ATOM 3001 C CA . GLU A 1 371 ? 44.415 -4.554 -65.871 1.00 87.25 371 GLU A CA 1
ATOM 3002 C C . GLU A 1 371 ? 44.025 -3.659 -64.681 1.00 87.25 371 GLU A C 1
ATOM 3004 O O . GLU A 1 371 ? 43.411 -4.131 -63.722 1.00 87.25 371 GLU A O 1
ATOM 3009 N N . LEU A 1 372 ? 44.296 -2.353 -64.766 1.00 85.88 372 LEU A N 1
ATOM 3010 C CA . LEU A 1 372 ? 43.863 -1.379 -63.761 1.00 85.88 372 LEU A CA 1
ATOM 3011 C C . LEU A 1 372 ? 42.334 -1.285 -63.689 1.00 85.88 372 LEU A C 1
ATOM 3013 O O . LEU A 1 372 ? 41.783 -1.255 -62.592 1.00 85.88 372 LEU A O 1
ATOM 3017 N N . GLU A 1 373 ? 41.632 -1.324 -64.821 1.00 85.44 373 GLU A N 1
ATOM 3018 C CA . GLU A 1 373 ? 40.165 -1.357 -64.864 1.00 85.44 373 GLU A CA 1
ATOM 3019 C C . GLU A 1 373 ? 39.598 -2.594 -64.154 1.00 85.44 373 GLU A C 1
ATOM 3021 O O . GLU A 1 373 ? 38.652 -2.480 -63.370 1.00 85.44 373 GLU A O 1
ATOM 3026 N N . LYS A 1 374 ? 40.208 -3.774 -64.347 1.00 89.44 374 LYS A N 1
ATOM 3027 C CA . LYS A 1 374 ? 39.824 -4.991 -63.612 1.00 89.44 374 LYS A CA 1
ATOM 3028 C C . LYS A 1 374 ? 40.046 -4.847 -62.107 1.00 89.44 374 LYS A C 1
ATOM 3030 O O . LYS A 1 374 ? 39.181 -5.250 -61.328 1.00 89.44 374 LYS A O 1
ATOM 3035 N N . GLN A 1 375 ? 41.175 -4.273 -61.690 1.00 90.25 375 GLN A N 1
ATOM 3036 C CA . GLN A 1 375 ? 41.475 -4.056 -60.272 1.00 90.25 375 GLN A CA 1
ATOM 3037 C C . GLN A 1 375 ? 40.516 -3.044 -59.638 1.00 90.25 375 GLN A C 1
ATOM 3039 O O . GLN A 1 375 ? 39.997 -3.294 -58.551 1.00 90.25 375 GLN A O 1
ATOM 3044 N N . VAL A 1 376 ? 40.207 -1.946 -60.333 1.00 88.81 376 VAL A N 1
ATOM 3045 C CA . VAL A 1 376 ? 39.220 -0.954 -59.885 1.00 88.81 376 VAL A CA 1
ATOM 3046 C C . VAL A 1 376 ? 37.836 -1.591 -59.754 1.00 88.81 376 VAL A C 1
ATOM 3048 O O . VAL A 1 376 ? 37.180 -1.398 -58.731 1.00 88.81 376 VAL A O 1
ATOM 3051 N N . ALA A 1 377 ? 37.411 -2.409 -60.722 1.00 89.88 377 ALA A N 1
ATOM 3052 C CA . ALA A 1 377 ? 36.135 -3.120 -60.651 1.00 89.88 377 ALA A CA 1
ATOM 3053 C C . ALA A 1 377 ? 36.079 -4.118 -59.476 1.00 89.88 377 ALA A C 1
ATOM 3055 O O . ALA A 1 377 ? 35.051 -4.237 -58.804 1.00 89.88 377 ALA A O 1
ATOM 3056 N N . LEU A 1 378 ? 37.182 -4.818 -59.184 1.00 92.44 378 LEU A N 1
ATOM 3057 C CA . LEU A 1 378 ? 37.279 -5.712 -58.027 1.00 92.44 378 LEU A CA 1
ATOM 3058 C C . LEU A 1 378 ? 37.189 -4.938 -56.702 1.00 92.44 378 LEU A C 1
ATOM 3060 O O . LEU A 1 378 ? 36.424 -5.327 -55.819 1.00 92.44 378 LEU A O 1
ATOM 3064 N N . LEU A 1 379 ? 37.917 -3.823 -56.582 1.00 91.75 379 LEU A N 1
ATOM 3065 C CA . LEU A 1 379 ? 37.887 -2.956 -55.400 1.00 91.75 379 LEU A CA 1
ATOM 3066 C C . LEU A 1 379 ? 36.506 -2.322 -55.190 1.00 91.75 379 LEU A C 1
ATOM 3068 O O . LEU A 1 379 ? 36.043 -2.226 -54.055 1.00 91.75 379 LEU A O 1
ATOM 3072 N N . GLN A 1 380 ? 35.810 -1.936 -56.263 1.00 88.00 380 GLN A N 1
ATOM 3073 C CA . GLN A 1 380 ? 34.433 -1.443 -56.182 1.00 88.00 380 GLN A CA 1
ATOM 3074 C C . GLN A 1 380 ? 33.479 -2.512 -55.636 1.00 88.00 380 GLN A C 1
ATOM 3076 O O . GLN A 1 380 ? 32.723 -2.224 -54.709 1.00 88.00 380 GLN A O 1
ATOM 3081 N N . ARG A 1 381 ? 33.573 -3.763 -56.111 1.00 90.31 381 ARG A N 1
ATOM 3082 C CA . ARG A 1 381 ? 32.775 -4.876 -55.563 1.00 90.31 381 ARG A CA 1
ATOM 3083 C C . ARG A 1 381 ? 33.082 -5.143 -54.090 1.00 90.31 381 ARG A C 1
ATOM 3085 O O . ARG A 1 381 ? 32.161 -5.330 -53.298 1.00 90.31 381 ARG A O 1
ATOM 3092 N N . GLN A 1 382 ? 34.357 -5.125 -53.697 1.00 91.56 382 GLN A N 1
ATOM 3093 C CA . GLN A 1 382 ? 34.750 -5.285 -52.292 1.00 91.56 382 GLN A CA 1
ATOM 3094 C C . GLN A 1 382 ? 34.216 -4.142 -51.417 1.00 91.56 382 GLN A C 1
ATOM 3096 O O . GLN A 1 382 ? 33.725 -4.387 -50.315 1.00 91.56 382 GLN A O 1
ATOM 3101 N N . LYS A 1 383 ? 34.249 -2.901 -51.917 1.00 91.06 383 LYS A N 1
ATOM 3102 C CA . LYS A 1 383 ? 33.687 -1.728 -51.236 1.00 91.06 383 LYS A CA 1
ATOM 3103 C C . LYS A 1 383 ? 32.178 -1.864 -51.026 1.00 91.06 383 LYS A C 1
ATOM 3105 O O . LYS A 1 383 ? 31.693 -1.576 -49.934 1.00 91.06 383 LYS A O 1
ATOM 3110 N N . GLU A 1 384 ? 31.438 -2.312 -52.036 1.00 91.50 384 GLU A N 1
ATOM 3111 C CA . GLU A 1 384 ? 29.994 -2.559 -51.925 1.00 91.50 384 GLU A CA 1
ATOM 3112 C C . GLU A 1 384 ? 29.681 -3.669 -50.915 1.00 91.50 384 GLU A C 1
ATOM 3114 O O . GLU A 1 384 ? 28.786 -3.512 -50.083 1.00 91.50 384 GLU A O 1
ATOM 3119 N N . GLN A 1 385 ? 30.463 -4.752 -50.918 1.00 92.00 385 GLN A N 1
ATOM 3120 C CA . GLN A 1 385 ? 30.306 -5.845 -49.960 1.00 92.00 385 GLN A CA 1
ATOM 3121 C C . GLN A 1 385 ? 30.597 -5.403 -48.518 1.00 92.00 385 GLN A C 1
ATOM 3123 O O . GLN A 1 385 ? 29.833 -5.727 -47.611 1.00 92.00 385 GLN A O 1
ATOM 3128 N N . LEU A 1 386 ? 31.655 -4.615 -48.294 1.00 93.00 386 LEU A N 1
ATOM 3129 C CA . LEU A 1 386 ? 31.952 -4.043 -46.976 1.00 93.00 386 LEU A CA 1
ATOM 3130 C C . LEU A 1 386 ? 30.855 -3.083 -46.510 1.00 93.00 386 LEU A C 1
ATOM 3132 O O . LEU A 1 386 ? 30.483 -3.117 -45.340 1.00 93.00 386 LEU A O 1
ATOM 3136 N N . LYS A 1 387 ? 30.299 -2.270 -47.417 1.00 91.19 387 LYS A N 1
ATOM 3137 C CA . LYS A 1 387 ? 29.182 -1.370 -47.101 1.00 91.19 387 LYS A CA 1
ATOM 3138 C C . LYS A 1 387 ? 27.937 -2.149 -46.670 1.00 91.19 387 LYS A C 1
ATOM 3140 O O . LYS A 1 387 ? 27.282 -1.747 -45.713 1.00 91.19 387 LYS A O 1
ATOM 3145 N N . LYS A 1 388 ? 27.639 -3.271 -47.335 1.00 92.12 388 LYS A N 1
ATOM 3146 C CA . LYS A 1 388 ? 26.538 -4.159 -46.942 1.00 92.12 388 LYS A CA 1
ATOM 3147 C C . LYS A 1 388 ? 26.772 -4.759 -45.552 1.00 92.12 388 LYS A C 1
ATOM 3149 O O . LYS A 1 388 ? 25.922 -4.613 -44.687 1.00 92.12 388 LYS A O 1
ATOM 3154 N N . ASN A 1 389 ? 27.956 -5.318 -45.303 1.00 92.50 389 ASN A N 1
ATOM 3155 C CA . ASN A 1 389 ? 28.290 -5.896 -43.997 1.00 92.50 389 ASN A CA 1
ATOM 3156 C C . ASN A 1 389 ? 28.247 -4.858 -42.861 1.00 92.50 389 ASN A C 1
ATOM 3158 O O . ASN A 1 389 ? 27.826 -5.179 -41.754 1.00 92.50 389 ASN A O 1
ATOM 3162 N N . ALA A 1 390 ? 28.675 -3.617 -43.120 1.00 90.75 390 ALA A N 1
ATOM 3163 C CA . ALA A 1 390 ? 28.586 -2.531 -42.145 1.00 90.75 390 ALA A CA 1
ATOM 3164 C C . ALA A 1 390 ? 27.125 -2.175 -41.818 1.00 90.75 390 ALA A C 1
ATOM 3166 O O . ALA A 1 390 ? 26.802 -1.955 -40.654 1.00 90.75 390 ALA A O 1
ATOM 3167 N N . SER A 1 391 ? 26.244 -2.176 -42.825 1.00 92.62 391 SER A N 1
ATOM 3168 C CA . SER A 1 391 ? 24.801 -1.984 -42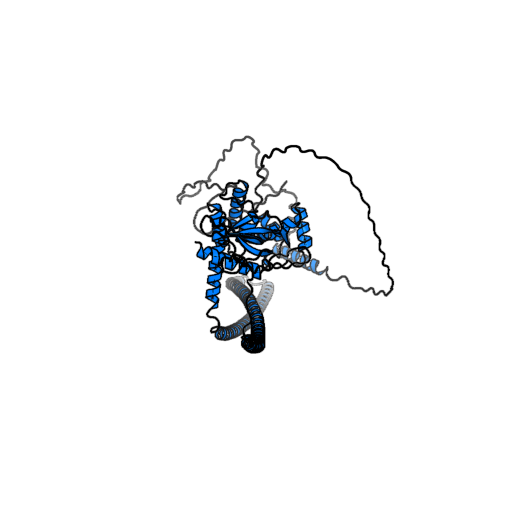.633 1.00 92.62 391 SER A CA 1
ATOM 3169 C C . SER A 1 391 ? 24.187 -3.107 -41.792 1.00 92.62 391 SER A C 1
ATOM 3171 O O . SER A 1 391 ? 23.457 -2.823 -40.846 1.00 92.62 391 SER A O 1
ATOM 3173 N N . ASP A 1 392 ? 24.521 -4.366 -42.089 1.00 93.12 392 ASP A N 1
ATOM 3174 C CA . ASP A 1 392 ? 24.008 -5.530 -41.353 1.00 93.12 392 ASP A CA 1
ATOM 3175 C C . ASP A 1 392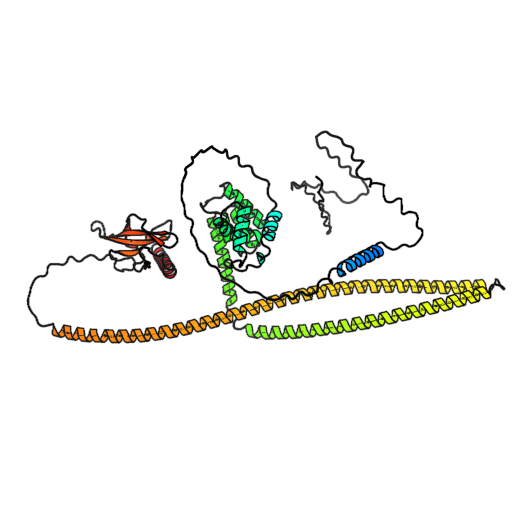 ? 24.479 -5.517 -39.882 1.00 93.12 392 ASP A C 1
ATOM 3177 O O . ASP A 1 392 ? 23.717 -5.828 -38.965 1.00 93.12 392 ASP A O 1
ATOM 3181 N N . LEU A 1 393 ? 25.732 -5.113 -39.629 1.00 93.44 393 LEU A N 1
ATOM 3182 C CA . LEU A 1 393 ? 26.262 -4.938 -38.270 1.00 93.44 393 LEU A CA 1
ATOM 3183 C C . LEU A 1 393 ? 25.573 -3.795 -37.522 1.00 93.44 393 LEU A C 1
ATOM 3185 O O . LEU A 1 393 ? 25.276 -3.940 -36.337 1.00 93.44 393 LEU A O 1
ATOM 3189 N N . GLN A 1 394 ? 25.301 -2.679 -38.200 1.00 92.00 394 GLN A N 1
ATOM 3190 C CA . GLN A 1 394 ? 24.579 -1.557 -37.608 1.00 92.00 394 GLN A CA 1
ATOM 3191 C C . GLN A 1 394 ? 23.169 -1.980 -37.180 1.00 92.00 394 GLN A C 1
ATOM 3193 O O . GLN A 1 394 ? 22.762 -1.683 -36.059 1.00 92.00 394 GLN A O 1
ATOM 3198 N N . GLU A 1 395 ? 22.448 -2.723 -38.022 1.00 91.94 395 GLU A N 1
ATOM 3199 C CA . GLU A 1 395 ? 21.124 -3.252 -37.680 1.00 91.94 395 GLU A CA 1
ATOM 3200 C C . GLU A 1 395 ? 21.192 -4.176 -36.454 1.00 91.94 395 GLU A C 1
ATOM 3202 O O . GLU A 1 395 ? 20.453 -3.980 -35.485 1.00 91.94 395 GLU A O 1
ATOM 3207 N N . ARG A 1 396 ? 22.157 -5.105 -36.429 1.00 92.50 396 ARG A N 1
ATOM 3208 C CA . ARG A 1 396 ? 22.367 -6.021 -35.298 1.00 92.50 396 ARG A CA 1
ATOM 3209 C C . ARG A 1 396 ? 22.690 -5.281 -33.996 1.00 92.50 396 ARG A C 1
ATOM 3211 O O . ARG A 1 396 ? 22.182 -5.656 -32.941 1.00 92.50 396 ARG A O 1
ATOM 3218 N N . ASN A 1 397 ? 23.480 -4.207 -34.064 1.00 91.38 397 ASN A N 1
ATOM 3219 C CA . ASN A 1 397 ? 23.795 -3.380 -32.900 1.00 91.38 397 ASN A CA 1
ATOM 3220 C C . ASN A 1 397 ? 22.543 -2.669 -32.358 1.00 91.38 397 ASN A C 1
ATOM 3222 O O . ASN A 1 397 ? 22.293 -2.701 -31.156 1.00 91.38 397 ASN A O 1
ATOM 3226 N N . THR A 1 398 ? 21.690 -2.127 -33.237 1.00 92.00 398 THR A N 1
ATOM 3227 C CA . THR A 1 398 ? 20.417 -1.519 -32.803 1.00 92.00 398 THR A CA 1
ATOM 3228 C C . THR A 1 398 ? 19.448 -2.536 -32.188 1.00 92.00 398 THR A C 1
ATOM 3230 O O . THR A 1 398 ? 18.661 -2.192 -31.306 1.00 92.00 398 THR A O 1
ATOM 3233 N N . GLU A 1 399 ? 19.486 -3.801 -32.619 1.00 94.69 399 GLU A N 1
ATOM 3234 C CA . GLU A 1 399 ? 18.693 -4.872 -32.007 1.00 94.69 399 GLU A CA 1
ATOM 3235 C C . GLU A 1 399 ? 19.215 -5.235 -30.607 1.00 94.69 399 GLU A C 1
ATOM 3237 O O . GLU A 1 399 ? 18.422 -5.403 -29.675 1.00 94.69 399 GLU A O 1
ATOM 3242 N N . LEU A 1 400 ? 20.539 -5.315 -30.438 1.00 93.50 400 LEU A N 1
ATOM 3243 C CA . LEU A 1 400 ? 21.168 -5.556 -29.138 1.00 93.50 400 LEU A CA 1
ATOM 3244 C C . LEU A 1 400 ? 20.874 -4.425 -28.149 1.00 93.50 400 LEU A C 1
ATOM 3246 O O . LEU A 1 400 ? 20.490 -4.709 -27.018 1.00 93.50 400 LEU A O 1
ATOM 3250 N N . GLU A 1 401 ? 20.949 -3.164 -28.576 1.00 92.06 401 GLU A N 1
ATOM 3251 C CA . GLU A 1 401 ? 20.591 -2.004 -27.747 1.00 92.06 401 GLU A CA 1
ATOM 3252 C C . GLU A 1 401 ? 19.135 -2.071 -27.258 1.00 92.06 401 GLU A C 1
ATOM 3254 O O . GLU A 1 401 ? 18.858 -1.837 -26.078 1.00 92.06 401 GLU A O 1
ATOM 3259 N N . LYS A 1 402 ? 18.195 -2.474 -28.126 1.00 93.56 402 LYS A N 1
ATOM 3260 C CA . LYS A 1 402 ? 16.790 -2.692 -27.736 1.00 93.56 402 LYS A CA 1
ATOM 3261 C C . LYS A 1 402 ? 16.644 -3.813 -26.705 1.00 93.56 402 LYS A C 1
ATOM 3263 O O . LYS A 1 402 ? 15.910 -3.643 -25.733 1.00 93.56 402 LYS A O 1
ATOM 3268 N N . LYS A 1 403 ? 17.340 -4.942 -26.887 1.00 92.94 403 LYS A N 1
ATOM 3269 C CA . LYS A 1 403 ? 17.327 -6.058 -25.919 1.00 92.94 403 LYS A CA 1
ATOM 3270 C C . LYS A 1 403 ? 17.903 -5.639 -24.568 1.00 92.94 403 LYS A C 1
ATOM 3272 O O . LYS A 1 403 ? 17.327 -5.971 -23.537 1.00 92.94 403 LYS A O 1
ATOM 3277 N N . LEU A 1 404 ? 18.987 -4.865 -24.570 1.00 92.19 404 LEU A N 1
ATOM 3278 C CA . LEU A 1 404 ? 19.620 -4.350 -23.356 1.00 92.19 404 LEU A CA 1
ATOM 3279 C C . LEU A 1 404 ? 18.677 -3.398 -22.604 1.00 92.19 404 LEU A C 1
ATOM 3281 O O . LEU A 1 404 ? 18.506 -3.529 -21.394 1.00 92.19 404 LEU A O 1
ATOM 3285 N N . SER A 1 405 ? 17.983 -2.513 -23.326 1.00 92.06 405 SER A N 1
ATOM 3286 C CA . SER A 1 405 ? 16.966 -1.625 -22.748 1.00 92.06 405 SER A CA 1
ATOM 3287 C C . SER A 1 405 ? 15.801 -2.396 -22.107 1.00 92.06 405 SER A C 1
ATOM 3289 O O . SER A 1 405 ? 15.374 -2.050 -21.004 1.00 92.06 405 SER A O 1
ATOM 3291 N N . LEU A 1 406 ? 15.325 -3.475 -22.743 1.00 92.62 406 LEU A N 1
ATOM 3292 C CA . LEU A 1 406 ? 14.282 -4.342 -22.178 1.00 92.62 406 LEU A CA 1
ATOM 3293 C C . LEU A 1 406 ? 14.750 -5.053 -20.902 1.00 92.62 406 LEU A C 1
ATOM 3295 O O . LEU A 1 406 ? 14.054 -4.995 -19.891 1.00 92.62 406 LEU A O 1
ATOM 3299 N N . LEU A 1 407 ? 15.943 -5.655 -20.918 1.00 92.81 407 LEU A N 1
ATOM 3300 C CA . LEU A 1 407 ? 16.517 -6.315 -19.740 1.00 92.81 407 LEU A CA 1
ATOM 3301 C C . LEU A 1 407 ? 16.725 -5.334 -18.579 1.00 92.81 407 LEU A C 1
ATOM 3303 O O . LEU A 1 407 ? 16.490 -5.675 -17.421 1.00 92.81 407 LEU A O 1
ATOM 3307 N N . GLN A 1 408 ? 17.122 -4.095 -18.874 1.00 91.06 408 GLN A N 1
ATOM 3308 C CA . GLN A 1 408 ? 17.268 -3.057 -17.858 1.00 91.06 408 GLN A CA 1
ATOM 3309 C C . GLN A 1 408 ? 15.915 -2.671 -17.239 1.00 91.06 408 GLN A C 1
ATOM 3311 O O . GLN A 1 408 ? 15.824 -2.523 -16.020 1.00 91.06 408 GLN A O 1
ATOM 3316 N N . ALA A 1 409 ? 14.853 -2.574 -18.045 1.00 90.00 409 ALA A N 1
ATOM 3317 C CA . ALA A 1 409 ? 13.500 -2.326 -17.548 1.00 90.00 409 ALA A CA 1
ATOM 3318 C C . ALA A 1 409 ? 12.967 -3.491 -16.690 1.00 90.00 409 ALA A C 1
ATOM 3320 O O . ALA A 1 409 ? 12.364 -3.259 -15.638 1.00 90.00 409 ALA A O 1
ATOM 3321 N N . GLU A 1 410 ? 13.219 -4.739 -17.096 1.00 91.56 410 GLU A N 1
ATOM 3322 C CA . GLU A 1 410 ? 12.867 -5.931 -16.313 1.00 91.56 410 GLU A CA 1
ATOM 3323 C C . GLU A 1 410 ? 13.610 -5.975 -14.976 1.00 91.56 410 GLU A C 1
ATOM 3325 O O . GLU A 1 410 ? 12.987 -6.212 -13.938 1.00 91.56 410 GLU A O 1
ATOM 3330 N N . ARG A 1 411 ? 14.909 -5.651 -14.971 1.00 92.06 411 ARG A N 1
ATOM 3331 C CA . ARG A 1 411 ? 15.702 -5.534 -13.743 1.00 92.06 411 ARG A CA 1
ATOM 3332 C C . ARG A 1 411 ? 15.132 -4.478 -12.799 1.00 92.06 411 ARG A C 1
ATOM 3334 O O . ARG A 1 411 ? 14.933 -4.767 -11.622 1.00 92.06 411 ARG A O 1
ATOM 3341 N N . SER A 1 412 ? 14.824 -3.276 -13.293 1.00 89.94 412 SER A N 1
ATOM 3342 C CA . SER A 1 412 ? 14.224 -2.225 -12.458 1.00 89.94 412 SER A CA 1
ATOM 3343 C C . SER A 1 412 ? 12.888 -2.665 -11.853 1.00 89.94 412 SER A C 1
ATOM 3345 O O . SER A 1 412 ? 12.616 -2.375 -10.689 1.00 89.94 412 SER A O 1
ATOM 3347 N N . LYS A 1 413 ? 12.073 -3.415 -12.605 1.00 91.38 413 LYS A N 1
ATOM 3348 C CA . LYS A 1 413 ? 10.818 -3.988 -12.100 1.00 91.38 413 LYS A CA 1
ATOM 3349 C C . LYS A 1 413 ? 11.060 -5.049 -11.015 1.00 91.38 413 LYS A C 1
ATOM 3351 O O . LYS A 1 413 ? 10.368 -5.050 -9.995 1.00 91.38 413 LYS A O 1
ATOM 3356 N N . ALA A 1 414 ? 12.043 -5.928 -11.199 1.00 89.25 414 ALA A N 1
ATOM 3357 C CA . ALA A 1 414 ? 12.416 -6.925 -10.195 1.00 89.25 414 ALA A CA 1
ATOM 3358 C C . ALA A 1 414 ? 12.916 -6.268 -8.894 1.00 89.25 414 ALA A C 1
ATOM 3360 O O . ALA A 1 414 ? 12.472 -6.639 -7.809 1.00 89.25 414 ALA A O 1
ATOM 3361 N N . GLU A 1 415 ? 13.749 -5.227 -8.991 1.00 89.44 415 GLU A N 1
ATOM 3362 C CA . GLU A 1 415 ? 14.231 -4.463 -7.831 1.00 89.44 415 GLU A CA 1
ATOM 3363 C C . GLU A 1 415 ? 13.085 -3.787 -7.057 1.00 89.44 415 GLU A C 1
ATOM 3365 O O . GLU A 1 415 ? 13.106 -3.750 -5.823 1.00 89.44 415 GLU A O 1
ATOM 3370 N N . THR A 1 416 ? 12.057 -3.277 -7.748 1.00 88.19 416 THR A N 1
ATOM 3371 C CA . THR A 1 416 ? 10.871 -2.730 -7.069 1.00 88.19 416 THR A CA 1
ATOM 3372 C C . THR A 1 416 ? 10.077 -3.803 -6.323 1.00 88.19 416 THR A C 1
ATOM 3374 O O . THR A 1 416 ? 9.703 -3.580 -5.173 1.00 88.19 416 THR A O 1
ATOM 3377 N N . ASN A 1 417 ? 9.906 -4.991 -6.912 1.00 87.69 417 ASN A N 1
ATOM 3378 C CA . ASN A 1 417 ? 9.201 -6.104 -6.267 1.00 87.69 417 ASN A CA 1
ATOM 3379 C C . ASN A 1 417 ? 9.944 -6.619 -5.021 1.00 87.69 417 ASN A C 1
ATOM 3381 O O . ASN A 1 417 ? 9.315 -6.961 -4.017 1.00 87.69 417 ASN A O 1
ATOM 3385 N N . LEU A 1 418 ? 11.282 -6.641 -5.057 1.00 88.69 418 LEU A N 1
ATOM 3386 C CA . LEU A 1 418 ? 12.109 -7.023 -3.910 1.00 88.69 418 LEU A CA 1
ATOM 3387 C C . LEU A 1 418 ? 11.918 -6.049 -2.733 1.00 88.69 418 LEU A C 1
ATOM 3389 O O . LEU A 1 418 ? 11.728 -6.473 -1.594 1.00 88.69 418 LEU A O 1
ATOM 3393 N N . LYS A 1 419 ? 11.906 -4.736 -3.008 1.00 88.00 419 LYS A N 1
ATOM 3394 C CA . LYS A 1 419 ? 11.665 -3.703 -1.983 1.00 88.00 419 LYS A CA 1
ATOM 3395 C C . LYS A 1 419 ? 10.276 -3.816 -1.357 1.00 88.00 419 LYS A C 1
ATOM 3397 O O . LYS A 1 419 ? 10.129 -3.603 -0.152 1.00 88.00 419 LYS A O 1
ATOM 3402 N N . ASP A 1 420 ? 9.264 -4.143 -2.157 1.00 86.19 420 ASP A N 1
ATOM 3403 C CA . ASP A 1 420 ? 7.914 -4.373 -1.643 1.00 86.19 420 ASP A CA 1
ATOM 3404 C C . ASP A 1 420 ? 7.852 -5.630 -0.762 1.00 86.19 420 ASP A C 1
ATOM 3406 O O . ASP A 1 420 ? 7.262 -5.580 0.319 1.00 86.19 420 ASP A O 1
ATOM 3410 N N . SER A 1 421 ? 8.559 -6.698 -1.138 1.00 85.81 421 SER A N 1
ATOM 3411 C CA . SER A 1 421 ? 8.650 -7.930 -0.338 1.00 85.81 421 SER A CA 1
ATOM 3412 C C . SER A 1 421 ? 9.337 -7.692 1.017 1.00 85.81 421 SER A C 1
ATOM 3414 O O . SER A 1 421 ? 8.792 -8.059 2.056 1.00 85.81 421 SER A O 1
ATOM 3416 N N . GLN A 1 422 ? 10.459 -6.959 1.054 1.00 86.38 422 GLN A N 1
ATOM 3417 C CA . GLN A 1 422 ? 11.148 -6.585 2.308 1.00 86.38 422 GLN A CA 1
ATOM 3418 C C . GLN A 1 422 ? 10.270 -5.759 3.261 1.00 86.38 422 GLN A C 1
ATOM 3420 O O . GLN A 1 422 ? 10.362 -5.836 4.493 1.00 86.38 422 GLN A O 1
ATOM 3425 N N . LYS A 1 423 ? 9.399 -4.921 2.696 1.00 86.62 423 LYS A N 1
ATOM 3426 C CA . LYS A 1 423 ? 8.451 -4.121 3.470 1.00 86.62 423 LYS A CA 1
ATOM 3427 C C . LYS A 1 423 ? 7.343 -4.987 4.068 1.00 86.62 423 LYS A C 1
ATOM 3429 O O . LYS A 1 423 ? 6.886 -4.686 5.174 1.00 86.62 423 LYS A O 1
ATOM 3434 N N . ASP A 1 424 ? 6.923 -6.036 3.368 1.00 86.56 424 ASP A N 1
ATOM 3435 C CA . ASP A 1 424 ? 5.988 -7.017 3.906 1.00 86.56 424 ASP A CA 1
ATOM 3436 C C . ASP A 1 424 ? 6.630 -7.875 5.004 1.00 86.56 424 ASP A C 1
ATOM 3438 O O . ASP A 1 424 ? 6.014 -8.021 6.058 1.00 86.56 424 ASP A O 1
ATOM 3442 N N . GLU A 1 425 ? 7.887 -8.309 4.863 1.00 87.38 425 GLU A N 1
ATOM 3443 C CA . GLU A 1 425 ? 8.631 -8.984 5.945 1.00 87.38 425 GLU A CA 1
ATOM 3444 C C . GLU A 1 425 ? 8.726 -8.121 7.209 1.00 87.38 425 GLU A C 1
ATOM 3446 O O . GLU A 1 425 ? 8.428 -8.567 8.319 1.00 87.38 425 GLU A O 1
ATOM 3451 N N . SER A 1 426 ? 9.050 -6.835 7.045 1.00 86.44 426 SER A N 1
ATOM 3452 C CA . SER A 1 426 ? 9.089 -5.882 8.162 1.00 86.44 426 SER A CA 1
ATOM 3453 C C . SER A 1 426 ? 7.730 -5.759 8.863 1.00 86.44 426 SER A C 1
ATOM 3455 O O . SER A 1 426 ? 7.661 -5.577 10.081 1.00 86.44 426 SER A O 1
ATOM 3457 N N . ARG A 1 427 ? 6.632 -5.858 8.102 1.00 87.81 427 ARG A N 1
ATOM 3458 C CA . ARG A 1 427 ? 5.268 -5.831 8.641 1.00 87.81 427 ARG A CA 1
ATOM 3459 C C . ARG A 1 427 ? 4.924 -7.129 9.370 1.00 87.81 427 ARG A C 1
ATOM 3461 O O . ARG A 1 427 ? 4.273 -7.054 10.409 1.00 87.81 427 ARG A O 1
ATOM 3468 N N . VAL A 1 428 ? 5.361 -8.280 8.862 1.00 89.50 428 VAL A N 1
ATOM 3469 C CA . VAL A 1 428 ? 5.191 -9.581 9.527 1.00 89.50 428 VAL A CA 1
ATOM 3470 C C . VAL A 1 428 ? 5.895 -9.578 10.882 1.00 89.50 428 VAL A C 1
ATOM 3472 O O . VAL A 1 428 ? 5.252 -9.844 11.893 1.00 89.50 428 VAL A O 1
ATOM 3475 N N . HIS A 1 429 ? 7.153 -9.144 10.939 1.00 89.75 429 HIS A N 1
ATOM 3476 C CA . HIS A 1 429 ? 7.911 -9.081 12.191 1.00 89.75 429 HIS A CA 1
ATOM 3477 C C . HIS A 1 429 ? 7.281 -8.137 13.240 1.00 89.75 429 HIS A C 1
ATOM 3479 O O . HIS A 1 429 ? 7.297 -8.405 14.443 1.00 89.75 429 HIS A O 1
ATOM 3485 N N . GLU A 1 430 ? 6.675 -7.025 12.810 1.00 92.31 430 GLU A N 1
ATOM 3486 C CA . GLU A 1 430 ? 5.923 -6.140 13.710 1.00 92.31 430 GLU A CA 1
ATOM 3487 C C . GLU A 1 430 ? 4.645 -6.808 14.248 1.00 92.31 430 GLU A C 1
ATOM 3489 O O . GLU A 1 430 ? 4.310 -6.657 15.425 1.00 92.31 430 GLU A O 1
ATOM 3494 N N . LEU A 1 431 ? 3.941 -7.578 13.413 1.00 91.56 431 LEU A N 1
ATOM 3495 C CA . LEU A 1 431 ? 2.769 -8.343 13.844 1.00 91.56 431 LEU A CA 1
ATOM 3496 C C . LEU A 1 431 ? 3.152 -9.449 14.833 1.00 91.56 431 LEU A C 1
ATOM 3498 O O . LEU A 1 431 ? 2.471 -9.609 15.844 1.00 91.56 431 LEU A O 1
ATOM 3502 N N . GLU A 1 432 ? 4.262 -10.152 14.610 1.00 91.19 432 GLU A N 1
ATOM 3503 C CA . GLU A 1 432 ? 4.783 -11.163 15.540 1.00 91.19 432 GLU A CA 1
ATOM 3504 C C . GLU A 1 432 ? 5.076 -10.568 16.923 1.00 91.19 432 GLU A C 1
ATOM 3506 O O . GLU A 1 432 ? 4.663 -11.124 17.944 1.00 91.19 432 GLU A O 1
ATOM 3511 N N . LYS A 1 433 ? 5.698 -9.381 16.975 1.00 92.56 433 LYS A N 1
ATOM 3512 C CA . LYS A 1 433 ? 5.919 -8.652 18.236 1.00 92.56 433 LYS A CA 1
ATOM 3513 C C . LYS A 1 433 ? 4.615 -8.313 18.952 1.00 92.56 433 LYS A C 1
ATOM 3515 O O . LYS A 1 433 ? 4.529 -8.450 20.173 1.00 92.56 433 LYS A O 1
ATOM 3520 N N . GLN A 1 434 ? 3.595 -7.875 18.215 1.00 91.31 434 GLN A N 1
ATOM 3521 C CA . GLN A 1 434 ? 2.287 -7.564 18.795 1.00 91.31 434 GLN A CA 1
ATOM 3522 C C . GLN A 1 434 ? 1.585 -8.819 19.320 1.00 91.31 434 GLN A C 1
ATOM 3524 O O . GLN A 1 434 ? 1.001 -8.779 20.403 1.00 91.31 434 GLN A O 1
ATOM 3529 N N . VAL A 1 435 ? 1.683 -9.943 18.607 1.00 92.75 435 VAL A N 1
ATOM 3530 C CA . VAL A 1 435 ? 1.146 -11.233 19.060 1.00 92.75 435 VAL A CA 1
ATOM 3531 C C . VAL A 1 435 ? 1.840 -11.691 20.342 1.00 92.75 435 VAL A C 1
ATOM 3533 O O . VAL A 1 435 ? 1.151 -12.040 21.302 1.00 92.75 435 VAL A O 1
ATOM 3536 N N . ALA A 1 436 ? 3.172 -11.618 20.412 1.00 92.75 436 ALA A N 1
ATOM 3537 C CA . ALA A 1 436 ? 3.925 -11.957 21.621 1.00 92.75 436 ALA A CA 1
ATOM 3538 C C . ALA A 1 436 ? 3.525 -11.071 22.817 1.00 92.75 436 ALA A C 1
ATOM 3540 O O . ALA A 1 436 ? 3.311 -11.565 23.927 1.00 92.75 436 ALA A O 1
ATOM 3541 N N . LEU A 1 437 ? 3.338 -9.764 22.590 1.00 95.25 437 LEU A N 1
ATOM 3542 C CA . LEU A 1 437 ? 2.867 -8.834 23.620 1.00 95.25 437 LEU A CA 1
ATOM 3543 C C . LEU A 1 437 ? 1.461 -9.200 24.125 1.00 95.25 437 LEU A C 1
ATOM 3545 O O . LEU A 1 437 ? 1.221 -9.216 25.334 1.00 95.25 437 LEU A O 1
ATOM 354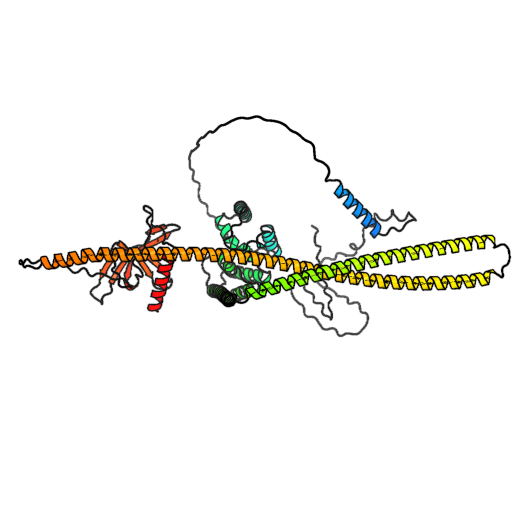9 N N . LEU A 1 438 ? 0.534 -9.511 23.215 1.00 93.62 438 LEU A N 1
ATOM 3550 C CA . LEU A 1 438 ? -0.832 -9.914 23.559 1.00 93.62 438 LEU A CA 1
ATOM 3551 C C . LEU A 1 438 ? -0.865 -11.248 24.316 1.00 93.62 438 LEU A C 1
ATOM 3553 O O . LEU A 1 438 ? -1.655 -11.404 25.248 1.00 93.62 438 LEU A O 1
ATOM 3557 N N . GLN A 1 439 ? 0.004 -12.197 23.962 1.00 91.38 439 GLN A N 1
ATOM 3558 C CA . GLN A 1 439 ? 0.157 -13.452 24.699 1.00 91.38 439 GLN A CA 1
ATOM 3559 C C . GLN A 1 439 ? 0.645 -13.202 26.133 1.00 91.38 439 GLN A C 1
ATOM 3561 O O . GLN A 1 439 ? 0.029 -13.707 27.072 1.00 91.38 439 GLN A O 1
ATOM 3566 N N . GLY A 1 440 ? 1.648 -12.338 26.324 1.00 92.94 440 GLY A N 1
ATOM 3567 C CA . GLY A 1 440 ? 2.105 -11.945 27.662 1.00 92.94 440 GLY A CA 1
ATOM 3568 C C . GLY A 1 440 ? 1.008 -11.266 28.495 1.00 92.94 440 GLY A C 1
ATOM 3569 O O . GLY A 1 440 ? 0.808 -11.591 29.666 1.00 92.94 440 GLY A O 1
ATOM 3570 N N . GLN A 1 441 ? 0.218 -10.375 27.886 1.00 93.88 441 GLN A N 1
ATOM 3571 C CA . GLN A 1 441 ? -0.934 -9.754 28.555 1.00 93.88 441 GLN A CA 1
ATOM 3572 C C . GLN A 1 441 ? -2.005 -10.782 28.950 1.00 93.88 441 GLN A C 1
ATOM 3574 O O . GLN A 1 441 ? -2.569 -10.700 30.044 1.00 93.88 441 GLN A O 1
ATOM 3579 N N . LYS A 1 442 ? -2.274 -11.770 28.089 1.00 94.81 442 LYS A N 1
ATOM 3580 C CA . LYS A 1 442 ? -3.220 -12.859 28.365 1.00 94.81 442 LYS A CA 1
ATOM 3581 C C . LYS A 1 442 ? -2.775 -13.708 29.557 1.00 94.81 442 LYS A C 1
ATOM 3583 O O . LYS A 1 442 ? -3.603 -14.031 30.409 1.00 94.81 442 LYS A O 1
ATOM 3588 N N . GLU A 1 443 ? -1.493 -14.056 29.643 1.00 94.81 443 GLU A N 1
ATOM 3589 C CA . GLU A 1 443 ? -0.943 -14.806 30.779 1.00 94.81 443 GLU A CA 1
ATOM 3590 C C . GLU A 1 443 ? -1.033 -14.013 32.085 1.00 94.81 443 GLU A C 1
ATOM 3592 O O . GLU A 1 443 ? -1.479 -14.550 33.103 1.00 94.81 443 GLU A O 1
ATOM 3597 N N . GLN A 1 444 ? -0.719 -12.715 32.045 1.00 94.69 444 GLN A N 1
ATOM 3598 C CA . GLN A 1 444 ? -0.851 -11.837 33.205 1.00 94.69 444 GLN A CA 1
ATOM 3599 C C . GLN A 1 444 ? -2.305 -11.734 33.687 1.00 94.69 444 GLN A C 1
ATOM 3601 O O . GLN A 1 444 ? -2.571 -11.830 34.886 1.00 94.69 444 GLN A O 1
ATOM 3606 N N . LEU A 1 445 ? -3.265 -11.579 32.768 1.00 94.31 445 LEU A N 1
ATOM 3607 C CA . LEU A 1 445 ? -4.690 -11.560 33.108 1.00 94.31 445 LEU A CA 1
ATOM 3608 C C . LEU A 1 445 ? -5.152 -12.889 33.711 1.00 94.31 445 LEU A C 1
ATOM 3610 O O . LEU A 1 445 ? -5.919 -12.885 34.672 1.00 94.31 445 LEU A O 1
ATOM 3614 N N . LYS A 1 446 ? -4.659 -14.020 33.195 1.00 94.56 446 LYS A N 1
ATOM 3615 C CA . LYS A 1 446 ? -4.963 -15.349 33.739 1.00 94.56 446 LYS A CA 1
ATOM 3616 C C . LYS A 1 446 ? -4.444 -15.506 35.171 1.00 94.56 446 LYS A C 1
ATOM 3618 O O . LYS A 1 446 ? -5.168 -16.026 36.017 1.00 94.56 446 LYS A O 1
ATOM 3623 N N . LYS A 1 447 ? -3.233 -15.016 35.457 1.00 94.19 447 LYS A N 1
ATOM 3624 C CA . LYS A 1 447 ? -2.672 -14.998 36.815 1.00 94.19 447 LYS A CA 1
ATOM 3625 C C . LYS A 1 447 ? -3.519 -14.140 37.756 1.00 94.19 447 LYS A C 1
ATOM 3627 O O . LYS A 1 447 ? -3.965 -14.630 38.786 1.00 94.19 447 LYS A O 1
ATOM 3632 N N . ASN A 1 448 ? -3.848 -12.915 37.344 1.00 93.06 448 ASN A N 1
ATOM 3633 C CA . ASN A 1 448 ? -4.692 -12.015 38.133 1.00 93.06 448 ASN A CA 1
ATOM 3634 C C . ASN A 1 448 ? -6.083 -12.616 38.417 1.00 93.06 448 ASN A C 1
ATOM 3636 O O . ASN A 1 448 ? -6.621 -12.441 39.508 1.00 93.06 448 ASN A O 1
ATOM 3640 N N . ALA A 1 449 ? -6.675 -13.326 37.450 1.00 93.00 449 ALA A N 1
ATOM 3641 C CA . ALA A 1 449 ? -7.955 -14.006 37.636 1.00 93.00 449 ALA A CA 1
ATOM 3642 C C . ALA A 1 449 ? -7.862 -15.142 38.671 1.00 93.00 449 ALA A C 1
ATOM 3644 O O . ALA A 1 449 ? -8.756 -15.271 39.505 1.00 93.00 449 ALA A O 1
ATOM 3645 N N . SER A 1 450 ? -6.770 -15.915 38.658 1.00 94.12 450 SER A N 1
ATOM 3646 C CA . SER A 1 450 ? -6.501 -16.947 39.668 1.00 94.12 450 SER A CA 1
ATOM 3647 C C . SER A 1 450 ? -6.367 -16.343 41.071 1.00 94.12 450 SER A C 1
ATOM 3649 O O . SER A 1 450 ? -7.008 -16.820 42.005 1.00 94.12 450 SER A O 1
ATOM 3651 N N . ASP A 1 451 ? -5.608 -15.252 41.209 1.00 94.44 451 ASP A N 1
ATOM 3652 C CA . ASP A 1 451 ? -5.412 -14.558 42.491 1.00 94.44 451 ASP A CA 1
ATOM 3653 C C . ASP A 1 451 ? -6.735 -13.980 43.038 1.00 94.44 451 ASP A C 1
ATOM 3655 O O . ASP A 1 451 ? -6.999 -13.997 44.244 1.00 94.44 451 ASP A O 1
ATOM 3659 N N . LEU A 1 452 ? -7.593 -13.456 42.153 1.00 94.25 452 LEU A N 1
ATOM 3660 C CA . LEU A 1 452 ? -8.929 -12.976 42.517 1.00 94.25 452 LEU A CA 1
ATOM 3661 C C . LEU A 1 452 ? -9.850 -14.118 42.949 1.00 94.25 452 LEU A C 1
ATOM 3663 O O . LEU A 1 452 ? -10.594 -13.960 43.916 1.00 94.25 452 LEU A O 1
ATOM 3667 N N . GLN A 1 453 ? -9.793 -15.261 42.263 1.00 93.62 453 GLN A N 1
ATOM 3668 C CA . GLN A 1 453 ? -10.566 -16.442 42.627 1.00 93.62 453 GLN A CA 1
ATOM 3669 C C . GLN A 1 453 ? -10.168 -16.949 44.020 1.00 93.62 453 GLN A C 1
ATOM 3671 O O . GLN A 1 453 ? -11.046 -17.208 44.842 1.00 93.62 453 GLN A O 1
ATOM 3676 N N . GLU A 1 454 ? -8.871 -17.011 44.327 1.00 94.56 454 GLU A N 1
ATOM 3677 C CA . GLU A 1 454 ? -8.379 -17.404 45.651 1.00 94.56 454 GLU A CA 1
ATOM 3678 C C . GLU A 1 454 ? -8.873 -16.447 46.746 1.00 94.56 454 GLU A C 1
ATOM 3680 O O . GLU A 1 454 ? -9.488 -16.889 47.722 1.00 94.56 454 GLU A O 1
ATOM 3685 N N . ARG A 1 455 ? -8.733 -15.128 46.541 1.00 92.81 455 ARG A N 1
ATOM 3686 C CA . ARG A 1 455 ? -9.283 -14.116 47.461 1.00 92.81 455 ARG A CA 1
ATOM 3687 C C . ARG A 1 455 ? -10.784 -14.267 47.675 1.00 92.81 455 ARG A C 1
ATOM 3689 O O . ARG A 1 455 ? -11.252 -14.100 48.799 1.00 92.81 455 ARG A O 1
ATOM 3696 N N . ASN A 1 456 ? -11.540 -14.572 46.623 1.00 92.44 456 ASN A N 1
ATOM 3697 C CA . ASN A 1 456 ? -12.983 -14.737 46.738 1.00 92.44 456 ASN A CA 1
ATOM 3698 C C . ASN A 1 456 ? -13.334 -15.955 47.607 1.00 92.44 456 ASN A C 1
ATOM 3700 O O . ASN A 1 456 ? -14.149 -15.838 48.518 1.00 92.44 456 ASN A O 1
ATOM 3704 N N . THR A 1 457 ? -12.641 -17.086 47.426 1.00 93.38 457 THR A N 1
ATOM 3705 C CA . THR A 1 457 ? -12.831 -18.265 48.295 1.00 93.38 457 THR A CA 1
ATOM 3706 C C . THR A 1 457 ? -12.443 -18.000 49.754 1.00 93.38 457 THR A C 1
ATOM 3708 O O . THR A 1 457 ? -13.055 -18.542 50.676 1.00 93.38 457 THR A O 1
ATOM 3711 N N . GLU A 1 458 ? -11.443 -17.148 50.001 1.00 94.31 458 GLU A N 1
ATOM 3712 C CA . GLU A 1 458 ? -11.064 -16.736 51.354 1.00 94.31 458 GLU A CA 1
ATOM 3713 C C . GLU A 1 458 ? -12.139 -15.844 51.995 1.00 94.31 458 GLU A C 1
ATOM 3715 O O . GLU A 1 458 ? -12.479 -16.021 53.169 1.00 94.31 458 GLU A O 1
ATOM 3720 N N . LEU A 1 459 ? -12.714 -14.913 51.226 1.00 92.44 459 LEU A N 1
ATOM 3721 C CA . LEU A 1 459 ? -13.815 -14.062 51.679 1.00 92.44 459 LEU A CA 1
ATOM 3722 C C . LEU A 1 459 ? -15.081 -14.872 51.967 1.00 92.44 459 LEU A C 1
ATOM 3724 O O . LEU A 1 459 ? -15.713 -14.647 52.998 1.00 92.44 459 LEU A O 1
ATOM 3728 N N . GLU A 1 460 ? -15.420 -15.849 51.125 1.00 91.19 460 GLU A N 1
ATOM 3729 C CA . GLU A 1 460 ? -16.542 -16.768 51.357 1.00 91.19 460 GLU A CA 1
ATOM 3730 C C . GLU A 1 460 ? -16.369 -17.552 52.668 1.00 91.19 460 GLU A C 1
ATOM 3732 O O . GLU A 1 460 ? -17.289 -17.610 53.489 1.00 91.19 460 GLU A O 1
ATOM 3737 N N . LYS A 1 461 ? -15.163 -18.077 52.939 1.00 91.50 461 LYS A N 1
ATOM 3738 C CA . LYS A 1 461 ? -14.846 -18.722 54.227 1.00 91.50 461 LYS A CA 1
ATOM 3739 C C . LYS A 1 461 ? -15.006 -17.754 55.400 1.00 91.50 461 LYS A C 1
ATOM 3741 O O . LYS A 1 461 ? -15.642 -18.106 56.397 1.00 91.50 461 LYS A O 1
ATOM 3746 N N . LYS A 1 462 ? -14.481 -16.530 55.276 1.00 89.81 462 LYS A N 1
ATOM 3747 C CA . LYS A 1 462 ? -14.596 -15.475 56.297 1.00 89.81 462 LYS A CA 1
ATOM 3748 C C . LYS A 1 462 ? -16.040 -15.043 56.546 1.00 89.81 462 LYS A C 1
ATOM 3750 O O . LYS A 1 462 ? -16.345 -14.694 57.676 1.00 89.81 462 LYS A O 1
ATOM 3755 N N . LEU A 1 463 ? -16.924 -15.090 55.549 1.00 87.06 463 LEU A N 1
ATOM 3756 C CA . LEU A 1 463 ? -18.354 -14.789 55.700 1.00 87.06 463 LEU A CA 1
ATOM 3757 C C . LEU A 1 463 ? -19.143 -15.938 56.347 1.00 87.06 463 LEU A C 1
ATOM 3759 O O . LEU A 1 463 ? -20.064 -15.685 57.125 1.00 87.06 463 LEU A O 1
ATOM 3763 N N . SER A 1 464 ? -18.764 -17.193 56.085 1.00 83.75 464 SER A N 1
ATOM 3764 C CA . SER A 1 464 ? -19.438 -18.370 56.657 1.00 83.75 464 SER A CA 1
ATOM 3765 C C . SER A 1 464 ? -19.280 -18.488 58.183 1.00 83.75 464 SER A C 1
ATOM 3767 O O . SER A 1 464 ? -20.201 -18.932 58.872 1.00 83.75 464 SER A O 1
ATOM 3769 N N . LEU A 1 465 ? -18.146 -18.029 58.726 1.00 83.19 465 LEU A N 1
ATOM 3770 C CA . LEU A 1 465 ? -17.834 -18.048 60.162 1.00 83.19 465 LEU A CA 1
ATOM 3771 C C . LEU A 1 465 ? -18.820 -17.195 60.995 1.00 83.19 465 LEU A C 1
ATOM 3773 O O . LEU A 1 465 ? -19.510 -17.761 61.847 1.00 83.19 465 LEU A O 1
ATOM 3777 N N . PRO A 1 466 ? -18.984 -15.882 60.729 1.00 78.44 466 PRO A N 1
ATOM 3778 C CA . PRO A 1 466 ? -19.971 -15.054 61.412 1.00 78.44 466 PRO A CA 1
ATOM 3779 C C . PRO A 1 466 ? -21.400 -15.541 61.208 1.00 78.44 466 PRO A C 1
ATOM 3781 O O . PRO A 1 466 ? -22.220 -15.397 62.105 1.00 78.44 466 PRO A O 1
ATOM 3784 N N . GLN A 1 467 ? -21.727 -16.110 60.044 1.00 75.19 467 GLN A N 1
ATOM 3785 C CA . GLN A 1 467 ? -23.077 -16.600 59.777 1.00 75.19 467 GLN A CA 1
ATOM 3786 C C . GLN A 1 467 ? -23.426 -17.782 60.695 1.00 75.19 467 GLN A C 1
ATOM 3788 O O . GLN A 1 467 ? -24.508 -17.800 61.280 1.00 75.19 467 GLN A O 1
ATOM 3793 N N . ALA A 1 468 ? -22.482 -18.700 60.918 1.00 74.00 468 ALA A N 1
ATOM 3794 C CA . ALA A 1 468 ? -22.633 -19.786 61.884 1.00 74.00 468 ALA A CA 1
ATOM 3795 C C . ALA A 1 468 ? -22.708 -19.285 63.342 1.00 74.00 468 ALA A C 1
ATOM 3797 O O . ALA A 1 468 ? -23.491 -19.812 64.137 1.00 74.00 468 ALA A O 1
ATOM 3798 N N . GLU A 1 469 ? -21.932 -18.260 63.708 1.00 78.38 469 GLU A N 1
ATOM 3799 C CA . GLU A 1 469 ? -22.019 -17.623 65.031 1.00 78.38 469 GLU A CA 1
ATOM 3800 C C . GLU A 1 469 ? -23.359 -16.910 65.245 1.00 78.38 469 GLU A C 1
ATOM 3802 O O . GLU A 1 469 ? -23.969 -17.031 66.310 1.00 78.38 469 GLU A O 1
ATOM 3807 N N . ARG A 1 470 ? -23.866 -16.229 64.213 1.00 76.44 470 ARG A N 1
ATOM 3808 C CA . ARG A 1 470 ? -25.149 -15.523 64.245 1.00 76.44 470 ARG A CA 1
ATOM 3809 C C . ARG A 1 470 ? -26.315 -16.492 64.409 1.00 76.44 470 ARG A C 1
ATOM 3811 O O . ARG A 1 470 ? -27.168 -16.253 65.257 1.00 76.44 470 ARG A O 1
ATOM 3818 N N . SER A 1 471 ? -26.308 -17.622 63.697 1.00 73.94 471 SER A N 1
ATOM 3819 C CA . SER A 1 471 ? -27.318 -18.674 63.874 1.00 73.94 471 SER A CA 1
ATOM 3820 C C . SER A 1 471 ? -27.311 -19.261 65.292 1.00 73.94 471 SER A C 1
ATOM 3822 O O . SER A 1 471 ? -28.376 -19.515 65.848 1.00 73.94 471 SER A O 1
ATOM 3824 N N . LYS A 1 472 ? -26.138 -19.415 65.927 1.00 73.44 472 LYS A N 1
ATOM 3825 C CA . LYS A 1 472 ? -26.045 -19.840 67.339 1.00 73.44 472 LYS A CA 1
ATOM 3826 C C . LYS A 1 472 ? -26.588 -18.778 68.302 1.00 73.44 472 LYS A C 1
ATOM 3828 O O . LYS A 1 472 ? -27.304 -19.113 69.247 1.00 73.44 472 LYS A O 1
ATOM 3833 N N . ALA A 1 473 ? -26.283 -17.503 68.064 1.00 68.38 473 ALA A N 1
ATOM 3834 C CA . ALA A 1 473 ? -26.798 -16.397 68.869 1.00 68.38 473 ALA A CA 1
ATOM 3835 C C . ALA A 1 473 ? -28.329 -16.258 68.754 1.00 68.38 473 ALA A C 1
ATOM 3837 O O . ALA A 1 473 ? -29.007 -16.082 69.765 1.00 68.38 473 ALA A O 1
ATOM 3838 N N . GLU A 1 474 ? -28.892 -16.427 67.555 1.00 65.06 474 GLU A N 1
ATOM 3839 C CA . GLU A 1 474 ? -30.344 -16.403 67.326 1.00 65.06 474 GLU A CA 1
ATOM 3840 C C . GLU A 1 474 ? -31.072 -17.572 68.001 1.00 65.06 474 GLU A C 1
ATOM 3842 O O . GLU A 1 474 ? -32.164 -17.380 68.539 1.00 65.06 474 GLU A O 1
ATOM 3847 N N . THR A 1 475 ? -30.471 -18.766 68.066 1.00 62.59 475 THR A N 1
ATOM 3848 C CA . THR A 1 475 ? -31.058 -19.880 68.832 1.00 62.59 475 THR A CA 1
ATOM 3849 C C . THR A 1 475 ? -31.059 -19.640 70.345 1.00 62.59 475 THR A C 1
ATOM 3851 O O . THR A 1 475 ? -31.947 -20.139 71.031 1.00 62.59 475 THR A O 1
ATOM 3854 N N . ASN A 1 476 ? -30.134 -18.824 70.863 1.00 60.25 476 ASN A N 1
ATOM 3855 C CA . ASN A 1 476 ? -30.068 -18.468 72.285 1.00 60.25 476 ASN A CA 1
ATOM 3856 C C . ASN A 1 476 ? -31.026 -17.329 72.681 1.00 60.25 476 ASN A C 1
ATOM 3858 O O . ASN A 1 476 ? -31.377 -17.219 73.853 1.00 60.25 476 ASN A O 1
ATOM 3862 N N . LEU A 1 477 ? -31.495 -16.510 71.731 1.00 57.47 477 LEU A N 1
ATOM 3863 C CA . LEU A 1 477 ? -32.459 -15.431 71.998 1.00 57.47 477 LEU A CA 1
ATOM 3864 C C . LEU A 1 477 ? -33.928 -15.892 72.044 1.00 57.47 477 LEU A C 1
ATOM 3866 O O . LEU A 1 477 ? -34.820 -15.096 72.330 1.00 57.47 477 LEU A O 1
ATOM 3870 N N . LYS A 1 478 ? -34.215 -17.171 71.781 1.00 47.00 478 LYS A N 1
ATOM 3871 C CA . LYS A 1 478 ? -35.586 -17.695 71.714 1.00 47.00 478 LYS A CA 1
ATOM 3872 C C . LYS A 1 478 ? -36.069 -18.198 73.087 1.00 47.00 478 LYS A C 1
ATOM 3874 O O . LYS A 1 478 ? -36.281 -19.389 73.285 1.00 47.00 478 LYS A O 1
ATOM 3879 N N . ARG A 1 479 ? -36.265 -17.284 74.047 1.00 41.62 479 ARG A N 1
ATOM 3880 C CA . ARG A 1 479 ? -37.058 -17.506 75.279 1.00 41.62 479 ARG A CA 1
ATOM 3881 C C . ARG A 1 479 ? -37.952 -16.275 75.527 1.00 41.62 479 ARG A C 1
ATOM 3883 O O . ARG A 1 479 ? -37.485 -15.165 75.288 1.00 41.62 479 ARG A O 1
ATOM 3890 N N . PRO A 1 480 ? -39.239 -16.443 75.895 1.00 52.72 480 PRO A N 1
ATOM 3891 C CA . PRO A 1 480 ? -40.274 -15.475 75.552 1.00 52.72 480 PRO A CA 1
ATOM 3892 C C . PRO A 1 480 ? -40.410 -14.389 76.621 1.00 52.72 480 PRO A C 1
ATOM 3894 O O . PRO A 1 480 ? -40.465 -14.695 77.809 1.00 52.72 480 PRO A O 1
ATOM 3897 N N . SER A 1 481 ? -40.533 -13.135 76.194 1.00 38.34 481 SER A N 1
ATOM 3898 C CA . SER A 1 481 ? -41.046 -12.054 77.035 1.00 38.34 481 SER A CA 1
ATOM 3899 C C . SER A 1 481 ? -41.881 -11.104 76.181 1.00 38.34 481 SER A C 1
ATOM 3901 O O . SER A 1 481 ? -41.347 -10.395 75.336 1.00 38.34 481 SER A O 1
ATOM 3903 N N . SER A 1 482 ? -43.195 -11.216 76.386 1.00 38.22 482 SER A N 1
ATOM 3904 C CA . SER A 1 482 ? -44.201 -10.147 76.491 1.00 38.22 482 SER A CA 1
ATOM 3905 C C . SER A 1 482 ? -44.093 -8.905 75.591 1.00 38.22 482 SER A C 1
ATOM 3907 O O . SER A 1 482 ? -43.217 -8.067 75.773 1.00 38.22 482 SER A O 1
ATOM 3909 N N . GLU A 1 483 ? -45.087 -8.804 74.701 1.00 45.19 483 GLU A N 1
ATOM 3910 C CA . GLU A 1 483 ? -46.032 -7.680 74.558 1.00 45.19 483 GLU A CA 1
ATOM 3911 C C . GLU A 1 483 ? -45.490 -6.248 74.703 1.00 45.19 483 GLU A C 1
ATOM 3913 O O . GLU A 1 483 ? -45.253 -5.787 75.810 1.00 45.19 483 GLU A O 1
ATOM 3918 N N . ASP A 1 484 ? -45.416 -5.531 73.572 1.00 39.25 484 ASP A N 1
ATOM 3919 C CA . ASP A 1 484 ? -45.995 -4.185 73.430 1.00 39.25 484 ASP A CA 1
ATOM 3920 C C . ASP A 1 484 ? -46.134 -3.782 71.937 1.00 39.25 484 ASP A C 1
ATOM 3922 O O . ASP A 1 484 ? -45.310 -4.176 71.101 1.00 39.25 484 ASP A O 1
ATOM 3926 N N . PRO A 1 485 ? -47.190 -3.031 71.551 1.00 48.22 485 PRO A N 1
ATOM 3927 C CA . PRO A 1 485 ? -47.563 -2.800 70.157 1.00 48.22 485 PRO A CA 1
ATOM 3928 C C . PRO A 1 485 ? -46.780 -1.634 69.535 1.00 48.22 485 PRO A C 1
ATOM 3930 O O . PRO A 1 485 ? -47.034 -0.458 69.795 1.00 48.22 485 PRO A O 1
ATOM 3933 N N . VAL A 1 486 ? -45.838 -1.968 68.651 1.00 40.62 486 VAL A N 1
ATOM 3934 C CA . VAL A 1 486 ? -45.070 -1.007 67.844 1.00 40.62 486 VAL A CA 1
ATOM 3935 C C . VAL A 1 486 ? -45.924 -0.527 66.653 1.00 40.62 486 VAL A C 1
ATOM 3937 O O . VAL A 1 486 ? -46.524 -1.353 65.960 1.00 40.62 486 VAL A O 1
ATOM 3940 N N . PRO A 1 487 ? -46.001 0.791 66.385 1.00 43.81 487 PRO A N 1
ATOM 3941 C CA . PRO A 1 487 ? -46.902 1.360 65.388 1.00 43.81 487 PRO A CA 1
ATOM 3942 C C . PRO A 1 487 ? -46.504 0.947 63.968 1.00 43.81 487 PRO A C 1
ATOM 3944 O O . PRO A 1 487 ? -45.333 1.002 63.591 1.00 43.81 487 PRO A O 1
ATOM 3947 N N . ALA A 1 488 ? -47.506 0.562 63.175 1.00 42.06 488 ALA A N 1
ATOM 3948 C CA . ALA A 1 488 ? -47.382 0.150 61.782 1.00 42.06 488 ALA A CA 1
ATOM 3949 C C . ALA A 1 488 ? -46.554 1.154 60.957 1.00 42.06 488 ALA A C 1
ATOM 3951 O O . ALA A 1 488 ? -47.030 2.223 60.561 1.00 42.06 488 ALA A O 1
ATOM 3952 N N . SER A 1 489 ? -45.300 0.796 60.676 1.00 45.09 489 SER A N 1
ATOM 3953 C CA . SER A 1 489 ? -44.455 1.515 59.737 1.00 45.09 489 SER A CA 1
ATOM 3954 C C . SER A 1 489 ? -45.031 1.323 58.336 1.00 45.09 489 SER A C 1
ATOM 3956 O O . SER A 1 489 ? -45.086 0.226 57.781 1.00 45.09 489 SER A O 1
ATOM 3958 N N . LYS A 1 490 ? -45.533 2.425 57.778 1.00 50.78 490 LYS A N 1
ATOM 3959 C CA . LYS A 1 490 ? -46.026 2.517 56.403 1.00 50.78 490 LYS A CA 1
ATOM 3960 C C . LYS A 1 490 ? -44.964 1.927 55.468 1.00 50.78 490 LYS A C 1
ATOM 3962 O O . LYS A 1 490 ? -43.878 2.494 55.349 1.00 50.78 490 LYS A O 1
ATOM 3967 N N . LYS A 1 491 ? -45.266 0.787 54.834 1.00 49.66 491 LYS A N 1
ATOM 3968 C CA . LYS A 1 491 ? -44.428 0.164 53.801 1.00 49.66 491 LYS A CA 1
ATOM 3969 C C . LYS A 1 491 ? -44.162 1.218 52.723 1.00 49.66 491 LYS A C 1
ATOM 3971 O O . LYS A 1 491 ? -45.071 1.571 51.976 1.00 49.66 491 LYS A O 1
ATOM 3976 N N . ARG A 1 492 ? -42.950 1.778 52.679 1.00 54.28 492 ARG A N 1
ATOM 3977 C CA . ARG A 1 492 ? -42.537 2.648 51.572 1.00 54.28 492 ARG A CA 1
ATOM 3978 C C . ARG A 1 492 ? -42.514 1.777 50.320 1.00 54.28 492 ARG A C 1
ATOM 3980 O O . ARG A 1 492 ? -41.729 0.836 50.262 1.00 54.28 492 ARG A O 1
ATOM 3987 N N . LYS A 1 493 ? -43.407 2.056 49.367 1.00 62.75 493 LYS A N 1
ATOM 3988 C CA . LYS A 1 493 ? -43.386 1.445 48.036 1.00 62.75 493 LYS A CA 1
ATOM 3989 C C . LYS A 1 493 ? -42.038 1.783 47.389 1.00 62.75 493 LYS A C 1
ATOM 3991 O O . LYS A 1 493 ? -41.666 2.952 47.299 1.00 62.75 493 LYS A O 1
ATOM 3996 N N . THR A 1 494 ? -41.282 0.753 47.039 1.00 71.88 494 THR A N 1
ATOM 3997 C CA . THR A 1 494 ? -39.983 0.844 46.372 1.00 71.88 494 THR A CA 1
ATOM 3998 C C . THR A 1 494 ? -40.208 0.744 44.870 1.00 71.88 494 THR A C 1
ATOM 4000 O O . THR A 1 494 ? -40.647 -0.298 44.394 1.00 71.88 494 THR A O 1
ATOM 4003 N N . VAL A 1 495 ? -39.918 1.818 44.139 1.00 77.81 495 VAL A N 1
ATOM 4004 C CA . VAL A 1 495 ? -40.001 1.855 42.671 1.00 77.81 495 VAL A CA 1
ATOM 4005 C C . VAL A 1 495 ? -38.782 1.134 42.094 1.00 77.81 495 VAL A C 1
ATOM 4007 O O . VAL A 1 495 ? -37.651 1.442 42.480 1.00 77.81 495 VAL A O 1
ATOM 4010 N N . SER A 1 496 ? -38.987 0.189 41.177 1.00 81.12 496 SER A N 1
ATOM 4011 C CA . SER A 1 496 ? -37.909 -0.505 40.460 1.00 81.12 496 SER A CA 1
ATOM 4012 C C . SER A 1 496 ? -37.678 0.081 39.060 1.00 81.12 496 SER A C 1
ATOM 4014 O O . SER A 1 496 ? -38.591 0.620 38.434 1.00 81.12 496 SER A O 1
ATOM 4016 N N . ASN A 1 497 ? -36.438 0.014 38.570 1.00 81.25 497 ASN A N 1
ATOM 4017 C CA . ASN A 1 497 ? -36.074 0.343 37.190 1.00 81.25 497 ASN A CA 1
ATOM 4018 C C . ASN A 1 497 ? -36.490 -0.789 36.226 1.00 81.25 497 ASN A C 1
ATOM 4020 O O . ASN A 1 497 ? -37.056 -1.802 36.641 1.00 81.25 497 ASN A O 1
ATOM 4024 N N . TRP A 1 498 ? -36.176 -0.637 34.937 1.00 77.88 498 TRP A N 1
ATOM 4025 C CA . TRP A 1 498 ? -36.503 -1.634 33.911 1.00 77.88 498 TRP A CA 1
ATOM 4026 C C . TRP A 1 498 ? -35.875 -3.027 34.155 1.00 77.88 498 TRP A C 1
ATOM 4028 O O . TRP A 1 498 ? -36.501 -4.037 33.849 1.00 77.88 498 TRP A O 1
ATOM 4038 N N . GLU A 1 499 ? -34.700 -3.102 34.787 1.00 81.25 499 GLU A N 1
ATOM 4039 C CA . GLU A 1 499 ? -34.037 -4.363 35.175 1.00 81.25 499 GLU A CA 1
ATOM 4040 C C . GLU A 1 499 ? -34.484 -4.893 36.557 1.00 81.25 499 GLU A C 1
ATOM 4042 O O . GLU A 1 499 ? -33.922 -5.861 37.067 1.00 81.25 499 GLU A O 1
ATOM 4047 N N . GLY A 1 500 ? -35.468 -4.259 37.205 1.00 83.31 500 GLY A N 1
ATOM 4048 C CA . GLY A 1 500 ? -35.952 -4.644 38.535 1.00 83.31 500 GLY A CA 1
ATOM 4049 C C . GLY A 1 500 ? -35.118 -4.124 39.718 1.00 83.31 500 GLY A C 1
ATOM 4050 O O . GLY A 1 500 ? -35.425 -4.437 40.866 1.00 83.31 500 GLY A O 1
ATOM 4051 N N . GLY A 1 501 ? -34.090 -3.309 39.479 1.00 85.88 501 GLY A N 1
ATOM 4052 C CA . GLY A 1 501 ? -33.281 -2.658 40.511 1.00 85.88 501 GLY A CA 1
ATOM 4053 C C . GLY A 1 501 ? -33.999 -1.483 41.184 1.00 85.88 501 GLY A C 1
ATOM 4054 O O . GLY A 1 501 ? -34.596 -0.646 40.516 1.00 85.88 501 GLY A O 1
ATOM 4055 N N . GLU A 1 502 ? -33.925 -1.391 42.511 1.00 88.94 502 GLU A N 1
ATOM 4056 C CA . GLU A 1 502 ? -34.563 -0.328 43.303 1.00 88.94 502 GLU A CA 1
ATOM 4057 C C . GLU A 1 502 ? -33.994 1.069 42.973 1.00 88.94 502 GLU A C 1
ATOM 4059 O O . GLU A 1 502 ? -32.779 1.280 43.003 1.00 88.94 502 GLU A O 1
ATOM 4064 N N . LEU A 1 503 ? -34.875 2.038 42.706 1.00 89.12 503 LEU A N 1
ATOM 4065 C CA . LEU A 1 503 ? -34.524 3.441 42.489 1.00 89.12 503 LEU A CA 1
ATOM 4066 C C . LEU A 1 503 ? -34.540 4.221 43.802 1.00 89.12 503 LEU A C 1
ATOM 4068 O O . LEU A 1 503 ? -35.519 4.197 44.547 1.00 89.12 503 LEU A O 1
ATOM 4072 N N . LYS A 1 504 ? -33.469 4.977 44.069 1.00 91.31 504 LYS A N 1
ATOM 4073 C CA . LYS A 1 504 ? -33.357 5.829 45.263 1.00 91.31 504 LYS A CA 1
ATOM 4074 C C . LYS A 1 504 ? -33.263 7.302 44.888 1.00 91.31 504 LYS A C 1
ATOM 4076 O O . LYS A 1 504 ? -32.578 7.684 43.939 1.00 91.31 504 LYS A O 1
ATOM 4081 N N . ALA A 1 505 ? -33.924 8.158 45.669 1.00 90.69 505 ALA A N 1
ATOM 4082 C CA . ALA A 1 505 ? -33.759 9.601 45.536 1.00 90.69 505 ALA A CA 1
ATOM 4083 C C . ALA A 1 505 ? -32.279 9.976 45.725 1.00 90.69 505 ALA A C 1
ATOM 4085 O O . ALA A 1 505 ? -31.623 9.545 46.670 1.00 90.69 505 ALA A O 1
ATOM 4086 N N . GLY A 1 506 ? -31.748 10.769 44.800 1.00 89.94 506 GLY A N 1
ATOM 4087 C CA . GLY A 1 506 ? -30.345 11.157 44.737 1.00 89.94 506 GLY A CA 1
ATOM 4088 C C . GLY A 1 506 ? -29.457 10.270 43.859 1.00 89.94 506 GLY A C 1
ATOM 4089 O O . GLY A 1 506 ? -28.302 10.636 43.639 1.00 89.94 506 GLY A O 1
ATOM 4090 N N . GLN A 1 507 ? -29.968 9.158 43.331 1.00 91.56 507 GLN A N 1
ATOM 4091 C CA . GLN A 1 507 ? -29.210 8.246 42.477 1.00 91.56 507 GLN A CA 1
ATOM 4092 C C . GLN A 1 507 ? -29.017 8.804 41.061 1.00 91.56 507 GLN A C 1
ATOM 4094 O O . GLN A 1 507 ? -29.894 9.487 40.528 1.00 91.56 507 GLN A O 1
ATOM 4099 N N . LEU A 1 508 ? -27.859 8.524 40.457 1.00 91.12 508 LEU A N 1
ATOM 4100 C CA . LEU A 1 508 ? -27.592 8.819 39.051 1.00 91.12 508 LEU A CA 1
ATOM 4101 C C . LEU A 1 508 ? -28.156 7.702 38.179 1.00 91.12 508 LEU A C 1
ATOM 4103 O O . LEU A 1 508 ? -27.921 6.526 38.445 1.00 91.12 508 LEU A O 1
ATOM 4107 N N . VAL A 1 509 ? -28.892 8.084 37.145 1.00 91.31 509 VAL A N 1
ATOM 4108 C CA . VAL A 1 509 ? -29.592 7.158 36.259 1.00 91.31 509 VAL A CA 1
ATOM 4109 C C . VAL A 1 509 ? -29.382 7.533 34.799 1.00 91.31 509 VAL A C 1
ATOM 4111 O O . VAL A 1 509 ? -29.265 8.716 34.467 1.00 91.31 509 VAL A O 1
ATOM 4114 N N . ALA A 1 510 ? -29.339 6.525 33.931 1.00 89.94 510 ALA A N 1
ATOM 4115 C CA . ALA A 1 510 ? -29.423 6.703 32.486 1.00 89.94 510 ALA A CA 1
ATOM 4116 C C . ALA A 1 510 ? -30.867 6.479 32.032 1.00 89.94 510 ALA A C 1
ATOM 4118 O O . ALA A 1 510 ? -31.497 5.491 32.410 1.00 89.94 510 ALA A O 1
ATOM 4119 N N . VAL A 1 511 ? -31.379 7.406 31.231 1.00 88.00 511 VAL A N 1
ATOM 4120 C CA . VAL A 1 511 ? -32.760 7.444 30.750 1.00 88.00 511 VAL A CA 1
ATOM 4121 C C . VAL A 1 511 ? -32.755 7.464 29.233 1.00 88.00 511 VAL A C 1
ATOM 4123 O O . VAL A 1 511 ? -32.029 8.264 28.648 1.00 88.00 511 VAL A O 1
ATOM 4126 N N . VAL A 1 512 ? -33.578 6.641 28.598 1.00 85.25 512 VAL A N 1
ATOM 4127 C CA . VAL A 1 512 ? -33.812 6.698 27.150 1.00 85.25 512 VAL A CA 1
ATOM 4128 C C . VAL A 1 512 ? -35.086 7.473 26.872 1.00 85.25 512 VAL A C 1
ATOM 4130 O O . VAL A 1 512 ? -36.140 7.136 27.401 1.00 85.25 512 VAL A O 1
ATOM 4133 N N . TYR A 1 513 ? -34.995 8.500 26.030 1.00 77.44 513 TYR A N 1
ATOM 4134 C CA . TYR A 1 513 ? -36.182 9.140 25.470 1.00 77.44 513 TYR A CA 1
ATOM 4135 C C . TYR A 1 513 ? -36.566 8.448 24.167 1.00 77.44 513 TYR A C 1
ATOM 4137 O O . TYR A 1 513 ? -35.704 8.026 23.395 1.00 77.44 513 TYR A O 1
ATOM 4145 N N . SER A 1 514 ? -37.868 8.322 23.924 1.00 60.03 514 SER 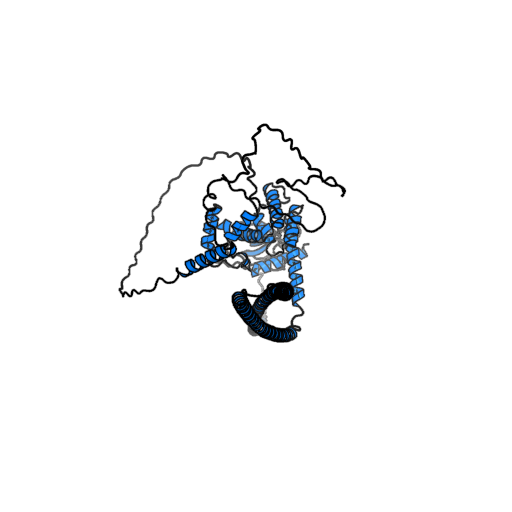A N 1
ATOM 4146 C CA . SER A 1 514 ? -38.363 7.800 22.657 1.00 60.03 514 SER A CA 1
ATOM 4147 C C . SER A 1 514 ? -38.156 8.777 21.498 1.00 60.03 514 SER A C 1
ATOM 4149 O O . SER A 1 514 ? -38.016 9.978 21.708 1.00 60.03 514 SER A O 1
ATOM 4151 N N . GLU A 1 515 ? -38.131 8.202 20.293 1.00 52.62 515 GLU A N 1
ATOM 4152 C CA . GLU A 1 515 ? -37.898 8.772 18.958 1.00 52.62 515 GLU A CA 1
ATOM 4153 C C . GLU A 1 515 ? -38.225 10.266 18.733 1.00 52.62 515 GLU A C 1
ATOM 4155 O O . GLU A 1 515 ? -39.188 10.794 19.288 1.00 52.62 515 GLU A O 1
ATOM 4160 N N . PRO A 1 516 ? -37.463 10.961 17.855 1.00 54.41 516 PRO A N 1
ATOM 4161 C CA . PRO A 1 516 ? -36.666 10.395 16.751 1.00 54.41 516 PRO A CA 1
ATOM 4162 C C . PRO A 1 516 ? -35.178 10.175 17.048 1.00 54.41 516 PRO A C 1
ATOM 4164 O O . PRO A 1 516 ? -34.461 9.610 16.225 1.00 54.41 516 PRO A O 1
ATOM 4167 N N . GLN A 1 517 ? -34.685 10.620 18.201 1.00 57.84 517 GLN A N 1
ATOM 4168 C CA . GLN A 1 517 ? -33.266 10.531 18.532 1.00 57.84 517 GLN A CA 1
ATOM 4169 C C . GLN A 1 517 ? -33.087 9.386 19.526 1.00 57.84 517 GLN A C 1
ATOM 4171 O O . GLN A 1 517 ? -33.413 9.533 20.695 1.00 57.84 517 GLN A O 1
ATOM 4176 N N . ARG A 1 518 ? -32.625 8.222 19.047 1.00 72.88 518 ARG A N 1
ATOM 4177 C CA . ARG A 1 518 ? -32.172 7.104 19.893 1.00 72.88 518 ARG A CA 1
ATOM 4178 C C . ARG A 1 518 ? -30.932 7.554 20.666 1.00 72.88 518 ARG A C 1
ATOM 4180 O O . ARG A 1 518 ? -29.803 7.382 20.203 1.00 72.88 518 ARG A O 1
ATOM 4187 N N . CYS A 1 519 ? -31.165 8.291 21.741 1.00 77.81 519 CYS A N 1
ATOM 4188 C CA . CYS A 1 519 ? -30.136 8.781 22.628 1.00 77.81 519 CYS A CA 1
ATOM 4189 C C . CYS A 1 519 ? -30.554 8.569 24.081 1.00 77.81 519 CYS A C 1
ATOM 4191 O O . CYS A 1 519 ? -31.700 8.797 24.481 1.00 77.81 519 CYS A O 1
ATOM 4193 N N . PHE A 1 520 ? -29.581 8.169 24.896 1.00 83.38 520 PHE A N 1
ATOM 4194 C CA . PHE A 1 520 ? -29.724 8.175 26.340 1.00 83.38 520 PHE A CA 1
ATOM 4195 C C . PHE A 1 520 ? -29.236 9.504 26.927 1.00 83.38 520 PHE A C 1
ATOM 4197 O O . PHE A 1 520 ? -28.252 10.102 26.484 1.00 83.38 520 PHE A O 1
ATOM 4204 N N . TYR A 1 521 ? -29.904 9.934 27.987 1.00 88.94 521 TYR A N 1
ATOM 4205 C CA . TYR A 1 521 ? -29.531 11.070 28.811 1.00 88.94 521 TYR A CA 1
ATOM 4206 C C . TYR A 1 521 ? -29.165 10.579 30.203 1.00 88.94 521 TYR A C 1
ATOM 4208 O O . TYR A 1 521 ? -29.711 9.597 30.701 1.00 88.94 521 TYR A O 1
ATOM 4216 N N . VAL A 1 522 ? -28.244 11.276 30.859 1.00 90.56 522 VAL A N 1
ATOM 4217 C CA . VAL A 1 522 ? -27.893 10.984 32.249 1.00 90.56 522 VAL A CA 1
ATOM 4218 C C . VAL A 1 522 ? -28.517 12.041 33.141 1.00 90.56 522 VAL A C 1
ATOM 4220 O O . VAL A 1 522 ? -28.413 13.239 32.868 1.00 90.56 522 VAL A O 1
ATOM 4223 N N . GLY A 1 523 ? -29.149 11.607 34.224 1.00 92.25 523 GLY A N 1
ATOM 4224 C CA . GLY A 1 523 ? -29.793 12.492 35.181 1.00 92.25 523 GLY A CA 1
ATOM 4225 C C . GLY A 1 523 ? -29.674 12.001 36.616 1.00 92.25 523 GLY A C 1
ATOM 4226 O O . GLY A 1 523 ? -29.171 10.913 36.888 1.00 92.25 523 GLY A O 1
ATOM 4227 N N . LYS A 1 524 ? -30.117 12.835 37.555 1.00 92.94 524 LYS A N 1
ATOM 4228 C CA . LYS A 1 524 ? -30.204 12.510 38.981 1.00 92.94 524 LYS A CA 1
ATOM 4229 C C . LYS A 1 524 ? -31.668 12.404 39.394 1.00 92.94 524 LYS A C 1
ATOM 4231 O O . LYS A 1 524 ? -32.436 13.332 39.151 1.00 92.94 524 LYS A O 1
ATOM 4236 N N . VAL A 1 525 ? -32.040 11.312 40.053 1.00 93.81 525 VAL A N 1
ATOM 4237 C CA . VAL A 1 525 ? -33.389 11.118 40.599 1.00 93.81 525 VAL A CA 1
ATOM 4238 C C . VAL A 1 525 ? -33.620 12.112 41.737 1.00 93.81 525 VAL A C 1
ATOM 4240 O O . VAL A 1 525 ? -32.839 12.159 42.687 1.00 93.81 525 VAL A O 1
ATOM 4243 N N . LEU A 1 526 ? -34.683 12.909 41.660 1.00 93.06 526 LEU A N 1
ATOM 4244 C CA . LEU A 1 526 ? -35.079 13.854 42.707 1.00 93.06 526 LEU A CA 1
ATOM 4245 C C . LEU A 1 526 ? -36.233 13.325 43.560 1.00 93.06 526 LEU A C 1
ATOM 4247 O O . LEU A 1 526 ? -36.201 13.474 44.778 1.00 93.06 526 LEU A O 1
ATOM 4251 N N . ALA A 1 527 ? -37.241 12.724 42.929 1.00 92.81 527 ALA A N 1
ATOM 4252 C CA . ALA A 1 527 ? -38.441 12.230 43.597 1.00 92.81 527 ALA A CA 1
ATOM 4253 C C . ALA A 1 527 ? -39.023 11.017 42.861 1.00 92.81 527 ALA A C 1
ATOM 4255 O O . ALA A 1 527 ? -38.764 10.817 41.675 1.00 92.81 527 ALA A O 1
ATOM 4256 N N . LEU A 1 528 ? -39.813 10.229 43.585 1.00 90.75 528 LEU A N 1
ATOM 4257 C CA . LEU A 1 528 ? -40.541 9.063 43.090 1.00 90.75 528 LEU A CA 1
ATOM 4258 C C . LEU A 1 528 ? -42.021 9.285 43.401 1.00 90.75 528 LEU A C 1
ATOM 4260 O O . LEU A 1 528 ? -42.342 9.694 44.521 1.00 90.75 528 LEU A O 1
ATOM 4264 N N . GLN A 1 529 ? -42.902 9.039 42.436 1.00 89.75 529 GLN A N 1
ATOM 4265 C CA . GLN A 1 529 ? -44.344 9.159 42.617 1.00 89.75 529 GLN A CA 1
ATOM 4266 C C . GLN A 1 529 ? -45.036 7.915 42.064 1.00 89.75 529 GLN A C 1
ATOM 4268 O O . GLN A 1 529 ? -44.840 7.533 40.915 1.00 89.75 529 GLN A O 1
ATOM 4273 N N . THR A 1 530 ? -45.856 7.290 42.905 1.00 83.94 530 THR A N 1
ATOM 4274 C CA . THR A 1 530 ? -46.755 6.203 42.512 1.00 83.94 530 THR A CA 1
ATOM 4275 C C . THR A 1 530 ? -48.154 6.798 42.418 1.00 83.94 530 THR A C 1
ATOM 4277 O O . THR A 1 530 ? -48.668 7.290 43.425 1.00 83.94 530 THR A O 1
ATOM 4280 N N . ARG A 1 531 ? -48.757 6.812 41.228 1.00 80.75 531 ARG A N 1
ATOM 4281 C CA . ARG A 1 531 ? -50.132 7.287 41.043 1.00 80.75 531 ARG A CA 1
ATOM 4282 C C . ARG A 1 531 ? -51.074 6.098 41.234 1.00 80.75 531 ARG A C 1
ATOM 4284 O O . ARG A 1 531 ? -50.967 5.110 40.518 1.00 80.75 531 ARG A O 1
ATOM 4291 N N . GLU A 1 532 ? -51.931 6.147 42.253 1.00 74.69 532 GLU A N 1
ATOM 4292 C CA . GLU A 1 532 ? -52.761 4.993 42.644 1.00 74.69 532 GLU A CA 1
ATOM 4293 C C . GLU A 1 532 ? -54.031 4.841 41.789 1.00 74.69 532 GLU A C 1
ATOM 4295 O O . GLU A 1 532 ? -54.622 3.766 41.779 1.00 74.69 532 GLU A O 1
ATOM 4300 N N . ASP A 1 533 ? -54.417 5.872 41.032 1.00 67.00 533 ASP A N 1
ATOM 4301 C CA . ASP A 1 533 ? -55.787 5.980 40.518 1.00 67.00 533 ASP A CA 1
ATOM 4302 C C . ASP A 1 533 ? -56.046 5.320 39.146 1.00 67.00 533 ASP A C 1
ATOM 4304 O O . ASP A 1 533 ? -57.207 5.123 38.802 1.00 67.00 533 ASP A O 1
ATOM 4308 N N . GLU A 1 534 ? -55.028 4.935 38.359 1.00 57.94 534 GLU A N 1
ATOM 4309 C CA . GLU A 1 534 ? -55.244 4.486 36.958 1.00 57.94 534 GLU A CA 1
ATOM 4310 C C . GLU A 1 534 ? -54.359 3.310 36.490 1.00 57.94 534 GLU A C 1
ATOM 4312 O O . GLU A 1 534 ? -54.169 3.099 35.296 1.00 57.94 534 GLU A O 1
ATOM 4317 N N . GLY A 1 535 ? -53.864 2.484 37.417 1.00 61.34 535 GLY A N 1
ATOM 4318 C CA . GLY A 1 535 ? -53.056 1.304 37.080 1.00 61.34 535 GLY A CA 1
ATOM 4319 C C . GLY A 1 535 ? -51.556 1.592 37.073 1.00 61.34 535 GLY A C 1
ATOM 4320 O O . GLY A 1 535 ? -50.948 1.744 36.027 1.00 61.34 535 GLY A O 1
ATOM 4321 N N . GLU A 1 536 ? -50.974 1.649 38.275 1.00 67.81 536 GLU A N 1
ATOM 4322 C CA . GLU A 1 536 ? -49.545 1.463 38.604 1.00 67.81 536 GLU A CA 1
ATOM 4323 C C . GLU A 1 536 ? -48.476 2.069 37.665 1.00 67.81 536 GLU A C 1
ATOM 4325 O O . GLU A 1 536 ? -47.358 1.550 37.563 1.00 67.81 536 GLU A O 1
ATOM 4330 N N . GLU A 1 537 ? -48.746 3.205 37.023 1.00 76.25 537 GLU A N 1
ATOM 4331 C CA . GLU A 1 537 ? -47.688 3.963 36.360 1.00 76.25 537 GLU A CA 1
ATOM 4332 C C . GLU A 1 537 ? -46.840 4.675 37.425 1.00 76.25 537 GLU A C 1
ATOM 4334 O O . GLU A 1 537 ? -47.245 5.643 38.074 1.00 76.25 537 GLU A O 1
ATOM 4339 N N . GLU A 1 538 ? -45.649 4.128 37.664 1.00 89.00 538 GLU A N 1
ATOM 4340 C CA . GLU A 1 538 ? -44.647 4.741 38.531 1.00 89.00 538 GLU A CA 1
ATOM 4341 C C . GLU A 1 538 ? -43.796 5.726 37.723 1.00 89.00 538 GLU A C 1
ATOM 4343 O O . GLU A 1 538 ? -43.114 5.358 36.755 1.00 89.00 538 GLU A O 1
ATOM 4348 N N . GLU A 1 539 ? -43.809 6.984 38.158 1.00 91.44 539 GLU A N 1
ATOM 4349 C CA . GLU A 1 539 ? -43.038 8.068 37.564 1.00 91.44 539 GLU A CA 1
ATOM 4350 C C . GLU A 1 539 ? -41.874 8.483 38.471 1.00 91.44 539 GLU A C 1
ATOM 4352 O O . GLU A 1 539 ? -41.927 8.453 39.707 1.00 91.44 539 GLU A O 1
ATOM 4357 N N . VAL A 1 540 ? -40.787 8.897 37.830 1.00 92.25 540 VAL A N 1
ATOM 4358 C CA . VAL A 1 540 ? -39.524 9.280 38.451 1.00 92.25 540 VAL A CA 1
ATOM 4359 C C . VAL A 1 540 ? -39.200 10.698 38.008 1.00 92.25 540 VAL A C 1
ATOM 4361 O O . VAL A 1 540 ? -39.077 10.969 36.817 1.00 92.25 540 VAL A O 1
ATOM 4364 N N . LYS A 1 541 ? -39.033 11.621 38.955 1.00 94.31 541 LYS A N 1
ATOM 4365 C CA . LYS A 1 541 ? -38.628 12.997 38.651 1.00 94.31 541 LYS A CA 1
ATOM 4366 C C . LYS A 1 541 ? -37.115 13.058 38.496 1.00 94.31 541 LYS A C 1
ATOM 4368 O O . LYS A 1 541 ? -36.400 12.839 39.476 1.00 94.31 541 LYS A O 1
ATOM 4373 N N . ILE A 1 542 ? -36.618 13.367 37.303 1.00 92.69 542 ILE A N 1
ATOM 4374 C CA . ILE A 1 542 ? -35.195 13.295 36.954 1.00 92.69 542 ILE A CA 1
ATOM 4375 C C . ILE A 1 542 ? -34.674 14.678 36.564 1.00 92.69 542 ILE A C 1
ATOM 4377 O O . ILE A 1 542 ? -35.256 15.380 35.745 1.00 92.69 542 ILE A O 1
ATOM 4381 N N . GLN A 1 543 ? -33.548 15.075 37.158 1.00 93.69 543 GLN A N 1
ATOM 4382 C CA . GLN A 1 543 ? -32.802 16.270 36.771 1.00 93.69 543 GLN A CA 1
ATOM 4383 C C . GLN A 1 543 ? -31.691 15.895 35.790 1.00 93.69 543 GLN A C 1
ATOM 4385 O O . GLN A 1 543 ? -30.703 15.277 36.190 1.00 93.69 543 GLN A O 1
ATOM 4390 N N . PHE A 1 544 ? -31.839 16.282 34.524 1.00 91.00 544 PHE A N 1
ATOM 4391 C CA . PHE A 1 544 ? -30.897 15.934 33.461 1.00 91.00 544 PHE A CA 1
ATOM 4392 C C . PHE A 1 544 ? -29.625 16.781 33.454 1.00 91.00 544 PHE A C 1
ATOM 4394 O O . PHE A 1 544 ? -29.632 17.991 33.708 1.00 91.00 544 PHE A O 1
ATOM 4401 N N . PHE A 1 545 ? -28.527 16.123 33.096 1.00 88.69 545 PHE A N 1
ATOM 4402 C CA . PHE A 1 545 ? -27.244 16.749 32.824 1.00 88.69 545 PHE A CA 1
ATOM 4403 C C . PHE A 1 545 ? -27.003 16.821 31.316 1.00 88.69 545 PHE A C 1
ATOM 4405 O O . PHE A 1 545 ? -27.293 15.873 30.587 1.00 88.69 545 PHE A O 1
ATOM 4412 N N . LYS A 1 546 ? -26.404 17.920 30.853 1.00 81.44 546 LYS A N 1
ATOM 4413 C CA . LYS A 1 546 ? -25.958 18.072 29.466 1.00 81.44 546 LYS A CA 1
ATOM 4414 C C . LYS A 1 546 ? -24.435 17.943 29.368 1.00 81.44 546 LYS A C 1
ATOM 4416 O O . LYS A 1 546 ? -23.717 18.470 30.225 1.00 81.44 546 LYS A O 1
ATOM 4421 N N . PRO A 1 547 ? -23.915 17.241 28.346 1.00 73.75 547 PRO A N 1
ATOM 4422 C CA . PRO A 1 547 ? -22.481 17.168 28.111 1.00 73.75 547 PRO A CA 1
ATOM 4423 C C . PRO A 1 547 ? -21.957 18.520 27.598 1.00 73.75 547 PRO A C 1
ATOM 4425 O O . PRO A 1 547 ? -22.417 19.027 26.579 1.00 73.75 547 PRO A O 1
ATOM 4428 N N . ALA A 1 548 ? -20.956 19.089 28.271 1.00 66.81 548 ALA A N 1
ATOM 4429 C CA . ALA A 1 548 ? -20.279 20.322 27.875 1.00 66.81 548 ALA A CA 1
ATOM 4430 C C . ALA A 1 548 ? -18.758 20.105 27.807 1.00 66.81 548 ALA A C 1
ATOM 4432 O O . ALA A 1 548 ? -18.084 20.066 28.833 1.00 66.81 548 ALA A O 1
ATOM 4433 N N . LYS A 1 549 ? -18.192 19.993 26.594 1.00 77.06 549 LYS A N 1
ATOM 4434 C CA . LYS A 1 549 ? -16.755 19.778 26.279 1.00 77.06 549 LYS A CA 1
ATOM 4435 C C . LYS A 1 549 ? -16.027 18.707 27.118 1.00 77.06 549 LYS A C 1
ATOM 4437 O O . LYS A 1 549 ? -15.712 17.648 26.596 1.00 77.06 549 LYS A O 1
ATOM 4442 N N . LYS A 1 550 ? -15.682 19.011 28.374 1.00 72.38 550 LYS A N 1
ATOM 4443 C CA . LYS A 1 550 ? -14.930 18.154 29.310 1.00 72.38 550 LYS A CA 1
ATOM 4444 C C . LYS A 1 550 ? -15.662 17.892 30.632 1.00 72.38 550 LYS A C 1
ATOM 4446 O O . LYS A 1 550 ? -15.057 17.329 31.534 1.00 72.38 550 LYS A O 1
ATOM 4451 N N . PHE A 1 551 ? -16.914 18.324 30.771 1.00 72.88 551 PHE A N 1
ATOM 4452 C CA . PHE A 1 551 ? -17.694 18.221 32.003 1.00 72.88 551 PHE A CA 1
ATOM 4453 C C . PHE A 1 551 ? -19.173 17.992 31.689 1.00 72.88 551 PHE A C 1
ATOM 4455 O O . PHE A 1 551 ? -19.628 18.240 30.575 1.00 72.88 551 PHE A O 1
ATOM 4462 N N . MET A 1 552 ? -19.936 17.547 32.678 1.00 76.00 552 MET A N 1
ATOM 4463 C CA . MET A 1 552 ? -21.394 17.529 32.631 1.00 76.00 552 MET A CA 1
ATOM 4464 C C . MET A 1 552 ? -21.938 18.728 33.408 1.00 76.00 552 MET A C 1
ATOM 4466 O O . MET A 1 552 ? -21.568 18.946 34.563 1.00 76.00 552 MET A O 1
ATOM 4470 N N . VAL A 1 553 ? -22.800 19.520 32.773 1.00 77.81 553 VAL A N 1
ATOM 4471 C CA . VAL A 1 553 ? -23.404 20.716 33.375 1.00 77.81 553 VAL A CA 1
ATOM 4472 C C . VAL A 1 553 ? -24.873 20.431 33.670 1.00 77.81 553 VAL A C 1
ATOM 4474 O O . VAL A 1 553 ? -25.573 19.788 32.887 1.00 77.81 553 VAL A O 1
ATOM 4477 N N . LYS A 1 554 ? -25.339 20.875 34.840 1.00 73.94 554 LYS A N 1
ATOM 4478 C CA . LYS A 1 554 ? -26.761 20.848 35.195 1.00 73.94 554 LYS A CA 1
ATOM 4479 C C . LYS A 1 554 ? -27.475 21.909 34.371 1.00 73.94 554 LYS A C 1
ATOM 4481 O O . LYS A 1 554 ? -27.242 23.089 34.600 1.00 73.94 554 LYS A O 1
ATOM 4486 N N . GLU A 1 555 ? -28.328 21.499 33.443 1.00 65.81 555 GLU A N 1
ATOM 4487 C CA . GLU A 1 555 ? -29.015 22.451 32.558 1.00 65.81 555 GLU A CA 1
ATOM 4488 C C . GLU A 1 555 ? -30.517 22.177 32.394 1.00 65.81 555 GLU A C 1
ATOM 4490 O O . GLU A 1 555 ? -31.217 23.025 31.852 1.00 65.81 555 GLU A O 1
ATOM 4495 N N . GLY A 1 556 ? -31.043 21.037 32.859 1.00 76.38 556 GLY A N 1
ATOM 4496 C CA . GLY A 1 556 ? -32.460 20.694 32.691 1.00 76.38 556 GLY A CA 1
ATOM 4497 C C . GLY A 1 556 ? -33.349 21.104 33.869 1.00 76.38 556 GLY A C 1
ATOM 4498 O O . GLY A 1 556 ? -32.972 20.920 35.033 1.00 76.38 556 GLY A O 1
ATOM 4499 N N . GLN A 1 557 ? -34.560 21.590 33.571 1.00 86.44 557 GLN A N 1
ATOM 4500 C CA . GLN A 1 557 ? -35.655 21.542 34.543 1.00 86.44 557 GLN A CA 1
ATOM 4501 C C . GLN A 1 557 ? -35.958 20.068 34.867 1.00 86.44 557 GLN A C 1
ATOM 4503 O O . GLN A 1 557 ? -35.848 19.228 33.976 1.00 86.44 557 GLN A O 1
ATOM 4508 N N . PRO A 1 558 ? -36.275 19.711 36.124 1.00 91.69 558 PRO A N 1
ATOM 4509 C CA . PRO A 1 558 ? -36.588 18.327 36.442 1.00 91.69 558 PRO A CA 1
ATOM 4510 C C . PRO A 1 558 ? -37.885 17.884 35.765 1.00 91.69 558 PRO A C 1
ATOM 4512 O O . PRO A 1 558 ? -38.932 18.489 36.000 1.00 91.69 558 PRO A O 1
ATOM 4515 N N . GLU A 1 559 ? -37.820 16.805 34.996 1.00 92.50 559 GLU A N 1
ATOM 4516 C CA . GLU A 1 559 ? -38.961 16.245 34.270 1.00 92.50 559 GLU A CA 1
ATOM 4517 C C . GLU A 1 559 ? -39.408 14.933 34.915 1.00 92.50 559 GLU A C 1
ATOM 4519 O O . GLU A 1 559 ? -38.602 14.208 35.504 1.00 92.50 559 GLU A O 1
ATOM 4524 N N . TRP A 1 560 ? -40.706 14.645 34.839 1.00 92.69 560 TRP A N 1
ATOM 4525 C CA . TRP A 1 560 ? -41.247 13.348 35.230 1.00 92.69 560 TRP A CA 1
ATOM 4526 C C . TRP A 1 560 ? -41.076 12.370 34.077 1.00 92.69 560 TRP A C 1
ATOM 4528 O O . TRP A 1 560 ? -41.462 12.649 32.945 1.00 92.69 560 TRP A O 1
ATOM 4538 N N . VAL A 1 561 ? -40.465 11.233 34.380 1.00 90.75 561 VAL A N 1
ATOM 4539 C CA . VAL A 1 561 ? -40.156 10.182 33.423 1.00 90.75 561 VAL A CA 1
ATOM 4540 C C . VAL A 1 561 ? -40.731 8.881 33.947 1.00 90.75 561 VAL A C 1
ATOM 4542 O O . VAL A 1 561 ? -40.495 8.501 35.093 1.00 90.75 561 VAL A O 1
ATOM 4545 N N . HIS A 1 562 ? -41.454 8.159 33.102 1.00 89.31 562 HIS A N 1
ATOM 4546 C CA . HIS A 1 562 ? -41.963 6.843 33.459 1.00 89.31 562 HIS A CA 1
ATOM 4547 C C . HIS A 1 562 ? -40.800 5.874 33.749 1.00 89.31 562 HIS A C 1
ATOM 4549 O O . HIS A 1 562 ? -39.850 5.786 32.967 1.00 89.31 562 HIS A O 1
ATOM 4555 N N . LYS A 1 563 ? -40.889 5.084 34.834 1.00 88.19 563 LYS A N 1
ATOM 4556 C CA . LYS A 1 563 ? -39.825 4.144 35.260 1.00 88.19 563 LYS A CA 1
ATOM 4557 C C . LYS A 1 563 ? -39.283 3.219 34.161 1.00 88.19 563 LYS A C 1
ATOM 4559 O O . LYS A 1 563 ? -38.116 2.842 34.201 1.00 88.19 563 LYS A O 1
ATOM 4564 N N . LYS A 1 564 ? -40.110 2.884 33.161 1.00 87.12 564 LYS A N 1
ATOM 4565 C CA . LYS A 1 564 ? -39.762 1.999 32.042 1.00 87.12 564 LYS A CA 1
ATOM 4566 C C . LYS A 1 564 ? -38.673 2.569 31.137 1.00 87.12 564 LYS A C 1
ATOM 4568 O O . LYS A 1 564 ? -38.078 1.813 30.389 1.00 87.12 564 LYS A O 1
ATOM 4573 N N . PHE A 1 565 ? -38.418 3.874 31.195 1.00 88.06 565 PHE A N 1
ATOM 4574 C CA . PHE A 1 565 ? -37.376 4.537 30.411 1.00 88.06 565 PHE A CA 1
ATOM 4575 C C . PHE A 1 565 ? -36.034 4.627 31.148 1.00 88.06 565 PHE A C 1
ATOM 4577 O O . PHE A 1 565 ? -35.047 5.087 30.577 1.00 88.06 565 PHE A O 1
ATOM 4584 N N . VAL A 1 566 ? -35.971 4.203 32.416 1.00 89.06 566 VAL A N 1
ATOM 4585 C CA . VAL A 1 566 ? -34.736 4.204 33.205 1.00 89.06 566 VAL A CA 1
ATOM 4586 C C . VAL A 1 566 ? -33.954 2.918 32.928 1.00 89.06 566 VAL A C 1
ATOM 4588 O O . VAL A 1 566 ? -34.251 1.869 33.500 1.00 89.06 566 VAL A O 1
ATOM 4591 N N . LEU A 1 567 ? -32.944 3.015 32.058 1.00 86.00 567 LEU A N 1
ATOM 4592 C CA . LEU A 1 567 ? -32.122 1.886 31.610 1.00 86.00 567 LEU A CA 1
ATOM 4593 C C . LEU A 1 567 ? -31.206 1.335 32.698 1.00 86.00 567 LEU A C 1
ATOM 4595 O O . LEU A 1 567 ? -30.973 0.133 32.789 1.00 86.00 567 LEU A O 1
ATOM 4599 N N . ASP A 1 568 ? -30.578 2.234 33.453 1.00 87.69 568 ASP A N 1
ATOM 4600 C CA . ASP A 1 568 ? -29.455 1.858 34.293 1.00 87.69 568 ASP A CA 1
ATOM 4601 C C . ASP A 1 568 ? -29.331 2.752 35.517 1.00 87.69 568 ASP A C 1
ATOM 4603 O O . ASP A 1 568 ? -29.442 3.976 35.442 1.00 87.69 568 ASP A O 1
ATOM 4607 N N . THR A 1 569 ? -29.078 2.108 36.647 1.00 87.88 569 THR A N 1
ATOM 4608 C CA . THR A 1 569 ? -28.971 2.708 37.981 1.00 87.88 569 THR A CA 1
ATOM 4609 C C . THR A 1 569 ? -27.535 2.765 38.491 1.00 87.88 569 THR A C 1
ATOM 4611 O O . THR A 1 569 ? -27.259 3.428 39.494 1.00 87.88 569 THR A O 1
ATOM 4614 N N . ASN A 1 570 ? -26.615 2.107 37.782 1.00 85.62 570 ASN A N 1
ATOM 4615 C CA . ASN A 1 570 ? -25.190 2.036 38.092 1.00 85.62 570 ASN A CA 1
ATOM 4616 C C . ASN A 1 570 ? -24.379 2.972 37.188 1.00 85.62 570 ASN A C 1
ATOM 4618 O O . ASN A 1 570 ? -23.346 2.595 36.634 1.00 85.62 570 ASN A O 1
ATOM 4622 N N . VAL A 1 571 ? -24.860 4.203 37.011 1.00 86.12 571 VAL A N 1
ATOM 4623 C CA . VAL A 1 571 ? -24.111 5.237 36.296 1.00 86.12 571 VAL A CA 1
ATOM 4624 C C . VAL A 1 571 ? -23.154 5.896 37.278 1.00 86.12 571 VAL A C 1
ATOM 4626 O O . VAL A 1 571 ? -23.591 6.480 38.274 1.00 86.12 571 VAL A O 1
ATOM 4629 N N . HIS A 1 572 ? -21.849 5.806 37.030 1.00 83.06 572 HIS A N 1
ATOM 4630 C CA . HIS A 1 572 ? -20.862 6.500 37.843 1.00 83.06 572 HIS A CA 1
ATOM 4631 C C . HIS A 1 572 ? -20.379 7.732 37.089 1.00 83.06 572 HIS A C 1
ATOM 4633 O O . HIS A 1 572 ? -19.973 7.696 35.935 1.00 83.06 572 HIS A O 1
ATOM 4639 N N . ILE A 1 573 ? -20.463 8.881 37.749 1.00 81.94 573 ILE A N 1
ATOM 4640 C CA . ILE A 1 573 ? -19.833 10.093 37.251 1.00 81.94 573 ILE A CA 1
ATOM 4641 C C . ILE A 1 573 ? -18.748 10.445 38.248 1.00 81.94 573 ILE A C 1
ATOM 4643 O O . ILE A 1 573 ? -19.040 10.759 39.402 1.00 81.94 573 ILE A O 1
ATOM 4647 N N . SER A 1 574 ? -17.494 10.392 37.807 1.00 79.50 574 SER A N 1
ATOM 4648 C CA . SER A 1 574 ? -16.386 10.830 38.644 1.00 79.50 574 SER A CA 1
ATOM 4649 C C . SER A 1 574 ? -16.522 12.331 38.915 1.00 79.50 574 SER A C 1
ATOM 4651 O O . SER A 1 574 ? -16.629 13.145 37.995 1.00 79.50 574 SER A O 1
ATOM 4653 N N . THR A 1 575 ? -16.519 12.715 40.186 1.00 80.50 575 THR A N 1
ATOM 4654 C CA . THR A 1 575 ? -16.491 14.120 40.604 1.00 80.50 575 THR A CA 1
ATOM 4655 C C . THR A 1 575 ? -15.045 14.543 40.822 1.00 80.50 575 THR A C 1
ATOM 4657 O O . THR A 1 575 ? -14.379 14.014 41.709 1.00 80.50 575 THR A O 1
ATOM 4660 N N . ALA A 1 576 ? -14.554 15.504 40.041 1.00 77.06 576 ALA A N 1
ATOM 4661 C CA . ALA A 1 576 ? -13.290 16.184 40.317 1.00 77.06 576 ALA A CA 1
ATOM 4662 C C . ALA A 1 576 ? -13.613 17.584 40.865 1.00 77.06 576 ALA A C 1
ATOM 4664 O O . ALA A 1 576 ? -13.858 18.528 40.109 1.00 77.06 576 ALA A O 1
ATOM 4665 N N . GLY A 1 577 ? -13.700 17.699 42.195 1.00 79.81 577 GLY A N 1
ATOM 4666 C CA . GLY A 1 577 ? -14.202 18.899 42.876 1.00 79.81 577 GLY A CA 1
ATOM 4667 C C . GLY A 1 577 ? -15.705 19.118 42.644 1.00 79.81 577 GLY A C 1
ATOM 4668 O O . GLY A 1 577 ? -16.488 18.172 42.686 1.00 79.81 577 GLY A O 1
ATOM 4669 N N . HIS A 1 578 ? -16.121 20.360 42.360 1.00 69.69 578 HIS A N 1
ATOM 4670 C CA . HIS A 1 578 ? -17.523 20.711 42.053 1.00 69.69 578 HIS A CA 1
ATOM 4671 C C . HIS A 1 578 ? -17.962 20.375 40.616 1.00 69.69 578 HIS A C 1
ATOM 4673 O O . HIS A 1 578 ? -19.101 20.658 40.238 1.00 69.69 578 HIS A O 1
ATOM 4679 N N . LYS A 1 579 ? -17.073 19.804 39.793 1.00 74.31 579 LYS A N 1
ATOM 4680 C CA . LYS A 1 579 ? -17.341 19.518 38.381 1.00 74.31 579 LYS A CA 1
ATOM 4681 C C . LYS A 1 579 ? -17.564 18.022 38.171 1.00 74.31 579 LYS A C 1
ATOM 4683 O O . LYS A 1 579 ? -16.753 17.191 38.577 1.00 74.31 579 LYS A O 1
ATOM 4688 N N . LEU A 1 580 ? -18.669 17.699 37.507 1.00 80.19 580 LEU A N 1
ATOM 4689 C CA . LEU A 1 580 ? -18.978 16.350 37.045 1.00 80.19 580 LEU A CA 1
ATOM 4690 C C . LEU A 1 580 ? -18.153 16.073 35.785 1.00 80.19 580 LEU A C 1
ATOM 4692 O O . LEU A 1 580 ? -18.236 16.836 34.821 1.00 80.19 580 LEU A O 1
ATOM 4696 N N . LEU A 1 581 ? -17.329 15.027 35.797 1.00 81.00 581 LEU A N 1
ATOM 4697 C CA . LEU A 1 581 ? -16.581 14.592 34.617 1.00 81.00 581 LEU A CA 1
ATOM 4698 C C . LEU A 1 581 ? -17.518 13.891 33.615 1.00 81.00 581 LEU A C 1
ATOM 4700 O O . LEU A 1 581 ? -18.610 13.468 33.983 1.00 81.00 581 LEU A O 1
ATOM 4704 N N . PRO A 1 582 ? -17.148 13.788 32.330 1.00 81.81 582 PRO A N 1
ATOM 4705 C CA . PRO A 1 582 ? -17.905 13.000 31.370 1.00 81.81 582 PRO A CA 1
ATOM 4706 C C . PRO A 1 582 ? -17.822 11.512 31.723 1.00 81.81 582 PRO A C 1
ATOM 4708 O O . PRO A 1 582 ? -16.868 11.067 32.364 1.00 81.81 582 PRO A O 1
ATOM 4711 N N . LEU A 1 583 ? -18.800 10.745 31.243 1.00 84.75 583 LEU A N 1
ATOM 4712 C CA . LEU A 1 583 ? -18.785 9.286 31.330 1.00 84.75 583 LEU A CA 1
ATOM 4713 C C . LEU A 1 583 ? -17.494 8.712 30.742 1.00 84.75 583 LEU A C 1
ATOM 4715 O O . LEU A 1 583 ? -17.027 9.161 29.686 1.00 84.75 583 LEU A O 1
ATOM 4719 N N . THR A 1 584 ? -16.961 7.676 31.383 1.00 86.25 584 THR A N 1
ATOM 4720 C CA . THR A 1 584 ? -15.837 6.916 30.831 1.00 86.25 584 THR A CA 1
ATOM 4721 C C . THR A 1 584 ? -16.250 6.211 29.532 1.00 86.25 584 THR A C 1
ATOM 4723 O O . THR A 1 584 ? -17.424 5.901 29.319 1.00 86.25 584 THR A O 1
ATOM 4726 N N . LYS A 1 585 ? -15.292 5.918 28.639 1.00 85.44 585 LYS A N 1
ATOM 4727 C CA . LYS A 1 585 ? -15.582 5.204 27.376 1.00 85.44 585 LYS A CA 1
ATOM 4728 C C . LYS A 1 585 ? -16.267 3.851 27.615 1.00 85.44 585 LYS A C 1
ATOM 4730 O O . LYS A 1 585 ? -17.163 3.482 26.863 1.00 85.44 585 LYS A O 1
ATOM 4735 N N . SER A 1 586 ? -15.865 3.136 28.666 1.00 83.50 586 SER A N 1
ATOM 4736 C CA . SER A 1 586 ? -16.471 1.868 29.084 1.00 83.50 586 SER A CA 1
ATOM 4737 C C . SER A 1 586 ? -17.931 2.027 29.504 1.00 83.50 586 SER A C 1
ATOM 4739 O O . SER A 1 586 ? -18.761 1.202 29.134 1.00 83.50 586 SER A O 1
ATOM 4741 N N . GLU A 1 587 ? -18.272 3.096 30.227 1.00 86.00 587 GLU A N 1
ATOM 4742 C CA . GLU A 1 587 ? -19.659 3.373 30.619 1.00 86.00 587 GLU A CA 1
ATOM 4743 C C . GLU A 1 587 ? -20.519 3.771 29.428 1.00 86.00 587 GLU A C 1
ATOM 4745 O O . GLU A 1 587 ? -21.633 3.274 29.303 1.00 86.00 587 GLU A O 1
ATOM 4750 N N . GLN A 1 588 ? -19.995 4.600 28.521 1.00 86.44 588 GLN A N 1
ATOM 4751 C CA . GLN A 1 588 ? -20.702 4.958 27.289 1.00 86.44 588 GLN A CA 1
ATOM 4752 C C . GLN A 1 588 ? -21.019 3.719 26.446 1.00 86.44 588 GLN A C 1
ATOM 4754 O O . GLN A 1 588 ? -22.143 3.571 25.977 1.00 86.44 588 GLN A O 1
ATOM 4759 N N . LEU A 1 589 ? -20.052 2.808 26.287 1.00 87.50 589 LEU A N 1
ATOM 4760 C CA . LEU A 1 589 ? -20.249 1.573 25.528 1.00 87.50 589 LEU A CA 1
ATOM 4761 C C . LEU A 1 589 ? -21.274 0.647 26.201 1.00 87.50 589 LEU A C 1
ATOM 4763 O O . LEU A 1 589 ? -22.131 0.083 25.526 1.00 87.50 589 LEU A O 1
ATOM 4767 N N . ARG A 1 590 ? -21.219 0.527 27.533 1.00 90.06 590 ARG A N 1
ATOM 4768 C CA . ARG A 1 590 ? -22.167 -0.276 28.317 1.00 90.06 590 ARG A CA 1
ATOM 4769 C C . ARG A 1 590 ? -23.592 0.274 28.229 1.00 90.06 590 ARG A C 1
ATOM 4771 O O . ARG A 1 590 ? -24.518 -0.503 28.023 1.00 90.06 590 ARG A O 1
ATOM 4778 N N . LEU A 1 591 ? -23.764 1.591 28.359 1.00 87.81 591 LEU A N 1
ATOM 4779 C CA . LEU A 1 591 ? -25.068 2.250 28.240 1.00 87.81 591 LEU A CA 1
ATOM 4780 C C . LEU A 1 591 ? -25.632 2.137 26.827 1.00 87.81 591 LEU A C 1
ATOM 4782 O O . LEU A 1 591 ? -26.811 1.844 26.680 1.00 87.81 591 LEU A O 1
ATOM 4786 N N . LYS A 1 592 ? -24.786 2.275 25.801 1.00 87.56 592 LYS A N 1
ATOM 4787 C CA . LYS A 1 592 ? -25.194 2.069 24.410 1.00 87.56 592 LYS A CA 1
ATOM 4788 C C . LYS A 1 592 ? -25.673 0.635 24.155 1.00 87.56 592 LYS A C 1
ATOM 4790 O O . LYS A 1 592 ? -26.688 0.440 23.502 1.00 87.56 592 LYS A O 1
ATOM 4795 N N . LYS A 1 593 ? -24.992 -0.368 24.720 1.00 89.12 593 LYS A N 1
ATOM 4796 C CA . LYS A 1 593 ? -25.438 -1.766 24.631 1.00 89.12 593 LYS A CA 1
ATOM 4797 C C . LYS A 1 593 ? -26.803 -1.973 25.304 1.00 89.12 593 LYS A C 1
ATOM 4799 O O . LYS A 1 593 ? -27.677 -2.597 24.719 1.00 89.12 593 LYS A O 1
ATOM 4804 N N . LYS A 1 594 ? -27.002 -1.411 26.504 1.00 86.19 594 LYS A N 1
ATOM 4805 C CA . LYS A 1 594 ? -28.300 -1.460 27.203 1.00 86.19 594 LYS A CA 1
ATOM 4806 C C . LYS A 1 594 ? -29.408 -0.738 26.434 1.00 86.19 594 LYS A C 1
ATOM 4808 O O . LYS A 1 594 ? -30.543 -1.190 26.437 1.00 86.19 594 LYS A O 1
ATOM 4813 N N . GLU A 1 595 ? -29.087 0.373 25.777 1.00 86.31 595 GLU A N 1
ATOM 4814 C CA . GLU A 1 595 ? -30.013 1.083 24.895 1.00 86.31 595 GLU A CA 1
ATOM 4815 C C . GLU A 1 595 ? -30.438 0.208 23.706 1.00 86.31 595 GLU A C 1
ATOM 4817 O O . GLU A 1 595 ? -31.626 0.118 23.411 1.00 86.31 595 GLU A O 1
ATOM 4822 N N . GLU A 1 596 ? -29.494 -0.473 23.053 1.00 86.25 596 GLU A N 1
ATOM 4823 C CA . GLU A 1 596 ? -29.787 -1.415 21.965 1.00 86.25 596 GLU A CA 1
ATOM 4824 C C . GLU A 1 596 ? -30.658 -2.590 22.448 1.00 86.25 596 GLU A C 1
ATOM 4826 O O . GLU A 1 596 ? -31.650 -2.921 21.796 1.00 86.25 596 GLU A O 1
ATOM 4831 N N . GLU A 1 597 ? -30.345 -3.170 23.613 1.00 85.81 597 GLU A N 1
ATOM 4832 C CA . GLU A 1 597 ? -31.139 -4.236 24.246 1.00 85.81 597 GLU A CA 1
ATOM 4833 C C . GLU A 1 597 ? -32.563 -3.755 24.583 1.00 85.81 597 GLU A C 1
ATOM 4835 O O . GLU A 1 597 ? -33.537 -4.434 24.257 1.00 85.81 597 GLU A O 1
ATOM 4840 N N . TYR A 1 598 ? -32.709 -2.555 25.152 1.00 85.94 598 TYR A N 1
ATOM 4841 C CA . TYR A 1 598 ? -34.009 -1.953 25.451 1.00 85.94 598 TYR A CA 1
ATOM 4842 C C . TYR A 1 598 ? -34.863 -1.774 24.193 1.00 85.94 598 TYR A C 1
ATOM 4844 O O . TYR A 1 598 ? -36.003 -2.235 24.143 1.00 85.94 598 TYR A O 1
ATOM 4852 N N . TRP A 1 599 ? -34.306 -1.157 23.147 1.00 83.75 599 TRP A N 1
ATOM 4853 C CA . TRP A 1 599 ? -35.034 -0.937 21.897 1.00 83.75 599 TRP A CA 1
ATOM 4854 C C . TRP A 1 599 ? -35.379 -2.238 21.172 1.00 83.75 599 TRP A C 1
ATOM 4856 O O . TRP A 1 599 ? -36.406 -2.286 20.504 1.00 83.75 599 TRP A O 1
ATOM 4866 N N . SER A 1 600 ? -34.584 -3.299 21.336 1.00 83.00 600 SER A N 1
ATOM 4867 C CA . SER A 1 600 ? -34.893 -4.619 20.768 1.00 83.00 600 SER A CA 1
ATOM 4868 C C . SER A 1 600 ? -36.098 -5.317 21.408 1.00 83.00 600 SER A C 1
ATOM 4870 O O . SER A 1 600 ? -36.637 -6.246 20.818 1.00 83.00 600 SER A O 1
ATOM 4872 N N . LEU A 1 601 ? -36.499 -4.894 22.611 1.00 81.75 601 LEU A N 1
ATOM 4873 C CA . LEU A 1 601 ? -37.634 -5.460 23.346 1.00 81.75 601 LEU A CA 1
ATOM 4874 C C . LEU A 1 601 ? -38.903 -4.607 23.237 1.00 81.75 601 LEU A C 1
ATOM 4876 O O . LEU A 1 601 ? -39.991 -5.095 23.533 1.00 81.75 601 LEU A O 1
ATOM 4880 N N . VAL A 1 602 ? -38.755 -3.330 22.874 1.00 78.38 602 VAL A N 1
ATOM 4881 C CA . VAL A 1 602 ? -39.864 -2.376 22.715 1.00 78.38 602 VAL A CA 1
ATOM 4882 C C . VAL A 1 602 ? -40.411 -2.363 21.281 1.00 78.38 602 VAL A C 1
ATOM 4884 O O . VAL A 1 602 ? -41.594 -2.073 21.104 1.00 78.38 602 VAL A O 1
ATOM 4887 N N . VAL A 1 603 ? -39.568 -2.656 20.280 1.00 67.44 603 VAL A N 1
ATOM 4888 C CA . VAL A 1 603 ? -39.951 -2.865 18.866 1.00 67.44 603 VAL A CA 1
ATOM 4889 C C . VAL A 1 603 ? -40.394 -4.305 18.667 1.00 67.44 603 VAL A C 1
ATOM 4891 O O . VAL A 1 603 ? -41.436 -4.499 17.999 1.00 67.44 603 VAL A O 1
#

Organism: Branchiostoma floridae (NCBI:txid7739)

Radius of gyration: 47.03 Å; chains: 1; bounding box: 116×77×154 Å